Protein AF-A8X7R1-F1 (afdb_monomer_lite)

pLDDT: mean 72.13, std 24.89, range [28.55, 97.69]

Sequence (443 aa):
MAGKSSGTLRRAIGLAKSFLVEKLEDQKKDSKEDVTKFDEEELVEFLKQTHQDHEQIRIQVEKIQGYEDEWDQMILRDPREVEVKANYITKYGSYMAQVETGHKQMQDMEAKYREAWDRLNAKDATKAEELFTPEELVTVKGKKAEDDPRMRTLSESSKNDGTNAKQQMNGQAAECPRIILCEARIMERQDQEIQGQKMDQSNAQRGAINVNQPEQKMLNNGPMMMTMSPFHFAMPQWKKLRKLPDITNSTSPAALQEFYINAQMIFNELMSLGCEMDNLSTADAIESKLPFRVVRKAYTQGCRDTPYKAKFAGCNQPTNEQRTTTMAVQNRHGQGKNSMNNRQKEKVKKPCKYCVEERMMHHPMDCRKYATNEERKVRAGQLQLCFKCLEAGHVARDCSWKCKECQGKHHFTMCHKREQQGQGRQQHPRNAGHRVAEVKNKY

Radius of gyration: 33.69 Å; chains: 1; bounding box: 96×109×68 Å

Structure (mmCIF, N/CA/C/O backbone):
data_AF-A8X7R1-F1
#
_entry.id   AF-A8X7R1-F1
#
loop_
_atom_site.group_PDB
_atom_site.id
_atom_site.type_symbol
_atom_site.label_atom_id
_atom_site.label_alt_id
_atom_site.label_comp_id
_atom_site.label_asym_id
_atom_site.label_entity_id
_atom_site.label_seq_id
_atom_site.pdbx_PDB_ins_code
_atom_site.Cartn_x
_atom_site.Cartn_y
_atom_site.Cartn_z
_atom_site.occupancy
_atom_site.B_iso_or_equiv
_atom_site.auth_seq_id
_atom_site.auth_comp_id
_atom_site.auth_asym_id
_atom_site.auth_atom_id
_atom_site.pdbx_PDB_model_num
ATOM 1 N N . MET A 1 1 ? 2.283 -1.771 -24.821 1.00 39.94 1 MET A N 1
ATOM 2 C CA . MET A 1 1 ? 2.551 -1.810 -23.368 1.00 39.94 1 MET A CA 1
ATOM 3 C C . MET A 1 1 ? 3.986 -2.287 -23.192 1.00 39.94 1 MET A C 1
ATOM 5 O O . MET A 1 1 ? 4.250 -3.438 -23.512 1.00 39.94 1 MET A O 1
ATOM 9 N N . ALA A 1 2 ? 4.930 -1.424 -22.814 1.00 49.41 2 ALA A N 1
ATOM 10 C CA . ALA A 1 2 ? 6.286 -1.884 -22.508 1.00 49.41 2 ALA A CA 1
ATOM 11 C C . ALA A 1 2 ? 6.228 -2.691 -21.199 1.00 49.41 2 ALA A C 1
ATOM 13 O O . ALA A 1 2 ? 5.769 -2.163 -20.188 1.00 49.41 2 ALA A O 1
ATOM 14 N N . GLY A 1 3 ? 6.595 -3.975 -21.235 1.00 64.31 3 GLY A N 1
ATOM 15 C CA . GLY A 1 3 ? 6.648 -4.809 -20.030 1.00 64.31 3 GLY A CA 1
ATOM 16 C C . GLY A 1 3 ? 7.673 -4.267 -19.030 1.00 64.31 3 GLY A C 1
ATOM 17 O O . GLY A 1 3 ? 8.659 -3.647 -19.433 1.00 64.31 3 GLY A O 1
ATOM 18 N N . LYS A 1 4 ? 7.446 -4.485 -17.727 1.00 79.31 4 LYS A N 1
ATOM 19 C CA . LYS A 1 4 ? 8.445 -4.165 -16.696 1.00 79.31 4 LYS A CA 1
ATOM 20 C C . LYS A 1 4 ? 9.724 -4.954 -16.992 1.00 79.31 4 LYS A C 1
ATOM 22 O O . LYS A 1 4 ? 9.652 -6.116 -17.379 1.00 79.31 4 LYS A O 1
ATOM 27 N N . SER A 1 5 ? 10.889 -4.333 -16.825 1.00 90.00 5 SER A N 1
ATOM 28 C CA . SER A 1 5 ? 12.164 -5.040 -16.968 1.00 90.00 5 SER A CA 1
ATOM 29 C C . SER A 1 5 ? 12.454 -5.894 -15.731 1.00 90.00 5 SER A C 1
ATOM 31 O O . SER A 1 5 ? 12.014 -5.565 -14.626 1.00 90.00 5 SER A O 1
ATOM 33 N N . SER A 1 6 ? 13.259 -6.946 -15.897 1.00 89.12 6 SER A N 1
ATOM 34 C CA . SER A 1 6 ? 13.712 -7.809 -14.794 1.00 89.12 6 SER A CA 1
ATOM 35 C C . SER A 1 6 ? 14.369 -7.011 -13.658 1.00 89.12 6 SER A C 1
ATOM 37 O O . SER A 1 6 ? 14.132 -7.248 -12.475 1.00 89.12 6 SER A O 1
ATOM 39 N N . GLY A 1 7 ? 15.129 -5.962 -13.997 1.00 90.75 7 GLY A N 1
ATOM 40 C CA . GLY A 1 7 ? 15.713 -5.054 -13.006 1.00 90.75 7 GLY A CA 1
ATOM 41 C C . GLY A 1 7 ? 14.675 -4.317 -12.152 1.00 90.75 7 GLY A C 1
ATOM 42 O O . GLY A 1 7 ? 14.900 -4.128 -10.958 1.00 90.75 7 GLY A O 1
ATOM 43 N N . THR A 1 8 ? 13.540 -3.924 -12.735 1.00 92.25 8 THR A N 1
ATOM 44 C CA . THR A 1 8 ? 12.441 -3.278 -12.004 1.00 92.25 8 THR A CA 1
ATOM 45 C C . THR A 1 8 ? 11.721 -4.268 -11.090 1.00 92.25 8 THR A C 1
ATOM 47 O O . THR A 1 8 ? 11.460 -3.925 -9.939 1.00 92.25 8 THR A O 1
ATOM 50 N N . LEU A 1 9 ? 11.471 -5.501 -11.551 1.00 93.62 9 LEU A N 1
ATOM 51 C CA . LEU A 1 9 ? 10.872 -6.560 -10.724 1.00 93.62 9 LEU A CA 1
ATOM 52 C C . LEU A 1 9 ? 11.734 -6.877 -9.500 1.00 93.62 9 LEU A C 1
ATOM 54 O O . LEU A 1 9 ? 11.238 -6.852 -8.378 1.00 93.62 9 LEU A O 1
ATOM 58 N N . ARG A 1 10 ? 13.047 -7.057 -9.686 1.00 94.44 10 ARG A N 1
ATOM 59 C CA . ARG A 1 10 ? 13.992 -7.306 -8.582 1.00 94.44 10 ARG A CA 1
ATOM 60 C C . ARG A 1 10 ? 13.974 -6.220 -7.513 1.00 94.44 10 ARG A C 1
ATOM 62 O O . ARG A 1 10 ? 14.065 -6.524 -6.324 1.00 94.44 10 ARG A O 1
ATOM 69 N N . ARG A 1 11 ? 13.883 -4.951 -7.923 1.00 93.19 11 ARG A N 1
ATOM 70 C CA . ARG A 1 11 ? 13.770 -3.827 -6.981 1.00 93.19 11 ARG A CA 1
ATOM 71 C C . ARG A 1 11 ? 12.443 -3.871 -6.231 1.00 93.19 11 ARG A C 1
ATOM 73 O O . ARG A 1 11 ? 12.445 -3.727 -5.013 1.00 93.19 11 ARG A O 1
ATOM 80 N N . ALA A 1 12 ? 11.341 -4.115 -6.937 1.00 93.00 12 ALA A N 1
ATOM 81 C CA . ALA A 1 12 ? 10.013 -4.191 -6.338 1.00 93.00 12 ALA A CA 1
ATOM 82 C C . ALA A 1 12 ? 9.895 -5.346 -5.323 1.00 93.00 12 ALA A C 1
ATOM 84 O O . ALA A 1 12 ? 9.399 -5.132 -4.219 1.00 93.00 12 ALA A O 1
ATOM 85 N N . ILE A 1 13 ? 10.436 -6.525 -5.652 1.00 95.00 13 ILE A N 1
ATOM 86 C CA . ILE A 1 13 ? 10.526 -7.679 -4.742 1.00 95.00 13 ILE A CA 1
ATOM 87 C C . ILE A 1 13 ? 11.376 -7.337 -3.520 1.00 95.00 13 ILE A C 1
ATOM 89 O O . ILE A 1 13 ? 10.957 -7.589 -2.396 1.00 95.00 13 ILE A O 1
ATOM 93 N N . GLY A 1 14 ? 12.552 -6.732 -3.720 1.00 92.69 14 GLY A N 1
ATOM 94 C CA . GLY A 1 14 ? 13.436 -6.351 -2.617 1.00 92.69 14 GLY A CA 1
ATOM 95 C C . GLY A 1 14 ? 12.775 -5.384 -1.630 1.00 92.69 14 GLY A C 1
ATOM 96 O O . GLY A 1 14 ? 12.894 -5.574 -0.421 1.00 92.69 14 GLY A O 1
ATOM 97 N N . LEU A 1 15 ? 12.036 -4.392 -2.138 1.00 92.62 15 LEU A N 1
ATOM 98 C CA . LEU A 1 15 ? 11.282 -3.451 -1.308 1.00 92.62 15 LEU A CA 1
ATOM 99 C C . LEU A 1 15 ? 10.160 -4.157 -0.540 1.00 92.62 15 LEU A C 1
ATOM 101 O O . LEU A 1 15 ? 10.143 -4.087 0.688 1.00 92.62 15 LEU A O 1
ATOM 105 N N . ALA A 1 16 ? 9.280 -4.892 -1.229 1.00 93.94 16 ALA A N 1
ATOM 106 C CA . ALA A 1 16 ? 8.177 -5.612 -0.586 1.00 93.94 16 ALA A CA 1
ATOM 107 C C . ALA A 1 16 ? 8.676 -6.622 0.465 1.00 93.94 16 ALA A C 1
ATOM 109 O O . ALA A 1 16 ? 8.140 -6.685 1.570 1.00 93.94 16 ALA A O 1
ATOM 110 N N . LYS A 1 17 ? 9.772 -7.340 0.173 1.00 95.69 17 LYS A N 1
ATOM 111 C CA . LYS A 1 17 ? 10.442 -8.244 1.121 1.00 95.69 17 LYS A CA 1
ATOM 112 C C . LYS A 1 17 ? 10.905 -7.503 2.373 1.00 95.69 17 LYS A C 1
ATOM 114 O O . LYS A 1 17 ? 10.714 -8.010 3.470 1.00 95.69 17 LYS A O 1
ATOM 119 N N . SER A 1 18 ? 11.530 -6.332 2.225 1.00 94.06 18 SER A N 1
ATOM 120 C CA . SER A 1 18 ? 12.027 -5.570 3.378 1.00 94.06 18 SER A CA 1
ATOM 121 C C . SER A 1 18 ? 10.900 -5.131 4.315 1.00 94.06 18 SER A C 1
ATOM 123 O O . SER A 1 18 ? 11.031 -5.297 5.525 1.00 94.06 18 SER A O 1
ATOM 125 N N . PHE A 1 19 ? 9.769 -4.680 3.760 1.00 93.88 19 PHE A N 1
ATOM 126 C CA . PHE A 1 19 ? 8.579 -4.345 4.542 1.00 93.88 19 PHE A CA 1
ATOM 127 C C . PHE A 1 19 ? 7.971 -5.564 5.231 1.00 93.88 19 PHE A C 1
ATOM 129 O O . PHE A 1 19 ? 7.618 -5.481 6.404 1.00 93.88 19 PHE A O 1
ATOM 136 N N . LEU A 1 20 ? 7.885 -6.698 4.531 1.00 95.44 20 LEU A N 1
ATOM 137 C CA . LEU A 1 20 ? 7.387 -7.939 5.117 1.00 95.44 20 LEU A CA 1
ATOM 138 C C . LEU A 1 20 ? 8.252 -8.381 6.305 1.00 95.44 20 LEU A C 1
ATOM 140 O O . LEU A 1 20 ? 7.721 -8.654 7.373 1.00 95.44 20 LEU A O 1
ATOM 144 N N . VAL A 1 21 ? 9.579 -8.400 6.147 1.00 95.38 21 VAL A N 1
ATOM 145 C CA . VAL A 1 21 ? 10.504 -8.787 7.227 1.00 95.38 21 VAL A CA 1
ATOM 146 C C . VAL A 1 21 ? 10.367 -7.861 8.435 1.00 95.38 21 VAL A C 1
ATOM 148 O O . VAL A 1 21 ? 10.271 -8.351 9.555 1.00 95.38 21 VAL A O 1
ATOM 151 N N . GLU A 1 22 ? 10.301 -6.546 8.216 1.00 93.94 22 GLU A N 1
ATOM 152 C CA . GLU A 1 22 ? 10.104 -5.570 9.293 1.00 93.94 22 GLU A CA 1
ATOM 153 C C . GLU A 1 22 ? 8.807 -5.842 10.071 1.00 93.94 22 GLU A C 1
ATOM 155 O O . GLU A 1 22 ? 8.827 -5.933 11.297 1.00 93.94 22 GLU A O 1
ATOM 160 N N . LYS A 1 23 ? 7.694 -6.079 9.366 1.00 93.38 23 LYS A N 1
ATOM 161 C CA . LYS A 1 23 ? 6.408 -6.391 10.005 1.00 93.38 23 LYS A CA 1
ATOM 162 C C . LYS A 1 23 ? 6.418 -7.713 10.764 1.00 93.38 23 LYS A C 1
ATOM 164 O O . LYS A 1 23 ? 5.874 -7.789 11.862 1.00 93.38 23 LYS A O 1
ATOM 169 N N . LEU A 1 24 ? 7.082 -8.735 10.229 1.00 93.44 24 LEU A N 1
ATOM 170 C CA . LEU A 1 24 ? 7.246 -10.015 10.920 1.00 93.44 24 LEU A CA 1
ATOM 171 C C . LEU A 1 24 ? 8.108 -9.894 12.185 1.00 93.44 24 LEU A C 1
ATOM 173 O O . LEU A 1 24 ? 7.902 -10.638 13.142 1.00 93.44 24 LEU A O 1
ATOM 177 N N . GLU A 1 25 ? 9.083 -8.986 12.210 1.00 92.44 25 GLU A N 1
ATOM 178 C CA . GLU A 1 25 ? 9.891 -8.719 13.403 1.00 92.44 25 GLU A CA 1
ATOM 179 C C . GLU A 1 25 ? 9.117 -7.959 14.480 1.00 92.44 25 GLU A C 1
ATOM 181 O O . GLU A 1 25 ? 9.297 -8.252 15.664 1.00 92.44 25 GLU A O 1
ATOM 186 N N . ASP A 1 26 ? 8.254 -7.020 14.093 1.00 88.56 26 ASP A N 1
ATOM 187 C CA . ASP A 1 26 ? 7.411 -6.285 15.038 1.00 88.56 26 ASP A CA 1
ATOM 188 C C . ASP A 1 26 ? 6.393 -7.215 15.711 1.00 88.56 26 ASP A C 1
ATOM 190 O O . ASP A 1 26 ? 6.371 -7.294 16.937 1.00 88.56 26 ASP A O 1
ATOM 194 N N . GLN A 1 27 ? 5.703 -8.069 14.947 1.00 86.50 27 GLN A N 1
ATOM 195 C CA . GLN A 1 27 ? 4.762 -9.053 15.508 1.00 86.50 27 GLN A CA 1
ATOM 196 C C . GLN A 1 27 ? 5.405 -10.022 16.510 1.00 86.50 27 GLN A C 1
ATOM 198 O O . GLN A 1 27 ? 4.777 -10.456 17.478 1.00 86.50 27 GLN A O 1
ATOM 203 N N . LYS A 1 28 ? 6.684 -10.368 16.323 1.00 84.19 28 LYS A N 1
ATOM 204 C CA . LYS A 1 28 ? 7.404 -11.225 17.278 1.00 84.19 28 LYS A CA 1
ATOM 205 C C . LYS A 1 28 ? 7.581 -10.559 18.640 1.00 84.19 28 LYS A C 1
ATOM 207 O O . LYS A 1 28 ? 7.615 -11.272 19.644 1.00 84.19 28 LYS A O 1
ATOM 212 N N . LYS A 1 29 ? 7.701 -9.230 18.698 1.00 77.38 29 LYS A N 1
ATOM 213 C CA . LYS A 1 29 ? 7.832 -8.493 19.966 1.00 77.38 29 LYS A CA 1
ATOM 214 C C . LYS A 1 29 ? 6.522 -8.531 20.750 1.00 77.38 29 LYS A C 1
ATOM 216 O O . LYS A 1 29 ? 6.568 -8.781 21.953 1.00 77.38 29 LYS A O 1
ATOM 221 N N . ASP A 1 30 ? 5.403 -8.413 20.043 1.00 70.75 30 ASP A N 1
ATOM 222 C CA . ASP A 1 30 ? 4.064 -8.290 20.632 1.00 70.75 30 ASP A CA 1
ATOM 223 C C . ASP A 1 30 ? 3.433 -9.659 20.948 1.00 70.75 30 ASP A C 1
ATOM 225 O O . ASP A 1 30 ? 2.561 -9.794 21.801 1.00 70.75 30 ASP A O 1
ATOM 229 N N . SER A 1 31 ? 3.956 -10.737 20.349 1.00 65.56 31 SER A N 1
ATOM 230 C CA . SER A 1 31 ? 3.482 -12.119 20.543 1.00 65.56 31 SER A CA 1
ATOM 231 C C . SER A 1 31 ? 3.513 -12.666 21.982 1.00 65.56 31 SER A C 1
ATOM 233 O O . SER A 1 31 ? 3.024 -13.775 22.204 1.00 65.56 31 SER A O 1
ATOM 235 N N . LYS A 1 32 ? 4.088 -11.927 22.940 1.00 64.44 32 LYS A N 1
ATOM 236 C CA . LYS A 1 32 ? 4.223 -12.321 24.352 1.00 64.44 32 LYS A CA 1
ATOM 237 C C . LYS A 1 32 ? 3.022 -11.960 25.221 1.00 64.44 32 LYS A C 1
ATOM 239 O O . LYS A 1 32 ? 3.005 -12.343 26.391 1.00 64.44 32 LYS A O 1
ATOM 244 N N . GLU A 1 33 ? 2.064 -11.212 24.693 1.00 75.12 33 GLU A N 1
ATOM 245 C CA . GLU A 1 33 ? 0.908 -10.791 25.471 1.00 75.12 33 GLU A CA 1
ATOM 246 C C . GLU A 1 33 ? -0.088 -11.939 25.642 1.00 75.12 33 GLU A C 1
ATOM 248 O O . GLU A 1 33 ? -0.521 -12.591 24.690 1.00 75.12 33 GLU A O 1
ATOM 253 N N . ASP A 1 34 ? -0.411 -12.213 26.902 1.00 83.81 34 ASP A N 1
ATOM 254 C CA . ASP A 1 34 ? -1.363 -13.240 27.293 1.00 83.81 34 ASP A CA 1
ATOM 255 C C . ASP A 1 34 ? -2.776 -12.663 27.198 1.00 83.81 34 ASP A C 1
ATOM 257 O O . ASP A 1 34 ? -3.301 -12.089 28.156 1.00 83.81 34 ASP A O 1
ATOM 261 N N . VAL A 1 35 ? -3.378 -12.823 26.016 1.00 84.81 35 VAL A N 1
ATOM 262 C CA . VAL A 1 35 ? -4.716 -12.313 25.679 1.00 84.81 35 VAL A CA 1
ATOM 263 C C . VAL A 1 35 ? -5.758 -12.760 26.711 1.00 84.81 35 VAL A C 1
ATOM 265 O O . VAL A 1 35 ? -6.759 -12.073 26.918 1.00 84.81 35 VAL A O 1
ATOM 268 N N . THR A 1 36 ? -5.539 -13.876 27.425 1.00 85.38 36 THR A N 1
ATOM 269 C CA . THR A 1 36 ? -6.456 -14.384 28.464 1.00 85.38 36 THR A CA 1
ATOM 270 C C . THR A 1 36 ? -6.727 -13.385 29.590 1.00 85.38 36 THR A C 1
ATOM 272 O O . THR A 1 36 ? -7.785 -13.447 30.219 1.00 85.38 36 THR A O 1
ATOM 275 N N . LYS A 1 37 ? -5.833 -12.416 29.801 1.00 90.44 37 LYS A N 1
ATOM 276 C CA . LYS A 1 37 ? -5.947 -11.414 30.866 1.00 90.44 37 LYS A CA 1
ATOM 277 C C . LYS A 1 37 ? -6.657 -10.135 30.447 1.00 90.44 37 LYS A C 1
ATOM 279 O O . LYS A 1 37 ? -6.973 -9.341 31.324 1.00 90.44 37 LYS A O 1
ATOM 284 N N . PHE A 1 38 ? -6.924 -9.964 29.155 1.00 92.94 38 PHE A N 1
ATOM 285 C CA . PHE A 1 38 ? -7.467 -8.716 28.640 1.00 92.94 38 PHE A CA 1
ATOM 286 C C . PHE A 1 38 ? -8.906 -8.465 29.097 1.00 92.94 38 PHE A C 1
ATOM 288 O O . PHE A 1 38 ? -9.761 -9.372 29.120 1.00 92.94 38 PHE A O 1
ATOM 295 N N . ASP A 1 39 ? -9.167 -7.210 29.453 1.00 94.25 39 ASP A N 1
ATOM 296 C CA . ASP A 1 39 ? -10.521 -6.697 29.605 1.00 94.25 39 ASP A CA 1
ATOM 297 C C . ASP A 1 39 ? -11.205 -6.488 28.238 1.00 94.25 39 ASP A C 1
ATOM 299 O O . ASP A 1 39 ? -10.694 -6.880 27.189 1.00 94.25 39 ASP A O 1
ATOM 303 N N . GLU A 1 40 ? -12.435 -5.980 28.234 1.00 94.25 40 GLU A N 1
ATOM 304 C CA . GLU A 1 40 ? -13.189 -5.795 26.988 1.00 94.25 40 GLU A CA 1
ATOM 305 C C . GLU A 1 40 ? -12.587 -4.729 26.068 1.00 94.25 40 GLU A C 1
ATOM 307 O O . GLU A 1 40 ? -12.627 -4.889 24.850 1.00 94.25 40 GLU A O 1
ATOM 312 N N . GLU A 1 41 ? -12.057 -3.642 26.627 1.00 94.31 41 GLU A N 1
ATOM 313 C CA . GLU A 1 41 ? -11.494 -2.541 25.843 1.00 94.31 41 GLU A CA 1
ATOM 314 C C . GLU A 1 41 ? -10.143 -2.953 25.254 1.00 94.31 41 GLU A C 1
ATOM 316 O O . GLU A 1 41 ? -9.894 -2.743 24.064 1.00 94.31 41 GLU A O 1
ATOM 321 N N . GLU A 1 42 ? -9.322 -3.641 26.049 1.00 94.12 42 GLU A N 1
ATOM 322 C CA . GLU A 1 42 ? -8.062 -4.244 25.621 1.00 94.12 42 GLU A CA 1
ATOM 323 C C . GLU A 1 42 ? -8.280 -5.298 24.524 1.00 94.12 42 GLU A C 1
ATOM 325 O O . GLU A 1 42 ? -7.535 -5.330 23.545 1.00 94.12 42 GLU A O 1
ATOM 330 N N . LEU A 1 43 ? -9.333 -6.124 24.623 1.00 94.44 43 LEU A N 1
ATOM 331 C CA . LEU A 1 43 ? -9.691 -7.085 23.571 1.00 94.44 43 LEU A CA 1
ATOM 332 C C . LEU A 1 43 ? -10.071 -6.390 22.259 1.00 94.44 43 LEU A C 1
ATOM 334 O O . LEU A 1 43 ? -9.637 -6.826 21.192 1.00 94.44 43 LEU A O 1
ATOM 338 N N . VAL A 1 44 ? -10.866 -5.318 22.317 1.00 94.19 44 VAL A N 1
ATOM 339 C CA . VAL A 1 44 ? -11.253 -4.552 21.122 1.00 94.19 44 VAL A CA 1
ATOM 340 C C . VAL A 1 44 ? -10.026 -3.939 20.447 1.00 94.19 44 VAL A C 1
ATOM 342 O O . VAL A 1 44 ? -9.905 -4.015 19.222 1.00 94.19 44 VAL A O 1
ATOM 345 N N . GLU A 1 45 ? -9.111 -3.351 21.219 1.00 93.81 45 GLU A N 1
ATOM 346 C CA . GLU A 1 45 ? -7.890 -2.754 20.672 1.00 93.81 45 GLU A CA 1
ATOM 347 C C . GLU A 1 45 ? -6.957 -3.820 20.086 1.00 93.81 45 GLU A C 1
ATOM 349 O O . GLU A 1 45 ? -6.487 -3.679 18.955 1.00 93.81 45 GLU A O 1
ATOM 354 N N . PHE A 1 46 ? -6.779 -4.943 20.789 1.00 94.25 46 PHE A N 1
ATOM 355 C CA . PHE A 1 46 ? -6.017 -6.087 20.297 1.00 94.25 46 PHE A CA 1
ATOM 356 C C . PHE A 1 46 ? -6.564 -6.618 18.966 1.00 94.25 46 PHE A C 1
ATOM 358 O O . PHE A 1 46 ? -5.794 -6.868 18.036 1.00 94.25 46 PHE A O 1
ATOM 365 N N . LEU A 1 47 ? -7.888 -6.764 18.837 1.00 94.50 47 LEU A N 1
ATOM 366 C CA . LEU A 1 47 ? -8.528 -7.215 17.599 1.00 94.50 47 LEU A CA 1
ATOM 367 C C . LEU A 1 47 ? -8.302 -6.212 16.459 1.00 94.50 47 LEU A C 1
ATOM 369 O O . LEU A 1 47 ? -7.920 -6.611 15.359 1.00 94.50 47 LEU A O 1
ATOM 373 N N . LYS A 1 48 ? -8.476 -4.908 16.705 1.00 93.50 48 LYS A N 1
ATOM 374 C CA . LYS A 1 48 ? -8.220 -3.867 15.692 1.00 93.50 48 LYS A CA 1
ATOM 375 C C . LYS A 1 48 ? -6.771 -3.887 15.209 1.00 93.50 48 LYS A C 1
ATOM 377 O O . LYS A 1 48 ? -6.540 -3.892 13.998 1.00 93.50 48 LYS A O 1
ATOM 382 N N . GLN A 1 49 ? -5.820 -3.956 16.139 1.00 93.31 49 GLN A N 1
ATOM 383 C CA . GLN A 1 49 ? -4.395 -4.004 15.827 1.00 93.31 49 GLN A CA 1
ATOM 384 C C . GLN A 1 49 ? -4.036 -5.285 15.061 1.00 93.31 49 GLN A C 1
ATOM 386 O O . GLN A 1 49 ? -3.406 -5.217 14.007 1.00 93.31 49 GLN A O 1
ATOM 391 N N . THR A 1 50 ? -4.525 -6.443 15.517 1.00 93.50 50 THR A N 1
ATOM 392 C CA . THR A 1 50 ? -4.300 -7.739 14.855 1.00 93.50 50 THR A CA 1
ATOM 393 C C . THR A 1 50 ? -4.842 -7.741 13.424 1.00 93.50 50 THR A C 1
ATOM 395 O O . THR A 1 50 ? -4.148 -8.184 12.512 1.00 93.50 50 THR A O 1
ATOM 398 N N . HIS A 1 51 ? -6.048 -7.209 13.195 1.00 93.12 51 HIS A N 1
ATOM 399 C CA . HIS A 1 51 ? -6.613 -7.079 11.848 1.00 93.12 51 HIS A CA 1
ATOM 400 C C . HIS A 1 51 ? -5.760 -6.157 10.962 1.00 93.12 51 HIS A C 1
ATOM 402 O O . HIS A 1 51 ? -5.454 -6.498 9.820 1.00 93.12 51 HIS A O 1
ATOM 408 N N . GLN A 1 52 ? -5.341 -4.998 11.481 1.00 92.88 52 GLN A N 1
ATOM 409 C CA . GLN A 1 52 ? -4.499 -4.067 10.732 1.00 92.88 52 GLN A CA 1
ATOM 410 C C . GLN A 1 52 ? -3.158 -4.700 10.338 1.00 92.88 52 GLN A C 1
ATOM 412 O O . GLN A 1 52 ? -2.733 -4.569 9.190 1.00 92.88 52 GLN A O 1
ATOM 417 N N . ASP A 1 53 ? -2.493 -5.386 11.263 1.00 92.25 53 ASP A N 1
ATOM 418 C CA . ASP A 1 53 ? -1.203 -6.020 10.999 1.00 92.25 53 ASP A CA 1
ATOM 419 C C . ASP A 1 53 ? -1.322 -7.218 10.052 1.00 92.25 53 ASP A C 1
ATOM 421 O O . ASP A 1 53 ? -0.474 -7.380 9.168 1.00 92.25 53 ASP A O 1
ATOM 425 N N . HIS A 1 54 ? -2.394 -8.009 10.177 1.00 94.56 54 HIS A N 1
ATOM 426 C CA . HIS A 1 54 ? -2.703 -9.107 9.257 1.00 94.56 54 HIS A CA 1
ATOM 427 C C . HIS A 1 54 ? -2.829 -8.587 7.823 1.00 94.56 54 HIS A C 1
ATOM 429 O O . HIS A 1 54 ? -2.128 -9.068 6.931 1.00 94.56 54 HIS A O 1
ATOM 435 N N . GLU A 1 55 ? -3.603 -7.520 7.617 1.00 94.00 55 GLU A N 1
ATOM 436 C CA . GLU A 1 55 ? -3.797 -6.911 6.300 1.00 94.00 55 GLU A CA 1
ATOM 437 C C . GLU A 1 55 ? -2.484 -6.366 5.711 1.00 94.00 55 GLU A C 1
ATOM 439 O O . GLU A 1 55 ? -2.198 -6.538 4.522 1.00 94.00 55 GLU A O 1
ATOM 444 N N . GLN A 1 56 ? -1.631 -5.752 6.537 1.00 91.50 56 GLN A N 1
ATOM 445 C CA . GLN A 1 56 ? -0.324 -5.266 6.085 1.00 91.50 56 GLN A CA 1
ATOM 446 C C . GLN A 1 56 ? 0.585 -6.410 5.625 1.00 91.50 56 GLN A C 1
ATOM 448 O O . GLN A 1 56 ? 1.236 -6.290 4.582 1.00 91.50 56 GLN A O 1
ATOM 453 N N . ILE A 1 57 ? 0.623 -7.523 6.364 1.00 95.50 57 ILE A N 1
ATOM 454 C CA . ILE A 1 57 ? 1.386 -8.715 5.973 1.00 95.50 57 ILE A CA 1
ATOM 455 C C . ILE A 1 57 ? 0.812 -9.304 4.680 1.00 95.50 57 ILE A C 1
ATOM 457 O O . ILE A 1 57 ? 1.574 -9.544 3.736 1.00 95.50 57 ILE A O 1
ATOM 461 N N . ARG A 1 58 ? -0.517 -9.453 4.593 1.00 95.38 58 ARG A N 1
ATOM 462 C CA . ARG A 1 58 ? -1.232 -9.989 3.424 1.00 95.38 58 ARG A CA 1
ATOM 463 C C . ARG A 1 58 ? -0.892 -9.219 2.154 1.00 95.38 58 ARG A C 1
ATOM 465 O O . ARG A 1 58 ? -0.476 -9.818 1.164 1.00 95.38 58 ARG A O 1
ATOM 472 N N . ILE A 1 59 ? -0.971 -7.887 2.196 1.00 93.56 59 ILE A N 1
ATOM 473 C CA . ILE A 1 59 ? -0.659 -7.023 1.049 1.00 93.56 59 ILE A CA 1
ATOM 474 C C . ILE A 1 59 ? 0.774 -7.245 0.550 1.00 93.56 59 ILE A C 1
ATOM 476 O O . ILE A 1 59 ? 1.009 -7.281 -0.660 1.00 93.56 59 ILE A O 1
ATOM 480 N N . GLN A 1 60 ? 1.759 -7.355 1.448 1.00 95.00 60 GLN A N 1
ATOM 481 C CA . GLN A 1 60 ? 3.150 -7.549 1.024 1.00 95.00 60 GLN A CA 1
ATOM 482 C C . GLN A 1 60 ? 3.379 -8.953 0.462 1.00 95.00 60 GLN A C 1
ATOM 484 O O . GLN A 1 60 ? 4.075 -9.095 -0.544 1.00 95.00 60 GLN A O 1
ATOM 489 N N . VAL A 1 61 ? 2.757 -9.971 1.061 1.00 96.69 61 VAL A N 1
ATOM 490 C CA . VAL A 1 61 ? 2.773 -11.348 0.556 1.00 96.69 61 VAL A CA 1
ATOM 491 C C . VAL A 1 61 ? 2.196 -11.419 -0.862 1.00 96.69 61 VAL A C 1
ATOM 493 O O . VAL A 1 61 ? 2.871 -11.914 -1.766 1.00 96.69 61 VAL A O 1
ATOM 496 N N . GLU A 1 62 ? 1.014 -10.842 -1.089 1.00 95.94 62 GLU A N 1
ATOM 497 C CA . GLU A 1 62 ? 0.368 -10.815 -2.407 1.00 95.94 62 GLU A CA 1
ATOM 498 C C . GLU A 1 62 ? 1.189 -10.042 -3.441 1.00 95.94 62 GLU A C 1
ATOM 500 O O . GLU A 1 62 ? 1.309 -10.468 -4.589 1.00 95.94 62 GLU A O 1
ATOM 505 N N . LYS A 1 63 ? 1.814 -8.922 -3.050 1.00 95.12 63 LYS A N 1
ATOM 506 C CA . LYS A 1 63 ? 2.715 -8.175 -3.941 1.00 95.12 63 LYS A CA 1
ATOM 507 C C . LYS A 1 63 ? 3.900 -9.026 -4.383 1.00 95.12 63 LYS A C 1
ATOM 509 O O . LYS A 1 63 ? 4.228 -9.027 -5.567 1.00 95.12 63 LYS A O 1
ATOM 514 N N . ILE A 1 64 ? 4.552 -9.728 -3.453 1.00 96.69 64 ILE A N 1
ATOM 515 C CA . ILE A 1 64 ? 5.709 -10.571 -3.779 1.00 96.69 64 ILE A CA 1
ATOM 516 C C . ILE A 1 64 ? 5.284 -11.721 -4.697 1.00 96.69 64 ILE A C 1
ATOM 518 O O . ILE A 1 64 ? 5.965 -11.959 -5.690 1.00 96.69 64 ILE A O 1
ATOM 522 N N . GLN A 1 65 ? 4.152 -12.374 -4.422 1.00 96.75 65 GLN A N 1
ATOM 523 C CA . GLN A 1 65 ? 3.595 -13.420 -5.290 1.00 96.75 65 GLN A CA 1
ATOM 524 C C . GLN A 1 65 ? 3.253 -12.892 -6.686 1.00 96.75 65 GLN A C 1
ATOM 526 O O . GLN A 1 65 ? 3.645 -13.487 -7.682 1.00 96.75 65 GLN A O 1
ATOM 531 N N . GLY A 1 66 ? 2.618 -11.722 -6.782 1.00 95.31 66 GLY A N 1
ATOM 532 C CA . GLY A 1 66 ? 2.329 -11.103 -8.075 1.00 95.31 66 GLY A CA 1
ATOM 533 C C . GLY A 1 66 ? 3.597 -10.780 -8.873 1.00 95.31 66 GLY A C 1
ATOM 534 O O . GLY A 1 66 ? 3.631 -10.957 -10.089 1.00 95.31 66 GLY A O 1
ATOM 535 N N . TYR A 1 67 ? 4.672 -10.343 -8.210 1.00 95.81 67 TYR A N 1
ATOM 536 C CA . TYR A 1 67 ? 5.963 -10.140 -8.875 1.00 95.81 67 TYR A CA 1
ATOM 537 C C . TYR A 1 67 ? 6.649 -11.450 -9.265 1.00 95.81 67 TYR A C 1
ATOM 539 O O . TYR A 1 67 ? 7.336 -11.475 -10.286 1.00 95.81 67 TYR A O 1
ATOM 547 N N . GLU A 1 68 ? 6.468 -12.509 -8.479 1.00 95.81 68 GLU A N 1
ATOM 548 C CA . GLU A 1 68 ? 6.946 -13.853 -8.798 1.00 95.81 68 GLU A CA 1
ATOM 549 C C . GLU A 1 68 ? 6.286 -14.372 -10.076 1.00 95.81 68 GLU A C 1
ATOM 551 O O . GLU A 1 68 ? 6.991 -14.736 -11.017 1.00 95.81 68 GLU A O 1
ATOM 556 N N . ASP A 1 69 ? 4.959 -14.270 -10.166 1.00 96.00 69 ASP A N 1
ATOM 557 C CA . ASP A 1 69 ? 4.196 -14.630 -11.361 1.00 96.00 69 ASP A CA 1
ATOM 558 C C . ASP A 1 69 ? 4.634 -13.803 -12.579 1.00 96.00 69 ASP A C 1
ATOM 560 O O . ASP A 1 69 ? 4.836 -14.338 -13.672 1.00 96.00 69 ASP A O 1
ATOM 564 N N . GLU A 1 70 ? 4.822 -12.487 -12.415 1.00 95.06 70 GLU A N 1
ATOM 565 C CA . GLU A 1 70 ? 5.328 -11.620 -13.486 1.00 95.06 70 GLU A CA 1
ATOM 566 C C . GLU A 1 70 ? 6.734 -12.040 -13.955 1.00 95.06 70 GLU A C 1
ATOM 568 O O . GLU A 1 70 ? 7.025 -11.971 -15.155 1.00 95.06 70 GLU A O 1
ATOM 573 N N . TRP A 1 71 ? 7.604 -12.485 -13.043 1.00 95.56 71 TRP A N 1
ATOM 574 C CA . TRP A 1 71 ? 8.948 -12.948 -13.388 1.00 95.56 71 TRP A CA 1
ATOM 575 C C . TRP A 1 71 ? 8.920 -14.330 -14.044 1.00 95.56 71 TRP A C 1
ATOM 577 O O . TRP A 1 71 ? 9.615 -14.544 -15.035 1.00 95.56 71 TRP A O 1
ATOM 587 N N . ASP A 1 72 ? 8.061 -15.239 -13.595 1.00 95.62 72 ASP A N 1
ATOM 588 C CA . ASP A 1 72 ? 7.869 -16.539 -14.240 1.00 95.62 72 ASP A CA 1
ATOM 589 C C . ASP A 1 72 ? 7.323 -16.377 -15.665 1.00 95.62 72 ASP A C 1
ATOM 591 O O . ASP A 1 72 ? 7.817 -17.000 -16.607 1.00 95.62 72 ASP A O 1
ATOM 595 N N . GLN A 1 73 ? 6.391 -15.444 -15.879 1.00 95.12 73 GLN A N 1
ATOM 596 C CA . GLN A 1 73 ? 5.942 -15.067 -17.223 1.00 95.12 73 GLN A CA 1
ATOM 597 C C . GLN A 1 73 ? 7.067 -14.469 -18.075 1.00 95.12 73 GLN A C 1
ATOM 599 O O . GLN A 1 73 ? 7.068 -14.617 -19.300 1.00 95.12 73 GLN A O 1
ATOM 604 N N . MET A 1 74 ? 8.027 -13.781 -17.455 1.00 94.44 74 MET A N 1
ATOM 605 C CA . MET A 1 74 ? 9.209 -13.272 -18.146 1.00 94.44 74 MET A CA 1
ATOM 606 C C . MET A 1 74 ? 10.166 -14.402 -18.529 1.00 94.44 74 MET A C 1
ATOM 608 O O . MET A 1 74 ? 10.645 -14.411 -19.658 1.00 94.44 74 MET A O 1
ATOM 612 N N . ILE A 1 75 ? 10.369 -15.383 -17.649 1.00 96.19 75 ILE A N 1
ATOM 613 C CA . ILE A 1 75 ? 11.173 -16.585 -17.905 1.00 96.19 75 ILE A CA 1
ATOM 614 C C . ILE A 1 75 ? 10.614 -17.387 -19.082 1.00 96.19 75 ILE A C 1
ATOM 616 O O . ILE A 1 75 ? 11.374 -17.845 -19.933 1.00 96.19 75 ILE A O 1
ATOM 620 N N . LEU A 1 76 ? 9.286 -17.501 -19.187 1.00 95.19 76 LEU A N 1
ATOM 621 C CA . LEU A 1 76 ? 8.643 -18.149 -20.335 1.00 95.19 76 LEU A CA 1
ATOM 622 C C . LEU A 1 76 ? 8.947 -17.443 -21.667 1.00 95.19 76 LEU A C 1
ATOM 624 O O . LEU A 1 76 ? 8.918 -18.083 -22.716 1.00 95.19 76 LEU A O 1
ATOM 628 N N . ARG A 1 77 ? 9.221 -16.132 -21.643 1.00 94.62 77 ARG A N 1
ATOM 629 C CA . ARG A 1 77 ? 9.559 -15.338 -22.838 1.00 94.62 77 ARG A CA 1
ATOM 630 C C . ARG A 1 77 ? 11.060 -15.302 -23.113 1.00 94.62 77 ARG A C 1
ATOM 632 O O . ARG A 1 77 ? 11.450 -15.288 -24.275 1.00 94.62 77 ARG A O 1
ATOM 639 N N . ASP A 1 78 ? 11.879 -15.256 -22.066 1.00 95.00 78 ASP A N 1
ATOM 640 C CA . ASP A 1 78 ? 13.339 -15.239 -22.137 1.00 95.00 78 ASP A CA 1
ATOM 641 C C . ASP A 1 78 ? 13.938 -16.214 -21.106 1.00 95.00 78 ASP A C 1
ATOM 643 O O . ASP A 1 78 ? 14.097 -15.860 -19.934 1.00 95.00 78 ASP A O 1
ATOM 647 N N . PRO A 1 79 ? 14.326 -17.432 -21.529 1.00 95.81 79 PRO A N 1
ATOM 648 C CA . PRO A 1 79 ? 14.893 -18.443 -20.637 1.00 95.81 79 PRO A CA 1
ATOM 649 C C . PRO A 1 79 ? 16.177 -18.015 -19.915 1.00 95.81 79 PRO A C 1
ATOM 651 O O . PRO A 1 79 ? 16.523 -18.599 -18.890 1.00 95.81 79 PRO A O 1
ATOM 654 N N . ARG A 1 80 ? 16.887 -16.982 -20.395 1.00 94.69 80 ARG A N 1
ATOM 655 C CA . ARG A 1 80 ? 18.085 -16.458 -19.712 1.00 94.69 80 ARG A CA 1
ATOM 656 C C . ARG A 1 80 ? 17.751 -15.852 -18.350 1.00 94.69 80 ARG A C 1
ATOM 658 O O . ARG A 1 80 ? 18.604 -15.810 -17.468 1.00 94.69 80 ARG A O 1
ATOM 665 N N . GLU A 1 81 ? 16.506 -15.424 -18.147 1.00 95.75 81 GLU A N 1
ATOM 666 C CA . GLU A 1 81 ? 16.042 -14.890 -16.865 1.00 95.75 81 GLU A CA 1
ATOM 667 C C . GLU A 1 81 ? 16.031 -15.941 -15.745 1.00 95.75 81 GLU A C 1
ATOM 669 O O . GLU A 1 81 ? 16.055 -15.564 -14.575 1.00 95.75 81 GLU A O 1
ATOM 674 N N . VAL A 1 82 ? 16.080 -17.242 -16.068 1.00 96.88 82 VAL A N 1
ATOM 675 C CA . VAL A 1 82 ? 16.228 -18.318 -15.070 1.00 96.88 82 VAL A CA 1
ATOM 676 C C . VAL A 1 82 ? 17.523 -18.142 -14.283 1.00 96.88 82 VAL A C 1
ATOM 678 O O . VAL A 1 82 ? 17.510 -18.133 -13.053 1.00 96.88 82 VAL A O 1
ATOM 681 N N . GLU A 1 83 ? 18.641 -17.944 -14.985 1.00 96.56 83 GLU A N 1
ATOM 682 C CA . GLU A 1 83 ? 19.948 -17.750 -14.356 1.00 96.56 83 GLU A CA 1
ATOM 683 C C . GLU A 1 83 ? 19.984 -16.434 -13.570 1.00 96.56 83 GLU A C 1
ATOM 685 O O . GLU A 1 83 ? 20.516 -16.361 -12.464 1.00 96.56 83 GLU A O 1
ATOM 690 N N . VAL A 1 84 ? 19.349 -15.389 -14.101 1.00 96.06 84 VAL A N 1
ATOM 691 C CA . VAL A 1 84 ? 19.250 -14.085 -13.438 1.00 96.06 84 VAL A CA 1
ATOM 692 C C . VAL A 1 84 ? 18.464 -14.180 -12.125 1.00 96.06 84 VAL A C 1
ATOM 694 O O . VAL A 1 84 ? 18.887 -13.606 -11.116 1.00 96.06 84 VAL A O 1
ATOM 697 N N . LYS A 1 85 ? 17.346 -14.916 -12.113 1.00 95.81 85 LYS A N 1
ATOM 698 C CA . LYS A 1 85 ? 16.537 -15.177 -10.916 1.00 95.81 85 LYS A CA 1
ATOM 699 C C . LYS A 1 85 ? 17.301 -16.033 -9.909 1.00 95.81 85 LYS A C 1
ATOM 701 O O . LYS A 1 85 ? 17.362 -15.662 -8.737 1.00 95.81 85 LYS A O 1
ATOM 706 N N . ALA A 1 86 ? 17.962 -17.100 -10.359 1.00 96.50 86 ALA A N 1
ATOM 707 C CA . ALA A 1 86 ? 18.810 -17.935 -9.508 1.00 96.50 86 ALA A CA 1
ATOM 708 C C . ALA A 1 86 ? 19.932 -17.115 -8.850 1.00 96.50 86 ALA A C 1
ATOM 710 O O . ALA A 1 86 ? 20.075 -17.127 -7.630 1.00 96.50 86 ALA A O 1
ATOM 711 N N . ASN A 1 87 ? 20.654 -16.304 -9.627 1.00 96.38 87 ASN A N 1
ATOM 712 C CA . ASN A 1 87 ? 21.706 -15.423 -9.117 1.00 96.38 87 ASN A CA 1
ATOM 713 C C . ASN A 1 87 ? 21.176 -14.403 -8.101 1.00 96.38 87 ASN A C 1
ATOM 715 O O . ASN A 1 87 ? 21.839 -14.108 -7.104 1.00 96.38 87 ASN A O 1
ATOM 719 N N . TYR A 1 88 ? 19.975 -13.865 -8.324 1.00 94.94 88 TYR A N 1
ATOM 720 C CA . TYR A 1 88 ? 19.329 -12.966 -7.371 1.00 94.94 88 TYR A CA 1
ATOM 721 C C . TYR A 1 88 ? 18.985 -13.677 -6.055 1.00 94.94 88 TYR A C 1
ATOM 723 O O . TYR A 1 88 ? 19.310 -13.155 -4.987 1.00 94.94 88 TYR A O 1
ATOM 731 N N . ILE A 1 89 ? 18.390 -14.871 -6.121 1.00 95.88 89 ILE A N 1
ATOM 732 C CA . ILE A 1 89 ? 18.044 -15.683 -4.946 1.00 95.88 89 ILE A CA 1
ATOM 733 C C . ILE A 1 89 ? 19.305 -16.076 -4.169 1.00 95.88 89 ILE A C 1
ATOM 735 O O . ILE A 1 89 ? 19.340 -15.902 -2.955 1.00 95.88 89 ILE A O 1
ATOM 739 N N . THR A 1 90 ? 20.365 -16.517 -4.848 1.00 96.31 90 THR A N 1
ATOM 740 C CA . THR A 1 90 ? 21.647 -16.856 -4.212 1.00 96.31 90 THR A CA 1
ATOM 741 C C . THR A 1 90 ? 22.269 -15.648 -3.514 1.00 96.31 90 THR A C 1
ATOM 743 O O . THR A 1 90 ? 22.785 -15.765 -2.405 1.00 96.31 90 THR A O 1
ATOM 746 N N . LYS A 1 91 ? 22.199 -14.460 -4.128 1.00 94.62 91 LYS A N 1
ATOM 747 C CA . LYS A 1 91 ? 22.820 -13.246 -3.581 1.00 94.62 91 LYS A CA 1
ATOM 748 C C . LYS A 1 91 ? 22.040 -12.616 -2.424 1.00 94.62 91 LYS A C 1
ATOM 750 O O . LYS A 1 91 ? 22.656 -12.076 -1.510 1.00 94.62 91 LYS A O 1
ATOM 755 N N . TYR A 1 92 ? 20.709 -12.620 -2.481 1.00 91.94 92 TYR A N 1
ATOM 756 C CA . TYR A 1 92 ? 19.851 -11.883 -1.538 1.00 91.94 92 TYR A CA 1
ATOM 757 C C . TYR A 1 92 ? 18.974 -12.786 -0.657 1.00 91.94 92 TYR A C 1
ATOM 759 O O . TYR A 1 92 ? 18.187 -12.287 0.155 1.00 91.94 92 TYR A O 1
ATOM 767 N N . GLY A 1 93 ? 19.109 -14.103 -0.806 1.00 93.19 93 GLY A N 1
ATOM 768 C CA . GLY A 1 93 ? 18.296 -15.120 -0.151 1.00 93.19 93 GLY A CA 1
ATOM 769 C C . GLY A 1 93 ? 16.904 -15.261 -0.771 1.00 93.19 93 GLY A C 1
ATOM 770 O O . GLY A 1 93 ? 16.343 -14.308 -1.323 1.00 93.19 93 GLY A O 1
ATOM 771 N N . SER A 1 94 ? 16.311 -16.446 -0.608 1.00 93.00 94 SER A N 1
ATOM 772 C CA . SER A 1 94 ? 14.952 -16.740 -1.075 1.00 93.00 94 SER A CA 1
ATOM 773 C C . SER A 1 94 ? 13.937 -15.783 -0.445 1.00 93.00 94 SER A C 1
ATOM 775 O O . SER A 1 94 ? 13.758 -15.744 0.772 1.00 93.00 94 SER A O 1
ATOM 777 N N . TYR A 1 95 ? 13.288 -14.967 -1.276 1.00 94.12 95 TYR A N 1
ATOM 778 C CA . TYR A 1 95 ? 12.166 -14.128 -0.847 1.00 94.12 95 TYR A CA 1
ATOM 779 C C . TYR A 1 95 ? 10.889 -14.951 -0.656 1.00 94.12 95 TYR A C 1
ATOM 781 O O . TYR A 1 95 ? 10.062 -14.581 0.170 1.00 94.12 95 TYR A O 1
ATOM 789 N N . MET A 1 96 ? 10.759 -16.094 -1.335 1.00 96.00 96 MET A N 1
ATOM 790 C CA . MET A 1 96 ? 9.613 -16.990 -1.168 1.00 96.00 96 MET A CA 1
ATOM 791 C C . MET A 1 96 ? 9.587 -17.656 0.211 1.00 96.00 96 MET A C 1
ATOM 793 O O . MET A 1 96 ? 8.516 -17.816 0.782 1.00 96.00 96 MET A O 1
ATOM 797 N N . ALA A 1 97 ? 10.749 -17.917 0.818 1.00 95.50 97 ALA A N 1
ATOM 798 C CA . ALA A 1 97 ? 10.809 -18.363 2.214 1.00 95.50 97 ALA A CA 1
ATOM 799 C C . ALA A 1 97 ? 10.215 -17.321 3.192 1.00 95.50 97 ALA A C 1
ATOM 801 O O . ALA A 1 97 ? 9.611 -17.670 4.206 1.00 95.50 97 ALA A O 1
ATOM 802 N N . GLN A 1 98 ? 10.349 -16.024 2.882 1.00 94.50 98 GLN A N 1
ATOM 803 C CA . GLN A 1 98 ? 9.725 -14.957 3.677 1.00 94.50 98 GLN A CA 1
ATOM 804 C C . GLN A 1 98 ? 8.220 -14.871 3.431 1.00 94.50 98 GLN A C 1
ATOM 806 O O . GLN A 1 98 ? 7.473 -14.620 4.369 1.00 94.50 98 GLN A O 1
ATOM 811 N N . VAL A 1 99 ? 7.766 -15.129 2.202 1.00 96.56 99 VAL A N 1
ATOM 812 C CA . VAL A 1 99 ? 6.335 -15.254 1.885 1.00 96.56 99 VAL A CA 1
ATOM 813 C C . VAL A 1 99 ? 5.696 -16.390 2.683 1.00 96.56 99 VAL A C 1
ATOM 815 O O . VAL A 1 99 ? 4.647 -16.193 3.287 1.00 96.56 99 VAL A O 1
ATOM 818 N N . GLU A 1 100 ? 6.347 -17.549 2.746 1.00 96.75 100 GLU A N 1
ATOM 819 C CA . GLU A 1 100 ? 5.878 -18.687 3.541 1.00 96.75 100 GLU A CA 1
ATOM 820 C C . GLU A 1 100 ? 5.829 -18.358 5.039 1.00 96.75 100 GLU A C 1
ATOM 822 O O . GLU A 1 100 ? 4.830 -18.627 5.706 1.00 96.75 100 GLU A O 1
ATOM 827 N N . THR A 1 101 ? 6.862 -17.682 5.552 1.00 96.06 101 THR A N 1
ATOM 828 C CA . THR A 1 101 ? 6.860 -17.172 6.932 1.00 96.06 101 THR A CA 1
ATOM 829 C C . THR A 1 101 ? 5.705 -16.188 7.162 1.00 96.06 101 THR A C 1
ATOM 831 O O . THR A 1 101 ? 5.057 -16.240 8.204 1.00 96.06 101 THR A O 1
ATOM 834 N N . GLY A 1 102 ? 5.412 -15.331 6.178 1.00 96.31 102 GLY A N 1
ATOM 835 C CA . GLY A 1 102 ? 4.276 -14.411 6.182 1.00 96.31 102 GLY A CA 1
ATOM 836 C C . GLY A 1 102 ? 2.929 -15.122 6.277 1.00 96.31 102 GLY A C 1
ATOM 837 O O . GLY A 1 102 ? 2.126 -14.778 7.138 1.00 96.31 102 GLY A O 1
ATOM 838 N N . HIS A 1 103 ? 2.697 -16.149 5.455 1.00 96.81 103 HIS A N 1
ATOM 839 C CA . HIS A 1 103 ? 1.479 -16.961 5.533 1.00 96.81 103 HIS A CA 1
ATOM 840 C C . HIS A 1 103 ? 1.315 -17.631 6.893 1.00 96.81 103 HIS A C 1
ATOM 842 O O . HIS A 1 103 ? 0.234 -17.578 7.471 1.00 96.81 103 HIS A O 1
ATOM 848 N N . LYS A 1 104 ? 2.388 -18.232 7.417 1.00 96.19 104 LYS A N 1
ATOM 849 C CA . LYS A 1 104 ? 2.348 -18.876 8.729 1.00 96.19 104 LYS A CA 1
ATOM 850 C C . LYS A 1 104 ? 1.996 -17.875 9.832 1.00 96.19 104 LYS A C 1
ATOM 852 O O . LYS A 1 104 ? 1.139 -18.157 10.658 1.00 96.19 104 LYS A O 1
ATOM 857 N N . GLN A 1 105 ? 2.603 -16.688 9.806 1.00 95.31 105 GLN A N 1
ATOM 858 C CA . GLN A 1 105 ? 2.285 -15.635 10.769 1.00 95.31 105 GLN A CA 1
ATOM 859 C C . GLN A 1 105 ? 0.823 -15.183 10.662 1.00 95.31 105 GLN A C 1
ATOM 861 O O . GLN A 1 105 ? 0.182 -14.984 11.688 1.00 95.31 105 GLN A O 1
ATOM 866 N N . MET A 1 106 ? 0.280 -15.043 9.448 1.00 95.12 106 MET A N 1
ATOM 867 C CA . MET A 1 106 ? -1.137 -14.707 9.263 1.00 95.12 106 MET A CA 1
ATOM 868 C C . MET A 1 106 ? -2.057 -15.785 9.842 1.00 95.12 106 MET A C 1
ATOM 870 O O . MET A 1 106 ? -2.997 -15.437 10.546 1.00 95.12 106 MET A O 1
ATOM 874 N N . GLN A 1 107 ? -1.751 -17.072 9.645 1.00 95.12 107 GLN A N 1
ATOM 875 C CA . GLN A 1 107 ? -2.506 -18.177 10.254 1.00 95.12 107 GLN A CA 1
ATOM 876 C C . GLN A 1 107 ? -2.455 -18.137 11.789 1.00 95.12 107 GLN A C 1
ATOM 878 O O . GLN A 1 107 ? -3.481 -18.295 12.451 1.00 95.12 107 GLN A O 1
ATOM 883 N N . ASP A 1 108 ? -1.277 -17.875 12.363 1.00 93.31 108 ASP A N 1
ATOM 884 C CA . ASP A 1 108 ? -1.116 -17.732 13.814 1.00 93.31 108 ASP A CA 1
ATOM 885 C C . ASP A 1 108 ? -1.926 -16.532 14.353 1.00 93.31 108 ASP A C 1
ATOM 887 O O . ASP A 1 108 ? -2.519 -16.606 15.431 1.00 93.31 108 ASP A O 1
ATOM 891 N N . MET A 1 109 ? -1.985 -15.428 13.600 1.00 93.44 109 MET A N 1
ATOM 892 C CA . MET A 1 109 ? -2.785 -14.246 13.944 1.00 93.44 109 MET A CA 1
ATOM 893 C C . MET A 1 109 ? -4.287 -14.500 13.816 1.00 93.44 109 MET A C 1
ATOM 895 O O . MET A 1 109 ? -5.035 -14.087 14.694 1.00 93.44 109 MET A O 1
ATOM 899 N N . GLU A 1 110 ? -4.733 -15.207 12.780 1.00 94.69 110 GLU A N 1
ATOM 900 C CA . GLU A 1 110 ? -6.136 -15.597 12.590 1.00 94.69 110 GLU A CA 1
ATOM 901 C C . GLU A 1 110 ? -6.636 -16.478 13.740 1.00 94.69 110 GLU A C 1
ATOM 903 O O . GLU A 1 110 ? -7.749 -16.285 14.231 1.00 94.69 110 GLU A O 1
ATOM 908 N N . ALA A 1 111 ? -5.804 -17.412 14.214 1.00 93.88 111 ALA A N 1
ATOM 909 C CA . ALA A 1 111 ? -6.132 -18.251 15.363 1.00 93.88 111 ALA A CA 1
ATOM 910 C C . ALA A 1 111 ? -6.321 -17.416 16.641 1.00 93.88 111 ALA A C 1
ATOM 912 O O . ALA A 1 111 ? -7.334 -17.557 17.328 1.00 93.88 111 ALA A O 1
ATOM 913 N N . LYS A 1 112 ? -5.389 -16.495 16.922 1.00 92.88 112 LYS A N 1
ATOM 914 C CA . LYS A 1 112 ? -5.480 -15.581 18.074 1.00 92.88 112 LYS A CA 1
ATOM 915 C C . LYS A 1 112 ? -6.659 -14.620 17.962 1.00 92.88 112 LYS A C 1
ATOM 917 O O . LYS A 1 112 ? -7.338 -14.364 18.953 1.00 92.88 112 LYS A O 1
ATOM 922 N N . TYR A 1 113 ? -6.908 -14.101 16.762 1.00 94.75 113 TYR A N 1
ATOM 923 C CA . TYR A 1 113 ? -8.032 -13.219 16.482 1.00 94.75 113 TYR A CA 1
ATOM 924 C C . TYR A 1 113 ? -9.352 -13.922 16.779 1.00 94.75 113 TYR A C 1
ATOM 926 O O . TYR A 1 113 ? -10.191 -13.365 17.475 1.00 94.75 113 TYR A O 1
ATOM 934 N N . ARG A 1 114 ? -9.517 -15.165 16.310 1.00 95.75 114 ARG A N 1
ATOM 935 C CA . ARG A 1 114 ? -10.717 -15.969 16.565 1.00 95.75 114 ARG A CA 1
ATOM 936 C C . ARG A 1 114 ? -10.949 -16.176 18.060 1.00 95.75 114 ARG A C 1
ATOM 938 O O . ARG A 1 114 ? -12.042 -15.903 18.537 1.00 95.75 114 ARG A O 1
ATOM 945 N N . GLU A 1 115 ? -9.918 -16.571 18.805 1.00 94.81 115 GLU A N 1
ATOM 946 C CA . GLU A 1 115 ? -10.025 -16.759 20.257 1.00 94.81 115 GLU A CA 1
ATOM 947 C C . GLU A 1 115 ? -10.396 -15.456 20.989 1.00 94.81 115 GLU A C 1
ATOM 949 O O . GLU A 1 115 ? -11.272 -15.445 21.858 1.00 94.81 115 GLU A O 1
ATOM 954 N N . ALA A 1 116 ? -9.748 -14.342 20.637 1.00 94.94 116 ALA A N 1
ATOM 955 C CA . ALA A 1 116 ? -10.037 -13.035 21.218 1.00 94.94 116 ALA A CA 1
ATOM 956 C C . ALA A 1 116 ? -11.455 -12.555 20.872 1.00 94.94 116 ALA A C 1
ATOM 958 O O . ALA A 1 116 ? -12.152 -12.022 21.737 1.00 94.94 116 ALA A O 1
ATOM 959 N N . TRP A 1 117 ? -11.893 -12.785 19.633 1.00 96.12 117 TRP A N 1
ATOM 960 C CA . TRP A 1 117 ? -13.219 -12.422 19.149 1.00 96.12 117 TRP A CA 1
ATOM 961 C C . TRP A 1 117 ? -14.306 -13.238 19.848 1.00 96.12 117 TRP A C 1
ATOM 963 O O . TRP A 1 117 ? -15.248 -12.648 20.364 1.00 96.12 117 TRP A O 1
ATOM 973 N N . ASP A 1 118 ? -14.148 -14.560 19.971 1.00 95.38 118 ASP A N 1
ATOM 974 C CA . ASP A 1 118 ? -15.104 -15.428 20.676 1.00 95.38 118 ASP A CA 1
ATOM 975 C C . ASP A 1 118 ? -15.271 -14.998 22.140 1.00 95.38 118 ASP A C 1
ATOM 977 O O . ASP A 1 118 ? -16.381 -14.963 22.677 1.00 95.38 118 ASP A O 1
ATOM 981 N N . ARG A 1 119 ? -14.167 -14.608 22.788 1.00 94.94 119 ARG A N 1
ATOM 982 C CA . ARG A 1 119 ? -14.180 -14.108 24.168 1.00 94.94 119 ARG A CA 1
ATOM 983 C C . ARG A 1 119 ? -14.837 -12.742 24.290 1.00 94.94 119 ARG A C 1
ATOM 985 O O . ARG A 1 119 ? -15.586 -12.535 25.244 1.00 94.94 119 ARG A O 1
ATOM 992 N N . LEU A 1 120 ? -14.573 -11.825 23.360 1.00 95.69 120 LEU A N 1
ATOM 993 C CA . LEU A 1 120 ? -15.257 -1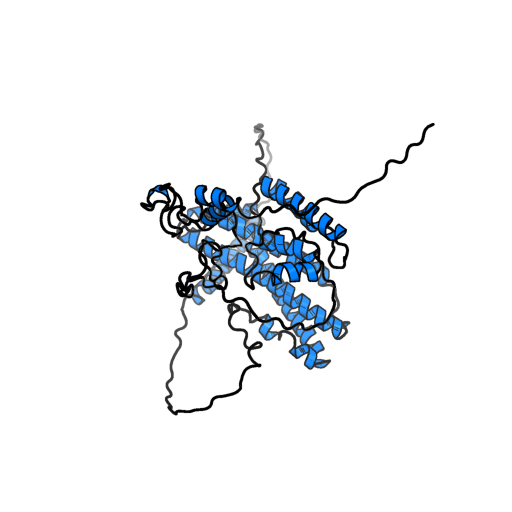0.536 23.325 1.00 95.69 120 LEU A CA 1
ATOM 994 C C . LEU A 1 120 ? -16.751 -10.739 23.079 1.00 95.69 120 LEU A C 1
ATOM 996 O O . LEU A 1 120 ? -17.550 -10.207 23.831 1.00 95.69 120 LEU A O 1
ATOM 1000 N N . ASN A 1 121 ? -17.130 -11.570 22.111 1.00 94.88 121 ASN A N 1
ATOM 1001 C CA . ASN A 1 121 ? -18.521 -11.852 21.776 1.00 94.88 121 ASN A CA 1
ATOM 1002 C C . ASN A 1 121 ? -19.287 -12.507 22.942 1.00 94.88 121 ASN A C 1
ATOM 1004 O O . ASN A 1 121 ? -20.463 -12.221 23.153 1.00 94.88 121 ASN A O 1
ATOM 1008 N N . ALA A 1 122 ? -18.617 -13.342 23.744 1.00 95.56 122 ALA A N 1
ATOM 1009 C CA . ALA A 1 122 ? -19.193 -13.914 24.961 1.00 95.56 122 ALA A CA 1
ATOM 1010 C C . ALA A 1 122 ? -19.395 -12.887 26.093 1.00 95.56 122 ALA A C 1
ATOM 1012 O O . ALA A 1 122 ? -20.280 -13.080 26.928 1.00 95.56 122 ALA A O 1
ATOM 1013 N N . LYS A 1 123 ? -18.578 -11.824 26.148 1.00 94.31 123 LYS A N 1
ATOM 1014 C CA . LYS A 1 123 ? -18.684 -10.747 27.149 1.00 94.31 123 LYS A CA 1
ATOM 1015 C C . LYS A 1 123 ? -19.647 -9.642 26.705 1.00 94.31 123 LYS A C 1
ATOM 1017 O O . LYS A 1 123 ? -20.541 -9.270 27.456 1.00 94.31 123 LYS A O 1
ATOM 1022 N N . ASP A 1 124 ? -19.464 -9.150 25.485 1.00 94.69 124 ASP A N 1
ATOM 1023 C CA . ASP A 1 124 ? -20.208 -8.056 24.871 1.00 94.69 124 ASP A CA 1
ATOM 1024 C C . ASP A 1 124 ? -20.343 -8.278 23.354 1.00 94.69 124 ASP A C 1
ATOM 1026 O O . ASP A 1 124 ? -19.508 -7.868 22.540 1.00 94.69 124 ASP A O 1
ATOM 1030 N N . ALA A 1 125 ? -21.445 -8.921 22.971 1.00 93.56 125 ALA A N 1
ATOM 1031 C CA . ALA A 1 125 ? -21.765 -9.195 21.575 1.00 93.56 125 ALA A CA 1
ATOM 1032 C C . ALA A 1 125 ? -21.941 -7.917 20.733 1.00 93.56 125 ALA A C 1
ATOM 1034 O O . ALA A 1 125 ? -21.680 -7.938 19.533 1.00 93.56 125 ALA A O 1
ATOM 1035 N N . THR A 1 126 ? -22.350 -6.796 21.342 1.00 93.81 126 THR A N 1
ATOM 1036 C CA . THR A 1 126 ? -22.580 -5.548 20.597 1.00 93.81 126 THR A CA 1
ATOM 1037 C C . THR A 1 126 ? -21.268 -4.933 20.123 1.00 93.81 126 THR A C 1
ATOM 1039 O O . THR A 1 126 ? -21.160 -4.534 18.967 1.00 93.81 126 THR A O 1
ATOM 1042 N N . LYS A 1 127 ? -20.230 -4.948 20.969 1.00 91.94 127 LYS A N 1
ATOM 1043 C CA . LYS A 1 127 ? -18.875 -4.530 20.574 1.00 91.94 127 LYS A CA 1
ATOM 1044 C C . LYS A 1 127 ? -18.256 -5.472 19.545 1.00 91.94 127 LYS A C 1
ATOM 1046 O O . LYS A 1 127 ? -17.543 -5.015 18.656 1.00 91.94 127 LYS A O 1
ATOM 1051 N N . ALA A 1 128 ? -18.513 -6.776 19.654 1.00 91.50 128 ALA A N 1
ATOM 1052 C CA . ALA A 1 128 ? -18.014 -7.755 18.690 1.00 91.50 128 ALA A CA 1
ATOM 1053 C C . ALA A 1 128 ? -18.622 -7.566 17.286 1.00 91.50 128 ALA A C 1
ATOM 1055 O O . ALA A 1 128 ? -17.928 -7.782 16.293 1.00 91.50 128 ALA A O 1
ATOM 1056 N N . GLU A 1 129 ? -19.881 -7.121 17.195 1.00 91.94 129 GLU A N 1
ATOM 1057 C CA . GLU A 1 129 ? -20.581 -6.855 15.929 1.00 91.94 129 GLU A CA 1
ATOM 1058 C C . GLU A 1 129 ? -20.003 -5.654 15.152 1.00 91.94 129 GLU A C 1
ATOM 1060 O O . GLU A 1 129 ? -20.080 -5.618 13.923 1.00 91.94 129 GLU A O 1
ATOM 1065 N N . GLU A 1 130 ? -19.373 -4.694 15.840 1.00 91.75 130 GLU A N 1
ATOM 1066 C CA . GLU A 1 130 ? -18.672 -3.563 15.208 1.00 91.75 130 GLU A CA 1
ATOM 1067 C C . GLU A 1 130 ? -17.317 -3.951 14.584 1.00 91.75 130 GLU A C 1
ATOM 1069 O O . GLU A 1 130 ? -16.727 -3.163 13.838 1.00 91.75 130 GLU A O 1
ATOM 1074 N N . LEU A 1 131 ? -16.803 -5.146 14.890 1.00 93.19 131 LEU A N 1
ATOM 1075 C CA . LEU A 1 131 ? -15.519 -5.648 14.403 1.00 93.19 131 LEU A CA 1
ATOM 1076 C C . LEU A 1 131 ? -15.702 -6.631 13.240 1.00 93.19 131 LEU A C 1
ATOM 1078 O O . LEU A 1 131 ? -16.784 -7.159 12.989 1.00 93.19 131 LEU A O 1
ATOM 1082 N N . PHE A 1 132 ? -14.611 -6.891 12.519 1.00 91.44 132 PHE A N 1
ATOM 1083 C CA . PHE A 1 132 ? -14.601 -7.926 11.489 1.00 91.44 132 PHE A CA 1
ATOM 1084 C C . PHE A 1 132 ? -14.843 -9.297 12.119 1.00 91.44 132 PHE A C 1
ATOM 1086 O O . PHE A 1 132 ? -14.287 -9.633 13.163 1.00 91.44 132 PHE A O 1
ATOM 1093 N N . THR A 1 133 ? -15.669 -10.111 11.472 1.00 93.31 133 THR A N 1
ATOM 1094 C CA . THR A 1 133 ? -15.819 -11.506 11.896 1.00 93.31 133 THR A CA 1
ATOM 1095 C C . THR A 1 133 ? -14.543 -12.296 11.570 1.00 93.31 133 THR A C 1
ATOM 1097 O O . THR A 1 133 ? -13.845 -11.968 10.601 1.00 93.31 133 THR A O 1
ATOM 1100 N N . PRO A 1 134 ? -14.218 -13.361 12.325 1.00 92.75 134 PRO A N 1
ATOM 1101 C CA . PRO A 1 134 ? -13.072 -14.218 12.016 1.00 92.75 134 PRO A CA 1
ATOM 1102 C C . PRO A 1 134 ? -13.106 -14.781 10.586 1.00 92.75 134 PRO A C 1
ATOM 1104 O O . PRO A 1 134 ? -12.066 -14.966 9.959 1.00 92.75 134 PRO A O 1
ATOM 1107 N N . GLU A 1 135 ? -14.295 -15.030 10.039 1.00 91.31 135 GLU A N 1
ATOM 1108 C CA . GLU A 1 135 ? -14.492 -15.482 8.661 1.00 91.31 135 GLU A CA 1
ATOM 1109 C C . GLU A 1 135 ? -14.199 -14.372 7.643 1.00 91.31 135 GLU A C 1
ATOM 1111 O O . GLU A 1 135 ? -13.604 -14.640 6.595 1.00 91.31 135 GLU A O 1
ATOM 1116 N N . GLU A 1 136 ? -14.575 -13.125 7.938 1.00 90.31 136 GLU A N 1
ATOM 1117 C CA . GLU A 1 136 ? -14.261 -11.965 7.096 1.00 90.31 136 GLU A CA 1
ATOM 1118 C C . GLU A 1 136 ? -12.756 -11.691 7.041 1.00 90.31 136 GLU A C 1
ATOM 1120 O O . GLU A 1 136 ? -12.258 -11.377 5.964 1.00 90.31 136 GLU A O 1
ATOM 1125 N N . LEU A 1 137 ? -12.025 -11.893 8.145 1.00 88.38 137 LEU A N 1
ATOM 1126 C CA . LEU A 1 137 ? -10.565 -11.736 8.191 1.00 88.38 137 LEU A CA 1
ATOM 1127 C C . LEU A 1 137 ? -9.850 -12.674 7.195 1.00 88.38 137 LEU A C 1
ATOM 1129 O O . LEU A 1 137 ? -8.920 -12.261 6.504 1.00 88.38 137 LEU A O 1
ATOM 1133 N N . VAL A 1 138 ? -10.319 -13.921 7.066 1.00 85.56 138 VAL A N 1
ATOM 1134 C CA . VAL A 1 138 ? -9.734 -14.932 6.161 1.00 85.56 138 VAL A CA 1
ATOM 1135 C C . VAL A 1 138 ? -10.178 -14.732 4.705 1.00 85.56 138 VAL A C 1
ATOM 1137 O O . VAL A 1 138 ? -9.441 -15.029 3.761 1.00 85.56 138 VAL A O 1
ATOM 1140 N N . THR A 1 139 ? -11.406 -14.254 4.487 1.00 71.62 139 THR A N 1
ATOM 1141 C CA . THR A 1 139 ? -12.048 -14.241 3.160 1.00 71.62 139 THR A CA 1
ATOM 1142 C C . THR A 1 139 ? -11.798 -12.984 2.330 1.00 71.62 139 THR A C 1
ATOM 1144 O O . THR A 1 139 ? -12.371 -12.858 1.242 1.00 71.62 139 THR A O 1
ATOM 1147 N N . VAL A 1 140 ? -10.874 -12.102 2.728 1.00 58.59 140 VAL A N 1
ATOM 1148 C CA . VAL A 1 140 ? -10.447 -10.951 1.907 1.00 58.59 140 VAL A CA 1
ATOM 1149 C C . VAL A 1 140 ? -9.551 -11.393 0.735 1.00 58.59 140 VAL A C 1
ATOM 1151 O O . VAL A 1 140 ? -8.473 -10.865 0.486 1.00 58.59 140 VAL A O 1
ATOM 1154 N N . LYS A 1 141 ? -10.004 -12.362 -0.064 1.00 46.66 141 LYS A N 1
ATOM 1155 C CA . LYS A 1 141 ? -9.513 -12.546 -1.430 1.00 46.66 141 LYS A CA 1
ATOM 1156 C C . LYS A 1 141 ? -10.160 -11.481 -2.311 1.00 46.66 141 LYS A C 1
ATOM 1158 O O . LYS A 1 141 ? -11.244 -11.677 -2.850 1.00 46.66 141 LYS A O 1
ATOM 1163 N N . GLY A 1 142 ? -9.486 -10.344 -2.462 1.00 44.53 142 GLY A N 1
ATOM 1164 C CA . GLY A 1 142 ? -9.590 -9.512 -3.664 1.00 44.53 142 GLY A CA 1
ATOM 1165 C C . GLY A 1 142 ? -10.980 -9.001 -4.064 1.00 44.53 142 GLY A C 1
ATOM 1166 O O . GLY A 1 142 ? -11.223 -8.820 -5.260 1.00 44.53 142 GLY A O 1
ATOM 1167 N N . LYS A 1 143 ? -11.886 -8.702 -3.124 1.00 36.91 143 LYS A N 1
ATOM 1168 C CA . LYS A 1 143 ? -12.977 -7.775 -3.452 1.00 36.91 143 LYS A CA 1
ATOM 1169 C C . LYS A 1 143 ? -12.358 -6.387 -3.586 1.00 36.91 143 LYS A C 1
ATOM 1171 O O . LYS A 1 143 ? -11.857 -5.824 -2.618 1.00 36.91 143 LYS A O 1
ATOM 1176 N N . LYS A 1 144 ? -12.335 -5.853 -4.811 1.00 36.78 144 LYS A N 1
ATOM 1177 C CA . LYS A 1 144 ? -12.055 -4.430 -5.042 1.00 36.78 144 LYS A CA 1
ATOM 1178 C C . LYS A 1 144 ? -12.926 -3.618 -4.080 1.00 36.78 144 LYS A C 1
ATOM 1180 O O . LYS A 1 144 ? -14.089 -3.960 -3.893 1.00 36.78 144 LYS A O 1
ATOM 1185 N N . ALA A 1 145 ? -12.367 -2.555 -3.510 1.00 41.00 145 ALA A N 1
ATOM 1186 C CA . ALA A 1 145 ? -12.970 -1.697 -2.485 1.00 41.00 145 ALA A CA 1
ATOM 1187 C C . ALA A 1 145 ? -14.284 -0.972 -2.887 1.00 41.00 145 ALA A C 1
ATOM 1189 O O . ALA A 1 145 ? -14.662 0.006 -2.250 1.00 41.00 145 ALA A O 1
ATOM 1190 N N . GLU A 1 146 ? -14.972 -1.404 -3.945 1.00 41.19 146 GLU A N 1
ATOM 1191 C CA . GLU A 1 146 ? -16.216 -0.810 -4.442 1.00 41.19 146 GLU A CA 1
ATOM 1192 C C . GLU A 1 146 ? -17.483 -1.485 -3.882 1.00 41.19 146 GLU A C 1
ATOM 1194 O O . GLU A 1 146 ? -18.535 -0.852 -3.884 1.00 41.19 146 GLU A O 1
ATOM 1199 N N . ASP A 1 147 ? -17.391 -2.703 -3.331 1.00 37.38 147 ASP A N 1
ATOM 1200 C CA . ASP A 1 147 ? -18.559 -3.483 -2.888 1.00 37.38 147 ASP A CA 1
ATOM 1201 C C . ASP A 1 147 ? -18.494 -3.867 -1.397 1.00 37.38 147 ASP A C 1
ATOM 1203 O O . ASP A 1 147 ? -18.477 -5.050 -1.051 1.00 37.38 147 ASP A O 1
ATOM 1207 N N . ASP A 1 148 ? -18.467 -2.874 -0.502 1.00 38.72 148 ASP A N 1
ATOM 1208 C CA . ASP A 1 148 ? -18.768 -3.089 0.922 1.00 38.72 148 ASP A CA 1
ATOM 1209 C C . ASP A 1 148 ? -20.292 -2.957 1.170 1.00 38.72 148 ASP A C 1
ATOM 1211 O O . ASP A 1 148 ? -20.845 -1.855 1.047 1.00 38.72 148 ASP A O 1
ATOM 1215 N N . PRO A 1 149 ? -21.007 -4.048 1.517 1.00 37.19 149 PRO A N 1
ATOM 1216 C CA . PRO A 1 149 ? -22.446 -4.019 1.777 1.00 37.19 149 PRO A CA 1
ATOM 1217 C C . PRO A 1 149 ? -22.838 -3.266 3.060 1.00 37.19 149 PRO A C 1
ATOM 1219 O O . PRO A 1 149 ? -23.997 -2.867 3.186 1.00 37.19 149 PRO A O 1
ATOM 1222 N N . ARG A 1 150 ? -21.913 -3.043 4.007 1.00 50.12 150 ARG A N 1
ATOM 1223 C CA . ARG A 1 150 ? -22.216 -2.455 5.329 1.00 50.12 150 ARG A CA 1
ATOM 1224 C C . ARG A 1 150 ? -22.361 -0.927 5.321 1.00 50.12 150 ARG A C 1
ATOM 1226 O O . ARG A 1 150 ? -22.796 -0.348 6.309 1.00 50.12 150 ARG A O 1
ATOM 1233 N N . MET A 1 151 ? -22.102 -0.264 4.191 1.00 34.31 151 MET A N 1
ATOM 1234 C CA . MET A 1 151 ? -22.259 1.193 4.021 1.00 34.31 151 MET A CA 1
ATOM 1235 C C . MET A 1 151 ? -23.546 1.618 3.285 1.00 34.31 151 MET A C 1
ATOM 1237 O O . MET A 1 151 ? -23.671 2.780 2.892 1.00 34.31 151 MET A O 1
ATOM 1241 N N . ARG A 1 152 ? -24.521 0.714 3.080 1.00 37.41 152 ARG A N 1
ATOM 1242 C CA . ARG A 1 152 ? -25.721 0.993 2.259 1.00 37.41 152 ARG A CA 1
ATOM 1243 C C . ARG A 1 152 ? -27.055 1.133 2.995 1.00 37.41 152 ARG A C 1
ATOM 1245 O O . ARG A 1 152 ? -28.082 1.254 2.336 1.00 37.41 152 ARG A O 1
ATOM 1252 N N . THR A 1 153 ? -27.083 1.188 4.321 1.00 34.34 153 THR A N 1
ATOM 1253 C CA . THR A 1 153 ? -28.344 1.293 5.076 1.00 34.34 153 THR A CA 1
ATOM 1254 C C . THR A 1 153 ? -28.615 2.702 5.594 1.00 34.34 153 THR A C 1
ATOM 1256 O O . THR A 1 153 ? -28.752 2.877 6.792 1.00 34.34 153 THR A O 1
ATOM 1259 N N . LEU A 1 154 ? -28.715 3.709 4.716 1.00 33.78 154 LEU A N 1
ATOM 1260 C CA . LEU A 1 154 ? -29.438 4.968 4.991 1.00 33.78 154 LEU A CA 1
ATOM 1261 C C . LEU A 1 154 ? -29.852 5.662 3.675 1.00 33.78 154 LEU A C 1
ATOM 1263 O O . LEU A 1 154 ? -29.414 6.775 3.392 1.00 33.78 154 LEU A O 1
ATOM 1267 N N . SER A 1 155 ? -30.693 5.022 2.855 1.00 31.19 155 SER A N 1
ATOM 1268 C CA . SER A 1 155 ? -31.535 5.728 1.868 1.00 31.19 155 SER A CA 1
ATOM 1269 C C . SER A 1 155 ? -32.550 4.808 1.178 1.00 31.19 155 SER A C 1
ATOM 1271 O O . SER A 1 155 ? -32.506 4.606 -0.031 1.00 31.19 155 SER A O 1
ATOM 1273 N N . GLU A 1 156 ? -33.544 4.317 1.920 1.00 30.56 156 GLU A N 1
ATOM 1274 C CA . GLU A 1 156 ? -34.809 3.904 1.304 1.00 30.56 156 GLU A CA 1
ATOM 1275 C C . GLU A 1 156 ? -35.946 4.786 1.809 1.00 30.56 156 GLU A C 1
ATOM 1277 O O . GLU A 1 156 ? -36.360 4.737 2.964 1.00 30.56 156 GLU A O 1
ATOM 1282 N N . SER A 1 157 ? -36.455 5.628 0.913 1.00 30.88 157 SER A N 1
ATOM 1283 C CA . SER A 1 157 ? -37.817 6.144 0.976 1.00 30.88 157 SER A CA 1
ATOM 1284 C C . SER A 1 157 ? -38.260 6.520 -0.435 1.00 30.88 157 SER A C 1
ATOM 1286 O O . SER A 1 157 ? -37.760 7.477 -1.021 1.00 30.88 157 SER A O 1
ATOM 1288 N N . SER A 1 158 ? -39.270 5.794 -0.915 1.00 33.06 158 SER A N 1
ATOM 1289 C CA . SER A 1 158 ? -40.115 6.078 -2.083 1.00 33.06 158 SER A CA 1
ATOM 1290 C C . SER A 1 158 ? -39.551 5.737 -3.467 1.00 33.06 158 SER A C 1
ATOM 1292 O O . SER A 1 158 ? -38.946 6.573 -4.135 1.00 33.06 158 SER A O 1
ATOM 1294 N N . LYS A 1 159 ? -39.952 4.574 -3.995 1.00 34.19 159 LYS A N 1
ATOM 1295 C CA . LYS A 1 159 ? -41.136 4.466 -4.876 1.00 34.19 159 LYS A CA 1
ATOM 1296 C C . LYS A 1 159 ? -41.397 3.003 -5.250 1.00 34.19 159 LYS A C 1
ATOM 1298 O O . LYS A 1 159 ? -40.579 2.368 -5.904 1.00 34.19 159 LYS A O 1
ATOM 1303 N N . ASN A 1 160 ? -42.569 2.519 -4.849 1.00 36.25 160 ASN A N 1
ATOM 1304 C CA . ASN A 1 160 ? -43.228 1.374 -5.464 1.00 36.25 160 ASN A CA 1
ATOM 1305 C C . ASN A 1 160 ? -43.658 1.761 -6.884 1.00 36.25 160 ASN A C 1
ATOM 1307 O O . ASN A 1 160 ? -44.196 2.849 -7.064 1.00 36.25 160 ASN A O 1
ATOM 1311 N N . ASP A 1 161 ? -43.435 0.880 -7.856 1.00 31.12 161 ASP A N 1
ATOM 1312 C CA . ASP A 1 161 ? -44.503 0.352 -8.712 1.00 31.12 161 ASP A CA 1
ATOM 1313 C C . ASP A 1 161 ? -43.992 -0.876 -9.476 1.00 31.12 161 ASP A C 1
ATOM 1315 O O . ASP A 1 161 ? -42.858 -0.925 -9.953 1.00 31.12 161 ASP A O 1
ATOM 1319 N N . GLY A 1 162 ? -44.822 -1.919 -9.487 1.00 31.08 162 GLY A N 1
ATOM 1320 C CA . GLY A 1 162 ? -44.449 -3.267 -9.893 1.00 31.08 162 GLY A CA 1
ATOM 1321 C C . GLY A 1 162 ? -44.373 -3.507 -11.397 1.00 31.08 162 GLY A C 1
ATOM 1322 O O . GLY A 1 162 ? -44.868 -2.741 -12.215 1.00 31.08 162 GLY A O 1
ATOM 1323 N N . THR A 1 163 ? -43.812 -4.657 -11.761 1.00 33.16 163 THR A N 1
ATOM 1324 C CA . THR A 1 163 ? -44.498 -5.656 -12.593 1.00 33.16 163 THR A CA 1
ATOM 1325 C C . THR A 1 163 ? -43.746 -6.990 -12.586 1.00 33.16 163 THR A C 1
ATOM 1327 O O . THR A 1 163 ? -42.526 -7.082 -12.549 1.00 33.16 163 THR A O 1
ATOM 1330 N N . ASN A 1 164 ? -44.583 -8.016 -12.576 1.00 33.06 164 ASN A N 1
ATOM 1331 C CA . ASN A 1 164 ? -44.407 -9.458 -12.635 1.00 33.06 164 ASN A CA 1
ATOM 1332 C C . ASN A 1 164 ? -43.565 -9.961 -13.834 1.00 33.06 164 ASN A C 1
ATOM 1334 O O . ASN A 1 164 ? -43.840 -9.543 -14.955 1.00 33.06 164 ASN A O 1
ATOM 1338 N N . ALA A 1 165 ? -42.667 -10.937 -13.626 1.00 30.98 165 ALA A N 1
ATOM 1339 C CA . ALA A 1 165 ? -42.491 -12.096 -14.522 1.00 30.98 165 ALA A CA 1
ATOM 1340 C C . ALA A 1 165 ? -41.541 -13.158 -13.926 1.00 30.98 165 ALA A C 1
ATOM 1342 O O . ALA A 1 165 ? -40.365 -12.913 -13.671 1.00 30.98 165 ALA A O 1
ATOM 1343 N N . LYS A 1 166 ? -42.076 -14.371 -13.756 1.00 35.38 166 LYS A N 1
ATOM 1344 C CA . LYS A 1 166 ? -41.352 -15.630 -13.531 1.00 35.38 166 LYS A CA 1
ATOM 1345 C C . LYS A 1 166 ? -40.520 -16.010 -14.762 1.00 35.38 166 LYS A C 1
ATOM 1347 O O . LYS A 1 166 ? -41.084 -16.033 -15.851 1.00 35.38 166 LYS A O 1
ATOM 1352 N N . GLN A 1 167 ? -39.297 -16.509 -14.564 1.00 32.69 167 GLN A N 1
ATOM 1353 C CA . GLN A 1 167 ? -38.829 -17.730 -15.241 1.00 32.69 167 GLN A CA 1
ATOM 1354 C C . GLN A 1 167 ? -37.573 -18.319 -14.577 1.00 32.69 167 GLN A C 1
ATOM 1356 O O . GLN A 1 167 ? -36.553 -17.657 -14.422 1.00 32.69 167 GLN A O 1
ATOM 1361 N N . GLN A 1 168 ? -37.697 -19.586 -14.173 1.00 34.97 168 GLN A N 1
ATOM 1362 C CA . GLN A 1 168 ? -36.608 -20.507 -13.843 1.00 34.97 168 GLN A CA 1
ATOM 1363 C C . GLN A 1 168 ? -35.799 -20.855 -15.101 1.00 34.97 168 GLN A C 1
ATOM 1365 O O . GLN A 1 168 ? -36.388 -20.917 -16.178 1.00 34.97 168 GLN A O 1
ATOM 1370 N N . MET A 1 169 ? -34.502 -21.145 -14.913 1.00 30.41 169 MET A N 1
ATOM 1371 C CA . MET A 1 169 ? -33.670 -22.226 -15.503 1.00 30.41 169 MET A CA 1
ATOM 1372 C C . MET A 1 169 ? -32.194 -21.883 -15.184 1.00 30.41 169 MET A C 1
ATOM 1374 O O . MET A 1 169 ? -31.708 -20.834 -15.582 1.00 30.41 169 MET A O 1
ATOM 1378 N N . ASN A 1 170 ? -31.566 -22.535 -14.200 1.00 32.69 170 ASN A N 1
ATOM 1379 C CA . ASN A 1 170 ? -30.692 -23.718 -14.315 1.00 32.69 170 ASN A CA 1
ATOM 1380 C C . ASN A 1 170 ? -29.473 -23.574 -15.251 1.00 32.69 170 ASN A C 1
ATOM 1382 O O . ASN A 1 170 ? -29.640 -23.471 -16.461 1.00 32.69 170 ASN A O 1
ATOM 1386 N N . GLY A 1 171 ? -28.270 -23.768 -14.686 1.00 29.28 171 GLY A N 1
ATOM 1387 C CA . GLY A 1 171 ? -27.223 -24.557 -15.351 1.00 29.28 171 GLY A CA 1
ATOM 1388 C C . GLY A 1 171 ? -25.836 -23.929 -15.531 1.00 29.28 171 GLY A C 1
ATOM 1389 O O . GLY A 1 171 ? -25.578 -23.295 -16.541 1.00 29.28 171 GLY A O 1
ATOM 1390 N N . GLN A 1 172 ? -24.934 -24.280 -14.605 1.00 30.55 172 GLN A N 1
ATOM 1391 C CA . GLN A 1 172 ? -23.506 -24.590 -14.814 1.00 30.55 172 GLN A CA 1
ATOM 1392 C C . GLN A 1 172 ? -22.531 -23.454 -15.182 1.00 30.55 172 GLN A C 1
ATOM 1394 O O . GLN A 1 172 ? -22.326 -23.091 -16.337 1.00 30.55 172 GLN A O 1
ATOM 1399 N N . ALA A 1 173 ? -21.811 -23.002 -14.150 1.00 31.05 173 ALA A N 1
ATOM 1400 C CA . ALA A 1 173 ? -20.523 -22.336 -14.269 1.00 31.05 173 ALA A CA 1
ATOM 1401 C C . ALA A 1 173 ? -19.452 -23.347 -14.715 1.00 31.05 173 ALA A C 1
ATOM 1403 O O . ALA A 1 173 ? -19.252 -24.379 -14.076 1.00 31.05 173 ALA A O 1
ATOM 1404 N N . ALA A 1 174 ? -18.764 -23.042 -15.814 1.00 32.69 174 ALA A N 1
ATOM 1405 C CA . ALA A 1 174 ? -17.556 -23.740 -16.221 1.00 32.69 174 ALA A CA 1
ATOM 1406 C C . ALA A 1 174 ? -16.377 -23.221 -15.384 1.00 32.69 174 ALA A C 1
ATOM 1408 O O . ALA A 1 174 ? -15.924 -22.088 -15.562 1.00 32.69 174 ALA A O 1
ATOM 1409 N N . GLU A 1 175 ? -15.894 -24.050 -14.462 1.00 33.28 175 GLU A N 1
ATOM 1410 C CA . GLU A 1 175 ? -14.626 -23.834 -13.770 1.00 33.28 175 GLU A CA 1
ATOM 1411 C C . GLU A 1 175 ? -13.450 -24.005 -14.743 1.00 33.28 175 GLU A C 1
ATOM 1413 O O . GLU A 1 175 ? -13.416 -24.889 -15.600 1.00 33.28 175 GLU A O 1
ATOM 1418 N N . CYS A 1 176 ? -12.481 -23.100 -14.629 1.00 29.27 176 CYS A N 1
ATOM 1419 C CA . CYS A 1 176 ? -11.330 -22.990 -15.513 1.00 29.27 176 CYS A CA 1
ATOM 1420 C C . CYS A 1 176 ? -10.229 -23.999 -15.090 1.00 29.27 176 CYS A C 1
ATOM 1422 O O . CYS A 1 176 ? -9.735 -23.889 -13.967 1.00 29.27 176 CYS A O 1
ATOM 1424 N N . PRO A 1 177 ? -9.753 -24.924 -15.953 1.00 33.91 177 PRO A N 1
ATOM 1425 C CA . PRO A 1 177 ? -8.828 -26.018 -15.583 1.00 33.91 177 PRO A CA 1
ATOM 1426 C C . PRO A 1 177 ? -7.379 -25.620 -15.226 1.00 33.91 177 PRO A C 1
ATOM 1428 O O . PRO A 1 177 ? -6.486 -26.465 -15.223 1.00 33.91 177 PRO A O 1
ATOM 1431 N N . ARG A 1 178 ? -7.086 -24.337 -14.984 1.00 40.47 178 ARG A N 1
ATOM 1432 C CA . ARG A 1 178 ? -5.702 -23.840 -14.859 1.00 40.47 178 ARG A CA 1
ATOM 1433 C C . ARG A 1 178 ? -5.100 -23.932 -13.457 1.00 40.47 178 ARG A C 1
ATOM 1435 O O . ARG A 1 178 ? -3.881 -23.870 -13.351 1.00 40.47 178 ARG A O 1
ATOM 1442 N N . ILE A 1 179 ? -5.908 -24.116 -12.413 1.00 38.06 179 ILE A N 1
ATOM 1443 C CA . ILE A 1 179 ? -5.418 -24.161 -11.022 1.00 38.06 179 ILE A CA 1
ATOM 1444 C C . ILE A 1 179 ? -4.938 -25.574 -10.639 1.00 38.06 179 ILE A C 1
ATOM 1446 O O . ILE A 1 179 ? -3.894 -25.713 -10.007 1.00 38.06 179 ILE A O 1
ATOM 1450 N N . ILE A 1 180 ? -5.583 -26.625 -11.160 1.00 37.78 180 ILE A N 1
ATOM 1451 C CA . ILE A 1 180 ? -5.224 -28.029 -10.875 1.00 37.78 180 ILE A CA 1
ATOM 1452 C C . ILE A 1 180 ? -3.845 -28.412 -11.459 1.00 37.78 180 ILE A C 1
ATOM 1454 O O . ILE A 1 180 ? -3.144 -29.266 -10.922 1.00 37.78 180 ILE A O 1
ATOM 1458 N N . LEU A 1 181 ? -3.387 -27.736 -12.521 1.00 36.78 181 LEU A N 1
ATOM 1459 C CA . LEU A 1 181 ? -2.071 -27.994 -13.126 1.00 36.78 181 LEU A CA 1
ATOM 1460 C C . LEU A 1 181 ? -0.891 -27.347 -12.372 1.00 36.78 181 LEU A C 1
ATOM 1462 O O . LEU A 1 181 ? 0.251 -27.757 -12.585 1.00 36.78 181 LEU A O 1
ATOM 1466 N N . CYS A 1 182 ? -1.137 -26.368 -11.494 1.00 34.97 182 CYS A N 1
ATOM 1467 C CA . CYS A 1 182 ? -0.083 -25.772 -10.664 1.00 34.97 182 CYS A CA 1
ATOM 1468 C C . CYS A 1 182 ? 0.188 -26.597 -9.400 1.00 34.97 182 CYS A C 1
ATOM 1470 O O . CYS A 1 182 ? 1.351 -26.800 -9.060 1.00 34.97 182 CYS A O 1
ATOM 1472 N N . GLU A 1 183 ? -0.847 -27.140 -8.756 1.00 36.12 183 GLU A N 1
ATOM 1473 C CA . GLU A 1 183 ? -0.688 -27.972 -7.552 1.00 36.12 183 GLU A CA 1
ATOM 1474 C C . GLU A 1 183 ? 0.020 -29.303 -7.858 1.00 36.12 183 GLU A C 1
ATOM 1476 O O . GLU A 1 183 ? 0.899 -29.724 -7.106 1.00 36.12 183 GLU A O 1
ATOM 1481 N N . ALA A 1 184 ? -0.245 -29.906 -9.024 1.00 40.00 184 ALA A N 1
ATOM 1482 C CA . ALA A 1 184 ? 0.441 -31.124 -9.462 1.00 40.00 184 ALA A CA 1
ATOM 1483 C C . ALA A 1 184 ? 1.962 -30.930 -9.651 1.00 40.00 184 ALA A C 1
ATOM 1485 O O . ALA A 1 184 ? 2.746 -31.805 -9.293 1.00 40.00 184 ALA A O 1
ATOM 1486 N N . ARG A 1 185 ? 2.406 -29.759 -10.138 1.00 46.53 185 ARG A N 1
ATOM 1487 C CA . ARG A 1 185 ? 3.838 -29.448 -10.347 1.00 46.53 185 ARG A CA 1
ATOM 1488 C C . ARG A 1 185 ? 4.600 -29.091 -9.071 1.00 46.53 185 ARG A C 1
ATOM 1490 O O . ARG A 1 185 ? 5.832 -29.090 -9.090 1.00 46.53 185 ARG A O 1
ATOM 1497 N N . ILE A 1 186 ? 3.895 -28.728 -8.001 1.00 43.00 186 ILE A N 1
ATOM 1498 C CA . ILE A 1 186 ? 4.498 -28.435 -6.694 1.00 43.00 186 ILE A CA 1
ATOM 1499 C C . ILE A 1 186 ? 4.790 -29.748 -5.958 1.00 43.00 186 ILE A C 1
ATOM 1501 O O . ILE A 1 186 ? 5.891 -29.908 -5.434 1.00 43.00 186 ILE A O 1
ATOM 1505 N N . MET A 1 187 ? 3.877 -30.725 -6.020 1.00 45.62 187 MET A N 1
ATOM 1506 C CA . MET A 1 187 ? 4.103 -32.053 -5.431 1.00 45.62 187 MET A CA 1
ATOM 1507 C C . MET A 1 187 ? 5.215 -32.835 -6.153 1.00 45.62 187 MET A C 1
ATOM 1509 O O . MET A 1 187 ? 6.083 -33.411 -5.502 1.00 45.62 187 MET A O 1
ATOM 1513 N N . GLU A 1 188 ? 5.286 -32.758 -7.487 1.00 53.56 188 GLU A N 1
ATOM 1514 C CA . GLU A 1 188 ? 6.330 -33.439 -8.276 1.00 53.56 188 GLU A CA 1
ATOM 1515 C C . GLU A 1 188 ? 7.754 -32.914 -7.992 1.00 53.56 188 GLU A C 1
ATOM 1517 O O . GLU A 1 188 ? 8.733 -33.648 -8.132 1.00 53.56 188 GLU A O 1
ATOM 1522 N N . ARG A 1 189 ? 7.886 -31.649 -7.561 1.00 53.25 189 ARG A N 1
ATOM 1523 C CA . ARG A 1 189 ? 9.178 -31.051 -7.182 1.00 53.25 189 ARG A CA 1
ATOM 1524 C C . ARG A 1 189 ? 9.629 -31.440 -5.772 1.00 53.25 189 ARG A C 1
ATOM 1526 O O . ARG A 1 189 ? 10.827 -31.625 -5.569 1.00 53.25 189 ARG A O 1
ATOM 1533 N N . GLN A 1 190 ? 8.699 -31.621 -4.833 1.00 52.44 190 GLN A N 1
ATOM 1534 C CA . GLN A 1 190 ? 9.025 -32.080 -3.476 1.00 52.44 190 GLN A CA 1
ATOM 1535 C C . GLN A 1 190 ? 9.507 -33.539 -3.460 1.00 52.44 190 GLN A C 1
ATOM 1537 O O . GLN A 1 190 ? 10.465 -33.856 -2.755 1.00 52.44 190 GLN A O 1
ATOM 1542 N N . ASP A 1 191 ? 8.938 -34.411 -4.297 1.00 51.03 191 ASP A N 1
ATOM 1543 C CA . ASP A 1 191 ? 9.381 -35.811 -4.382 1.00 51.03 191 ASP A CA 1
ATOM 1544 C C . ASP A 1 191 ? 10.791 -35.960 -4.984 1.00 51.03 191 ASP A C 1
ATOM 1546 O O . ASP A 1 191 ? 11.559 -36.833 -4.566 1.00 51.03 191 ASP A O 1
ATOM 1550 N N . GLN A 1 192 ? 11.184 -35.076 -5.911 1.00 56.12 192 GLN A N 1
ATOM 1551 C CA . GLN A 1 192 ? 12.537 -35.067 -6.486 1.00 56.12 192 GLN A CA 1
ATOM 1552 C C . GLN A 1 192 ? 13.598 -34.556 -5.494 1.00 56.12 192 GLN A C 1
ATOM 1554 O O . GLN A 1 192 ? 14.704 -35.100 -5.454 1.00 56.12 192 GLN A O 1
ATOM 1559 N N . GLU A 1 193 ? 13.272 -33.582 -4.637 1.00 58.94 193 GLU A N 1
ATOM 1560 C CA . GLU A 1 193 ? 14.176 -33.122 -3.568 1.00 58.94 193 GLU A CA 1
ATOM 1561 C C . GLU A 1 193 ? 14.354 -34.171 -2.459 1.00 58.94 193 GLU A C 1
ATOM 1563 O O . GLU A 1 193 ? 15.474 -34.386 -1.988 1.00 58.94 193 GLU A O 1
ATOM 1568 N N . ILE A 1 194 ? 13.290 -34.898 -2.095 1.00 60.28 194 ILE A N 1
ATOM 1569 C CA . ILE A 1 194 ? 13.360 -35.980 -1.097 1.00 60.28 194 ILE A CA 1
ATOM 1570 C C . ILE A 1 194 ? 14.202 -37.161 -1.613 1.00 60.28 194 ILE A C 1
ATOM 1572 O O . ILE A 1 194 ? 14.928 -37.794 -0.837 1.00 60.28 194 ILE A O 1
ATOM 1576 N N . GLN A 1 195 ? 14.156 -37.457 -2.917 1.00 53.34 195 GLN A N 1
ATOM 1577 C CA . GLN A 1 195 ? 15.009 -38.487 -3.523 1.00 53.34 195 GLN A CA 1
ATOM 1578 C C . GLN A 1 195 ? 16.473 -38.040 -3.671 1.00 53.34 195 GLN A C 1
ATOM 1580 O O . GLN A 1 195 ? 17.371 -38.851 -3.434 1.00 53.34 195 GLN A O 1
ATOM 1585 N N . GLY A 1 196 ? 16.732 -36.762 -3.973 1.00 52.03 196 GLY A N 1
ATOM 1586 C CA . GLY A 1 196 ? 18.089 -36.202 -4.028 1.00 52.03 196 GLY A CA 1
ATOM 1587 C C . GLY A 1 196 ? 18.802 -36.227 -2.671 1.00 52.03 196 GLY A C 1
ATOM 1588 O O . GLY A 1 196 ? 19.934 -36.701 -2.568 1.00 52.03 196 GLY A O 1
ATOM 1589 N N . GLN A 1 197 ? 18.109 -35.840 -1.594 1.00 50.31 197 GLN A N 1
ATOM 1590 C CA . GLN A 1 197 ? 18.690 -35.804 -0.244 1.00 50.31 197 GLN A CA 1
ATOM 1591 C C . GLN A 1 197 ? 19.022 -37.193 0.331 1.00 50.31 197 GLN A C 1
ATOM 1593 O O . GLN A 1 197 ? 19.945 -37.324 1.138 1.00 50.31 197 GLN A O 1
ATOM 1598 N N . LYS A 1 198 ? 18.321 -38.254 -0.099 1.00 53.41 198 LYS A N 1
ATOM 1599 C CA . LYS A 1 198 ? 18.644 -39.636 0.300 1.00 53.41 198 LYS A CA 1
ATOM 1600 C C . LYS A 1 198 ? 19.900 -40.183 -0.384 1.00 53.41 198 LYS A C 1
ATOM 1602 O O . LYS A 1 198 ? 20.552 -41.060 0.183 1.00 53.41 198 LYS A O 1
ATOM 1607 N N . MET A 1 199 ? 20.269 -39.672 -1.561 1.00 48.47 199 MET A N 1
ATOM 1608 C CA . MET A 1 199 ? 21.471 -40.122 -2.273 1.00 48.47 199 MET A CA 1
ATOM 1609 C C . MET A 1 199 ? 22.750 -39.536 -1.655 1.00 48.47 199 MET A C 1
ATOM 1611 O O . MET A 1 199 ? 23.720 -40.271 -1.443 1.00 48.47 199 MET A O 1
ATOM 1615 N N . ASP A 1 200 ? 22.714 -38.263 -1.251 1.00 48.66 200 ASP A N 1
ATOM 1616 C CA . ASP A 1 200 ? 23.865 -37.560 -0.666 1.00 48.66 200 ASP A CA 1
ATOM 1617 C C . ASP A 1 200 ? 24.223 -38.046 0.748 1.00 48.66 200 ASP A C 1
ATOM 1619 O O . ASP A 1 200 ? 25.404 -38.136 1.097 1.00 48.66 200 ASP A O 1
ATOM 1623 N N . GLN A 1 201 ? 23.237 -38.472 1.548 1.00 51.06 201 GLN A N 1
ATOM 1624 C CA . GLN A 1 201 ? 23.508 -39.070 2.864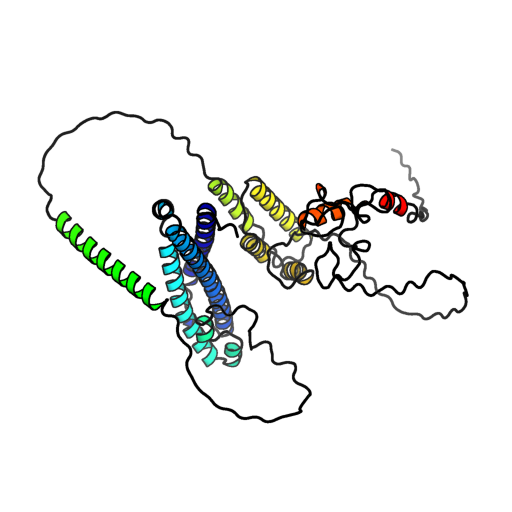 1.00 51.06 201 GLN A CA 1
ATOM 1625 C C . GLN A 1 201 ? 24.172 -40.455 2.769 1.00 51.06 201 GLN A C 1
ATOM 1627 O O . GLN A 1 201 ? 24.926 -40.827 3.668 1.00 51.06 201 GLN A O 1
ATOM 1632 N N . SER A 1 202 ? 23.970 -41.198 1.672 1.00 51.34 202 SER A N 1
ATOM 1633 C CA . SER A 1 202 ? 24.618 -42.506 1.477 1.00 51.34 202 SER A CA 1
ATOM 1634 C C . SER A 1 202 ? 26.092 -42.395 1.054 1.00 51.34 202 SER A C 1
ATOM 1636 O O . SER A 1 202 ? 26.902 -43.259 1.396 1.00 51.34 202 SER A O 1
ATOM 1638 N N . ASN A 1 203 ? 26.470 -41.303 0.379 1.00 49.50 203 ASN A N 1
ATOM 1639 C CA . ASN A 1 203 ? 27.845 -41.071 -0.075 1.00 49.50 203 ASN A CA 1
ATOM 1640 C C . ASN A 1 203 ? 28.748 -40.454 1.005 1.00 49.50 203 ASN A C 1
ATOM 1642 O O . ASN A 1 203 ? 29.960 -40.672 0.983 1.00 49.50 203 ASN A O 1
ATOM 1646 N N . ALA A 1 204 ? 28.184 -39.764 2.001 1.00 46.22 204 ALA A N 1
ATOM 1647 C CA . ALA A 1 204 ? 28.949 -39.190 3.111 1.00 46.22 204 ALA A CA 1
ATOM 1648 C C . ALA A 1 204 ? 29.490 -40.236 4.115 1.00 46.22 204 ALA A C 1
ATOM 1650 O O . ALA A 1 204 ? 30.378 -39.924 4.906 1.00 46.22 204 ALA A O 1
ATOM 1651 N N . GLN A 1 205 ? 29.013 -41.488 4.076 1.00 47.69 205 GLN A N 1
ATOM 1652 C CA . GLN A 1 205 ? 29.455 -42.564 4.980 1.00 47.69 205 GLN A CA 1
ATOM 1653 C C . GLN A 1 205 ? 30.566 -43.475 4.417 1.00 47.69 205 GLN A C 1
ATOM 1655 O O . GLN A 1 205 ? 30.970 -44.418 5.095 1.00 47.69 205 GLN A O 1
ATOM 1660 N N . ARG A 1 206 ? 31.100 -43.223 3.209 1.00 46.66 206 ARG A N 1
ATOM 1661 C CA . ARG A 1 206 ? 32.060 -44.137 2.543 1.00 46.66 206 ARG A CA 1
ATOM 1662 C C . ARG A 1 206 ? 33.456 -43.583 2.224 1.00 46.66 206 ARG A C 1
ATOM 1664 O O . ARG A 1 206 ? 34.197 -44.232 1.493 1.00 46.66 206 ARG A O 1
ATOM 1671 N N . GLY A 1 207 ? 33.875 -42.454 2.791 1.00 38.09 207 GLY A N 1
ATOM 1672 C CA . GLY A 1 207 ? 35.169 -41.844 2.448 1.00 38.09 207 GLY A CA 1
ATOM 1673 C C . GLY A 1 207 ? 36.042 -41.475 3.642 1.00 38.09 207 GLY A C 1
ATOM 1674 O O . GLY A 1 207 ? 36.169 -40.297 3.946 1.00 38.09 207 GLY A O 1
ATOM 1675 N N . ALA A 1 208 ? 36.677 -42.450 4.295 1.00 39.62 208 ALA A N 1
ATOM 1676 C CA . ALA A 1 208 ? 37.717 -42.184 5.292 1.00 39.62 208 ALA A CA 1
ATOM 1677 C C . ALA A 1 208 ? 38.922 -43.120 5.111 1.00 39.62 208 ALA A C 1
ATOM 1679 O O . ALA A 1 208 ? 39.088 -44.045 5.895 1.00 39.62 208 ALA A O 1
ATOM 1680 N N . ILE A 1 209 ? 39.769 -42.876 4.098 1.00 38.34 209 ILE A N 1
ATOM 1681 C CA . ILE A 1 209 ? 41.166 -43.354 4.057 1.00 38.34 209 ILE A CA 1
ATOM 1682 C C . ILE A 1 209 ? 42.058 -42.307 3.351 1.00 38.34 209 ILE A C 1
ATOM 1684 O O . ILE A 1 209 ? 41.965 -42.109 2.148 1.00 38.34 209 ILE A O 1
ATOM 1688 N N . ASN A 1 210 ? 42.877 -41.630 4.166 1.00 36.53 210 ASN A N 1
ATOM 1689 C CA . ASN A 1 210 ? 44.301 -41.260 4.025 1.00 36.53 210 ASN A CA 1
ATOM 1690 C C . ASN A 1 210 ? 44.938 -41.057 2.620 1.00 36.53 210 ASN A C 1
ATOM 1692 O O . ASN A 1 210 ? 44.945 -41.992 1.827 1.00 36.53 210 ASN A O 1
ATOM 1696 N N . VAL A 1 211 ? 45.611 -39.908 2.394 1.00 37.09 211 VAL A N 1
ATOM 1697 C CA . VAL A 1 211 ? 47.056 -39.770 2.030 1.00 37.09 211 VAL A CA 1
ATOM 1698 C C . VAL A 1 211 ? 47.452 -38.289 1.811 1.00 37.09 211 VAL A C 1
ATOM 1700 O O . VAL A 1 211 ? 46.729 -37.497 1.217 1.00 37.09 211 VAL A O 1
ATOM 1703 N N . ASN A 1 212 ? 48.643 -37.955 2.323 1.00 36.41 212 ASN A N 1
ATOM 1704 C CA . ASN A 1 212 ? 49.409 -36.702 2.249 1.00 36.41 212 ASN A CA 1
ATOM 1705 C C . ASN A 1 212 ? 49.792 -36.222 0.827 1.00 36.41 212 ASN A C 1
ATOM 1707 O O . ASN A 1 212 ? 50.312 -37.028 0.064 1.00 36.41 212 ASN A O 1
ATOM 1711 N N . GLN A 1 213 ? 49.724 -34.907 0.547 1.00 37.81 213 GLN A N 1
ATOM 1712 C CA . GLN A 1 213 ? 50.865 -33.987 0.265 1.00 37.81 213 GLN A CA 1
ATOM 1713 C C . GLN A 1 213 ? 50.415 -32.623 -0.328 1.00 37.81 213 GLN A C 1
ATOM 1715 O O . GLN A 1 213 ? 49.295 -32.524 -0.826 1.00 37.81 213 GLN A O 1
ATOM 1720 N N . PRO A 1 214 ? 51.257 -31.561 -0.260 1.00 49.56 214 PRO A N 1
ATOM 1721 C CA . PRO A 1 214 ? 50.870 -30.180 -0.553 1.00 49.56 214 PRO A CA 1
ATOM 1722 C C . PRO A 1 214 ? 51.360 -29.679 -1.926 1.00 49.56 214 PRO A C 1
ATOM 1724 O O . PRO A 1 214 ? 52.504 -29.914 -2.303 1.00 49.56 214 PRO A O 1
ATOM 1727 N N . GLU A 1 215 ? 50.551 -28.870 -2.616 1.00 34.81 215 GLU A N 1
ATOM 1728 C CA . GLU A 1 215 ? 51.023 -28.017 -3.716 1.00 34.81 215 GLU A CA 1
ATOM 1729 C C . GLU A 1 215 ? 50.655 -26.546 -3.482 1.00 34.81 215 GLU A C 1
ATOM 1731 O O . GLU A 1 215 ? 49.491 -26.159 -3.371 1.00 34.81 215 GLU A O 1
ATOM 1736 N N . GLN A 1 216 ? 51.702 -25.722 -3.434 1.00 44.28 216 GLN A N 1
ATOM 1737 C CA . GLN A 1 216 ? 51.674 -24.268 -3.532 1.00 44.28 216 GLN A CA 1
ATOM 1738 C C . GLN A 1 216 ? 51.158 -23.831 -4.908 1.00 44.28 216 GLN A C 1
ATOM 1740 O O . GLN A 1 216 ? 51.796 -24.144 -5.911 1.00 44.28 216 GLN A O 1
ATOM 1745 N N . LYS A 1 217 ? 50.119 -22.984 -4.968 1.00 39.94 217 LYS A N 1
ATOM 1746 C CA . LYS A 1 217 ? 49.913 -22.070 -6.108 1.00 39.94 217 LYS A CA 1
ATOM 1747 C C . LYS A 1 217 ? 49.514 -20.662 -5.658 1.00 39.94 217 LYS A C 1
ATOM 1749 O O . LYS A 1 217 ? 48.431 -20.401 -5.153 1.00 39.94 217 LYS A O 1
ATOM 1754 N N . MET A 1 218 ? 50.515 -19.811 -5.835 1.00 33.72 218 MET A N 1
ATOM 1755 C CA . MET A 1 218 ? 50.595 -18.369 -6.047 1.00 33.72 218 MET A CA 1
ATOM 1756 C C . MET A 1 218 ? 49.327 -17.493 -6.047 1.00 33.72 218 MET A C 1
ATOM 1758 O O . MET A 1 218 ? 48.400 -17.655 -6.833 1.00 33.72 218 MET A O 1
ATOM 1762 N N . LEU A 1 219 ? 49.450 -16.464 -5.203 1.00 45.22 219 LEU A N 1
ATOM 1763 C CA . LEU A 1 219 ? 48.902 -15.106 -5.243 1.00 45.22 219 LEU A CA 1
ATOM 1764 C C . LEU A 1 219 ? 48.495 -14.573 -6.628 1.00 45.22 219 LEU A C 1
ATOM 1766 O O . LEU A 1 219 ? 49.317 -14.492 -7.537 1.00 45.22 219 LEU A O 1
ATOM 1770 N N . ASN A 1 220 ? 47.273 -14.036 -6.704 1.00 34.78 220 ASN A N 1
ATOM 1771 C CA . ASN A 1 220 ? 46.951 -12.887 -7.552 1.00 34.78 220 ASN A CA 1
ATOM 1772 C C . ASN A 1 220 ? 45.764 -12.107 -6.953 1.00 34.78 220 ASN A C 1
ATOM 1774 O O . ASN A 1 220 ? 44.608 -12.307 -7.314 1.00 34.78 220 ASN A O 1
ATOM 1778 N N . ASN A 1 221 ? 46.065 -11.218 -6.001 1.00 37.28 221 ASN A N 1
ATOM 1779 C CA . ASN A 1 221 ? 45.117 -10.243 -5.461 1.00 37.28 221 ASN A CA 1
ATOM 1780 C C . ASN A 1 221 ? 45.244 -8.932 -6.248 1.00 37.28 221 ASN A C 1
ATOM 1782 O O . ASN A 1 221 ? 46.087 -8.093 -5.936 1.00 37.28 221 ASN A O 1
ATOM 1786 N N . GLY A 1 222 ? 44.398 -8.749 -7.261 1.00 38.91 222 GLY A N 1
ATOM 1787 C CA . GLY A 1 222 ? 44.084 -7.420 -7.788 1.00 38.91 222 GLY A CA 1
ATOM 1788 C C . GLY A 1 222 ? 42.974 -6.778 -6.942 1.00 38.91 222 GLY A C 1
ATOM 1789 O O . GLY A 1 222 ? 42.043 -7.486 -6.549 1.00 38.91 222 GLY A O 1
ATOM 1790 N N . PRO A 1 223 ? 43.021 -5.468 -6.637 1.00 38.22 223 PRO A N 1
ATOM 1791 C CA . PRO A 1 223 ? 41.979 -4.824 -5.851 1.00 38.22 223 PRO A CA 1
ATOM 1792 C C . PRO A 1 223 ? 40.715 -4.689 -6.707 1.00 38.22 223 PRO A C 1
ATOM 1794 O O . PRO A 1 223 ? 40.616 -3.814 -7.567 1.00 38.22 223 PRO A O 1
ATOM 1797 N N . MET A 1 224 ? 39.730 -5.561 -6.476 1.00 38.28 224 MET A N 1
ATOM 1798 C CA . MET A 1 224 ? 38.369 -5.336 -6.960 1.00 38.28 224 MET A CA 1
ATOM 1799 C C . MET A 1 224 ? 37.825 -4.081 -6.276 1.00 38.28 224 MET A C 1
ATOM 1801 O O . MET A 1 224 ? 37.517 -4.092 -5.084 1.00 38.28 224 MET A O 1
ATOM 1805 N N . MET A 1 225 ? 37.698 -2.991 -7.033 1.00 36.31 225 MET A N 1
ATOM 1806 C CA . MET A 1 225 ? 36.932 -1.834 -6.591 1.00 36.31 225 MET A CA 1
ATOM 1807 C C . MET A 1 225 ? 35.478 -2.265 -6.394 1.00 36.31 225 MET A C 1
ATOM 1809 O O . MET A 1 225 ? 34.739 -2.488 -7.353 1.00 36.31 225 MET A O 1
ATOM 1813 N N . MET A 1 226 ? 35.071 -2.400 -5.134 1.00 36.09 226 MET A N 1
ATOM 1814 C CA . MET A 1 226 ? 33.677 -2.574 -4.759 1.00 36.09 226 MET A CA 1
ATOM 1815 C C . MET A 1 226 ? 32.906 -1.326 -5.180 1.00 36.09 226 MET A C 1
ATOM 1817 O O . MET A 1 226 ? 32.965 -0.289 -4.520 1.00 36.09 226 MET A O 1
ATOM 1821 N N . THR A 1 227 ? 32.152 -1.412 -6.272 1.00 39.75 227 THR A N 1
ATOM 1822 C CA . THR A 1 227 ? 31.122 -0.418 -6.566 1.00 39.75 227 THR A CA 1
ATOM 1823 C C . THR A 1 227 ? 30.024 -0.587 -5.517 1.00 39.75 227 THR A C 1
ATOM 1825 O O . THR A 1 227 ? 29.150 -1.449 -5.643 1.00 39.75 227 THR A O 1
ATOM 1828 N N . MET A 1 228 ? 30.117 0.181 -4.430 1.00 37.72 228 MET A N 1
ATOM 1829 C CA . MET A 1 228 ? 29.087 0.246 -3.397 1.00 37.72 228 MET A CA 1
ATOM 1830 C C . MET A 1 228 ? 27.754 0.605 -4.061 1.00 37.72 228 MET A C 1
ATOM 1832 O O . MET A 1 228 ? 27.637 1.607 -4.764 1.00 37.72 228 MET A O 1
ATOM 1836 N N . SER A 1 229 ? 26.752 -0.253 -3.871 1.00 48.84 229 SER A N 1
ATOM 1837 C CA . SER A 1 229 ? 25.408 -0.028 -4.400 1.00 48.84 229 SER A CA 1
ATOM 1838 C C . SER A 1 229 ? 24.819 1.261 -3.802 1.00 48.84 229 SER A C 1
ATOM 1840 O O . SER A 1 229 ? 24.963 1.464 -2.592 1.00 48.84 229 SER A O 1
ATOM 1842 N N . PRO A 1 230 ? 24.086 2.084 -4.581 1.00 52.16 230 PRO A N 1
ATOM 1843 C CA . PRO A 1 230 ? 23.367 3.264 -4.077 1.00 52.16 230 PRO A CA 1
ATOM 1844 C C . PRO A 1 230 ? 22.494 2.984 -2.836 1.00 52.16 230 PRO A C 1
ATOM 1846 O O . PRO A 1 230 ? 22.276 3.863 -2.007 1.00 52.16 230 PRO A O 1
ATOM 1849 N N . PHE A 1 231 ? 22.071 1.727 -2.648 1.00 49.69 231 PHE A N 1
ATOM 1850 C CA . PHE A 1 231 ? 21.313 1.253 -1.487 1.00 49.69 231 PHE A CA 1
ATOM 1851 C C . PHE A 1 231 ? 22.040 1.388 -0.137 1.00 49.69 231 PHE A C 1
ATOM 1853 O O . PHE A 1 231 ? 21.385 1.620 0.879 1.00 49.69 231 PHE A O 1
ATOM 1860 N N . HIS A 1 232 ? 23.373 1.272 -0.096 1.00 54.59 232 HIS A N 1
ATOM 1861 C CA . HIS A 1 232 ? 24.126 1.424 1.158 1.00 54.59 232 HIS A CA 1
ATOM 1862 C C . HIS A 1 232 ? 24.120 2.875 1.669 1.00 54.59 232 HIS A C 1
ATOM 1864 O O . HIS A 1 232 ? 24.204 3.101 2.875 1.00 54.59 232 HIS A O 1
ATOM 1870 N N . PHE A 1 233 ? 23.946 3.851 0.774 1.00 56.19 233 PHE A N 1
ATOM 1871 C CA . PHE A 1 233 ? 23.898 5.274 1.121 1.00 56.19 233 PHE A CA 1
ATOM 1872 C C . PHE A 1 233 ? 22.490 5.760 1.507 1.00 56.19 233 PHE A C 1
ATOM 1874 O O . PHE A 1 233 ? 22.362 6.728 2.253 1.00 56.19 233 PHE A O 1
ATOM 1881 N N . ALA A 1 234 ? 21.435 5.066 1.064 1.00 58.81 234 ALA A N 1
ATOM 1882 C CA . ALA A 1 234 ? 20.037 5.428 1.323 1.00 58.81 234 ALA A CA 1
ATOM 1883 C C . ALA A 1 234 ? 19.528 4.996 2.712 1.00 58.81 234 ALA A C 1
ATOM 1885 O O . ALA A 1 234 ? 18.768 5.714 3.365 1.00 58.81 234 ALA A O 1
ATOM 1886 N N . MET A 1 235 ? 19.974 3.831 3.194 1.00 64.69 235 MET A N 1
ATOM 1887 C CA . MET A 1 235 ? 19.554 3.241 4.476 1.00 64.69 235 MET A CA 1
ATOM 1888 C C . MET A 1 235 ? 19.782 4.147 5.704 1.00 64.69 235 MET A C 1
ATOM 1890 O O . MET A 1 235 ? 18.884 4.245 6.546 1.00 64.69 235 MET A O 1
ATOM 1894 N N . PRO A 1 236 ? 20.929 4.843 5.841 1.00 72.06 236 PRO A N 1
ATOM 1895 C CA . PRO A 1 236 ? 21.134 5.803 6.926 1.00 72.06 236 PRO A CA 1
ATOM 1896 C C . PRO A 1 236 ? 20.113 6.946 6.924 1.00 72.06 236 PRO A C 1
ATOM 1898 O O . PRO A 1 236 ? 19.691 7.382 7.992 1.00 72.06 236 PRO A O 1
ATOM 1901 N N . GLN A 1 237 ? 19.682 7.399 5.743 1.00 73.25 237 GLN A N 1
ATOM 1902 C CA . GLN A 1 237 ? 18.756 8.524 5.589 1.00 73.25 237 GLN A CA 1
ATOM 1903 C C . GLN A 1 237 ? 17.306 8.124 5.852 1.00 73.25 237 GLN A C 1
ATOM 1905 O O . GLN A 1 237 ? 16.578 8.843 6.533 1.00 73.25 237 GLN A O 1
ATOM 1910 N N . TRP A 1 238 ? 16.910 6.920 5.433 1.00 76.12 238 TRP A N 1
ATOM 1911 C CA . TRP A 1 238 ? 15.617 6.341 5.806 1.00 76.12 238 TRP A CA 1
ATOM 1912 C C . TRP A 1 238 ? 15.466 6.206 7.329 1.00 76.12 238 TRP A C 1
ATOM 1914 O O . TRP A 1 238 ? 14.431 6.547 7.904 1.00 76.12 238 TRP A O 1
ATOM 1924 N N . LYS A 1 239 ? 16.542 5.805 8.022 1.00 79.62 239 LYS A N 1
ATOM 1925 C CA . LYS A 1 239 ? 16.576 5.779 9.492 1.00 79.62 239 LYS A CA 1
ATOM 1926 C C . LYS A 1 239 ? 16.420 7.168 10.120 1.00 79.62 239 LYS A C 1
ATOM 1928 O O . LYS A 1 239 ? 15.881 7.249 11.220 1.00 79.62 239 LYS A O 1
ATOM 1933 N N . LYS A 1 240 ? 16.866 8.249 9.463 1.00 82.38 240 LYS A N 1
ATOM 1934 C CA . LYS A 1 240 ? 16.625 9.622 9.944 1.00 82.38 240 LYS A CA 1
ATOM 1935 C C . LYS A 1 240 ? 15.150 10.004 9.825 1.00 82.38 240 LYS A C 1
ATOM 1937 O O . LYS A 1 240 ? 14.634 10.616 10.752 1.00 82.38 240 LYS A O 1
ATOM 1942 N N . LEU A 1 241 ? 14.469 9.598 8.747 1.00 83.25 241 LEU A N 1
ATOM 1943 C CA . LEU A 1 241 ? 13.039 9.871 8.553 1.00 83.25 241 LEU A CA 1
ATOM 1944 C C . LEU A 1 241 ? 12.196 9.278 9.695 1.00 83.25 241 LEU A C 1
ATOM 1946 O O . LEU A 1 241 ? 11.340 9.954 10.250 1.00 83.25 241 LEU A O 1
ATOM 1950 N N . ARG A 1 242 ? 12.502 8.048 10.127 1.00 80.75 242 ARG A N 1
ATOM 1951 C CA . ARG A 1 242 ? 11.800 7.405 11.256 1.00 80.75 242 ARG A CA 1
ATOM 1952 C C . ARG A 1 242 ? 12.108 8.015 12.627 1.00 80.75 242 ARG A C 1
ATOM 1954 O O . ARG A 1 242 ? 11.350 7.809 13.567 1.00 80.75 242 ARG A O 1
ATOM 1961 N N . LYS A 1 243 ? 13.232 8.725 12.756 1.00 85.88 243 LYS A N 1
ATOM 1962 C CA . LYS A 1 243 ? 13.646 9.418 13.988 1.00 85.88 243 LYS A CA 1
ATOM 1963 C C . LYS A 1 243 ? 13.091 10.840 14.084 1.00 85.88 243 LYS A C 1
ATOM 1965 O O . LYS A 1 243 ? 13.478 11.568 14.997 1.00 85.88 243 LYS A O 1
ATOM 1970 N N . LEU A 1 244 ? 12.231 11.251 13.149 1.00 88.12 244 LEU A N 1
ATOM 1971 C CA . LEU A 1 244 ? 11.544 12.531 13.247 1.00 88.12 244 LEU A CA 1
ATOM 1972 C C . LEU A 1 244 ? 10.765 12.619 14.570 1.00 88.12 244 LEU A C 1
ATOM 1974 O O . LEU A 1 244 ? 10.224 11.609 15.032 1.00 88.12 244 LEU A O 1
ATOM 1978 N N . PRO A 1 245 ? 10.722 13.810 15.192 1.00 86.94 245 PRO A N 1
ATOM 1979 C CA . PRO A 1 245 ? 10.037 13.994 16.460 1.00 86.94 245 PRO A CA 1
ATOM 1980 C C . PRO A 1 245 ? 8.552 13.676 16.303 1.00 86.94 245 PRO A C 1
ATOM 1982 O O . PRO A 1 245 ? 7.906 14.119 15.353 1.00 86.94 245 PRO A O 1
ATOM 1985 N N . ASP A 1 246 ? 8.019 12.908 17.247 1.00 87.38 246 ASP A N 1
ATOM 1986 C CA . ASP A 1 246 ? 6.597 12.602 17.295 1.00 87.38 246 ASP A CA 1
ATOM 1987 C C . ASP A 1 246 ? 5.838 13.822 17.816 1.00 87.38 246 ASP A C 1
ATOM 1989 O O . ASP A 1 246 ? 6.013 14.241 18.962 1.00 87.38 246 ASP A O 1
ATOM 1993 N N . ILE A 1 247 ? 5.030 14.429 16.950 1.00 91.69 247 ILE A N 1
ATOM 1994 C CA . ILE A 1 247 ? 4.253 15.621 17.281 1.00 91.69 247 ILE A CA 1
ATOM 1995 C C . ILE A 1 247 ? 2.750 15.352 17.245 1.00 91.69 247 ILE A C 1
ATOM 1997 O O . ILE A 1 247 ? 1.979 16.308 17.249 1.00 91.69 247 ILE A O 1
ATOM 2001 N N . THR A 1 248 ? 2.319 14.087 17.268 1.00 86.50 248 THR A N 1
ATOM 2002 C CA . THR A 1 248 ? 0.902 13.667 17.260 1.00 86.50 248 THR A CA 1
ATOM 2003 C C . THR A 1 248 ? 0.036 14.434 18.269 1.00 86.50 248 THR A C 1
ATOM 2005 O O . THR A 1 248 ? -1.055 14.896 17.928 1.00 86.50 248 THR A O 1
ATOM 2008 N N . ASN A 1 249 ? 0.565 14.680 19.470 1.00 83.31 249 ASN A N 1
ATOM 2009 C CA . ASN A 1 249 ? -0.126 15.382 20.559 1.00 83.31 249 ASN A CA 1
ATOM 2010 C C . ASN A 1 249 ? 0.181 16.890 20.643 1.00 83.31 249 ASN A C 1
ATOM 2012 O O . ASN A 1 249 ? -0.392 17.611 21.463 1.00 83.31 249 ASN A O 1
ATOM 2016 N N . SER A 1 250 ? 1.086 17.407 19.808 1.00 84.88 250 SER A N 1
ATOM 2017 C CA . SER A 1 250 ? 1.521 18.803 19.892 1.00 84.88 250 SER A CA 1
ATOM 2018 C C . SER A 1 250 ? 0.499 19.754 19.277 1.00 84.88 250 SER A C 1
ATOM 2020 O O . SER A 1 250 ? 0.008 19.542 18.167 1.00 84.88 250 SER A O 1
ATOM 2022 N N . THR A 1 251 ? 0.212 20.862 19.968 1.00 85.12 251 THR A N 1
ATOM 2023 C CA . THR A 1 251 ? -0.628 21.967 19.457 1.00 85.12 251 THR A CA 1
ATOM 2024 C C . THR A 1 251 ? 0.178 23.189 19.013 1.00 85.12 251 THR A C 1
ATOM 2026 O O . THR A 1 251 ? -0.369 24.127 18.437 1.00 85.12 251 THR A O 1
ATOM 2029 N N . SER A 1 252 ? 1.500 23.145 19.202 1.00 88.31 252 SER A N 1
ATOM 2030 C CA . SER A 1 252 ? 2.396 24.257 18.903 1.00 88.31 252 SER A CA 1
ATOM 2031 C C . SER A 1 252 ? 2.655 24.399 17.395 1.00 88.31 252 SER A C 1
ATOM 2033 O O . SER A 1 252 ? 3.151 23.456 16.771 1.00 88.31 252 SER A O 1
ATOM 2035 N N . PRO A 1 253 ? 2.402 25.580 16.798 1.00 85.69 253 PRO A N 1
ATOM 2036 C CA . PRO A 1 253 ? 2.782 25.865 15.414 1.00 85.69 253 PRO A CA 1
ATOM 2037 C C . PRO A 1 253 ? 4.294 25.754 15.172 1.00 85.69 253 PRO A C 1
ATOM 2039 O O . PRO A 1 253 ? 4.707 25.328 14.097 1.00 85.69 253 PRO A O 1
ATOM 2042 N N . ALA A 1 254 ? 5.114 26.083 16.177 1.00 87.31 254 ALA A N 1
ATOM 2043 C CA . ALA A 1 254 ? 6.570 26.005 16.083 1.00 87.31 254 ALA A CA 1
ATOM 2044 C C . ALA A 1 254 ? 7.055 24.553 15.941 1.00 87.31 254 ALA A C 1
ATOM 2046 O O . ALA A 1 254 ? 7.879 24.269 15.078 1.00 87.31 254 ALA A O 1
ATOM 2047 N N . ALA A 1 255 ? 6.470 23.624 16.708 1.00 86.56 255 ALA A N 1
ATOM 2048 C CA . ALA A 1 255 ? 6.797 22.199 16.624 1.00 86.56 255 ALA A CA 1
ATOM 2049 C C . ALA A 1 255 ? 6.432 21.602 15.252 1.00 86.56 255 ALA A C 1
ATOM 2051 O O . ALA A 1 255 ? 7.169 20.785 14.707 1.00 86.56 255 ALA A O 1
ATOM 2052 N N . LEU A 1 256 ? 5.315 22.043 14.662 1.00 88.31 256 LEU A N 1
ATOM 2053 C CA . LEU A 1 256 ? 4.913 21.625 13.317 1.00 88.31 256 LEU A CA 1
ATOM 2054 C C . LEU A 1 256 ? 5.860 22.167 12.237 1.00 88.31 256 LEU A C 1
ATOM 2056 O O . LEU A 1 256 ? 6.202 21.456 11.293 1.00 88.31 256 LEU A O 1
ATOM 2060 N N . GLN A 1 257 ? 6.284 23.424 12.373 1.00 87.06 257 GLN A N 1
ATOM 2061 C CA . GLN A 1 257 ? 7.221 24.045 11.443 1.00 87.06 257 GLN A CA 1
ATOM 2062 C C . GLN A 1 257 ? 8.605 23.386 11.511 1.00 87.06 257 GLN A C 1
ATOM 2064 O O . GLN A 1 257 ? 9.199 23.113 10.471 1.00 87.06 257 GLN A O 1
ATOM 2069 N N . GLU A 1 258 ? 9.093 23.083 12.713 1.00 89.12 258 GLU A N 1
ATOM 2070 C CA . GLU A 1 258 ? 10.354 22.370 12.921 1.00 89.12 258 GLU A CA 1
ATOM 2071 C C . GLU A 1 258 ? 10.305 20.948 12.345 1.00 89.12 258 GLU A C 1
ATOM 2073 O O . GLU A 1 258 ? 11.196 20.554 11.591 1.00 89.12 258 GLU A O 1
ATOM 2078 N N . PHE A 1 259 ? 9.219 20.210 12.603 1.00 93.00 259 PHE A N 1
ATOM 2079 C CA . PHE A 1 259 ? 8.985 18.897 12.000 1.00 93.00 259 PHE A CA 1
ATOM 2080 C C . PHE A 1 259 ? 9.037 18.959 10.467 1.00 93.00 259 PHE A C 1
ATOM 2082 O O . PHE A 1 259 ? 9.728 18.159 9.834 1.00 93.00 259 PHE A O 1
ATOM 2089 N N . TYR A 1 260 ? 8.352 19.936 9.864 1.00 88.31 260 TYR A N 1
ATOM 2090 C CA . TYR A 1 260 ? 8.325 20.119 8.414 1.00 88.31 260 TYR A CA 1
ATOM 2091 C C . TYR A 1 260 ? 9.716 20.396 7.831 1.00 88.31 260 TYR A C 1
ATOM 2093 O O . TYR A 1 260 ? 10.095 19.784 6.832 1.00 88.31 260 TYR A O 1
ATOM 2101 N N . ILE A 1 261 ? 10.489 21.291 8.454 1.00 89.56 261 ILE A N 1
ATOM 2102 C CA . ILE A 1 261 ? 11.851 21.617 8.007 1.00 89.56 261 ILE A CA 1
ATOM 2103 C C . ILE A 1 261 ? 12.724 20.357 8.033 1.00 89.56 261 ILE A C 1
ATOM 2105 O O . ILE A 1 261 ? 13.384 20.046 7.039 1.00 89.56 261 ILE A O 1
ATOM 2109 N N . ASN A 1 262 ? 12.665 19.592 9.125 1.00 90.38 262 ASN A N 1
ATOM 2110 C CA . ASN A 1 262 ? 13.445 18.368 9.287 1.00 90.38 262 ASN A CA 1
ATOM 2111 C C . ASN A 1 262 ? 13.052 17.292 8.260 1.00 90.38 262 ASN A C 1
ATOM 2113 O O . ASN A 1 262 ? 13.925 16.707 7.614 1.00 90.38 262 ASN A O 1
ATOM 2117 N N . ALA A 1 263 ? 11.752 17.069 8.046 1.00 89.06 263 ALA A N 1
ATOM 2118 C CA . ALA A 1 263 ? 11.258 16.117 7.052 1.00 89.06 263 ALA A CA 1
ATOM 2119 C C . ALA A 1 263 ? 11.674 16.510 5.622 1.00 89.06 263 ALA A C 1
ATOM 2121 O O . ALA A 1 263 ? 12.138 15.667 4.852 1.00 89.06 263 ALA A O 1
ATOM 2122 N N . GLN A 1 264 ? 11.582 17.798 5.278 1.00 88.00 264 GLN A N 1
ATOM 2123 C CA . GLN A 1 264 ? 11.961 18.312 3.961 1.00 88.00 264 GLN A CA 1
ATOM 2124 C C . GLN A 1 264 ? 13.467 18.172 3.692 1.00 88.00 264 GLN A C 1
ATOM 2126 O O . GLN A 1 264 ? 13.858 17.841 2.571 1.00 88.00 264 GLN A O 1
ATOM 2131 N N . MET A 1 265 ? 14.318 18.411 4.697 1.00 86.75 265 MET A N 1
ATOM 2132 C CA . MET A 1 265 ? 15.769 18.230 4.574 1.00 86.75 265 MET A CA 1
ATOM 2133 C C . MET A 1 265 ? 16.130 16.774 4.266 1.00 86.75 265 MET A C 1
ATOM 2135 O O . MET A 1 265 ? 16.871 16.523 3.317 1.00 86.75 265 MET A O 1
ATOM 2139 N N . ILE A 1 266 ? 15.551 15.826 5.009 1.00 87.06 266 ILE A N 1
ATOM 2140 C CA . ILE A 1 266 ? 15.775 14.387 4.804 1.00 87.06 266 ILE A CA 1
ATOM 2141 C C . ILE A 1 266 ? 15.264 13.954 3.425 1.00 87.06 266 ILE A C 1
ATOM 2143 O O . ILE A 1 266 ? 15.944 13.218 2.713 1.00 87.06 266 ILE A O 1
ATOM 2147 N N . PHE A 1 267 ? 14.097 14.450 3.005 1.00 83.69 267 PHE A N 1
ATOM 2148 C CA . PHE A 1 267 ? 13.537 14.143 1.690 1.00 83.69 267 PHE A CA 1
ATOM 2149 C C . PHE A 1 267 ? 14.426 14.654 0.547 1.00 83.69 267 PHE A C 1
ATOM 2151 O O . PHE A 1 267 ? 14.688 13.927 -0.409 1.00 83.69 267 PHE A O 1
ATOM 2158 N N . ASN A 1 268 ? 14.945 15.880 0.650 1.00 84.38 268 ASN A N 1
ATOM 2159 C CA . ASN A 1 268 ? 15.866 16.435 -0.344 1.00 84.38 268 ASN A CA 1
ATOM 2160 C C . ASN A 1 268 ? 17.195 15.656 -0.402 1.00 84.38 268 ASN A C 1
ATOM 2162 O O . ASN A 1 268 ? 17.740 15.467 -1.489 1.00 84.38 268 ASN A O 1
ATOM 2166 N N . GLU A 1 269 ? 17.695 15.181 0.744 1.00 83.62 269 GLU A N 1
ATOM 2167 C CA . GLU A 1 269 ? 18.892 14.332 0.839 1.00 83.62 269 GLU A CA 1
ATOM 2168 C C . GLU A 1 269 ? 18.658 12.947 0.204 1.00 83.62 269 GLU A C 1
ATOM 2170 O O . GLU A 1 269 ? 19.514 12.429 -0.506 1.00 83.62 269 GLU A O 1
ATOM 2175 N N . LEU A 1 270 ? 17.469 12.365 0.371 1.00 80.00 270 LEU A N 1
ATOM 2176 C CA . LEU A 1 270 ? 17.081 11.109 -0.286 1.00 80.00 270 LEU A CA 1
ATOM 2177 C C . LEU A 1 270 ? 16.935 11.270 -1.808 1.00 80.00 270 LEU A C 1
ATOM 2179 O O . LEU A 1 270 ? 17.382 10.412 -2.572 1.00 80.00 270 LEU A O 1
ATOM 2183 N N . MET A 1 271 ? 16.366 12.393 -2.255 1.00 78.44 271 MET A N 1
ATOM 2184 C CA . MET A 1 271 ? 16.219 12.713 -3.677 1.00 78.44 271 MET A CA 1
ATOM 2185 C C . MET A 1 271 ? 17.567 12.961 -4.368 1.00 78.44 271 MET A C 1
ATOM 2187 O O . MET A 1 271 ? 17.738 12.562 -5.521 1.00 78.44 271 MET A O 1
ATOM 2191 N N . SER A 1 272 ? 18.539 13.586 -3.692 1.00 80.44 272 SER A N 1
ATOM 2192 C CA . SER A 1 272 ? 19.875 13.828 -4.261 1.00 80.44 272 SER A CA 1
ATOM 2193 C C . SER A 1 272 ? 20.700 12.545 -4.423 1.00 80.44 272 SER A C 1
ATOM 2195 O O . SER A 1 272 ? 21.549 12.475 -5.309 1.00 80.44 272 SER A O 1
ATOM 2197 N N . LEU A 1 273 ? 20.398 11.504 -3.639 1.00 78.44 273 LEU A N 1
ATOM 2198 C CA . LEU A 1 273 ? 20.983 10.165 -3.763 1.00 78.44 273 LEU A CA 1
ATOM 2199 C C . LEU A 1 273 ? 20.379 9.334 -4.912 1.00 78.44 273 LEU A C 1
ATOM 2201 O O . LEU A 1 273 ? 20.767 8.181 -5.100 1.00 78.44 273 LEU A O 1
ATOM 2205 N N . GLY A 1 274 ? 19.426 9.885 -5.676 1.00 67.62 274 GLY A N 1
ATOM 2206 C CA . GLY A 1 274 ? 18.781 9.187 -6.794 1.00 67.62 274 GLY A CA 1
ATOM 2207 C C . GLY A 1 274 ? 17.941 7.984 -6.358 1.00 67.62 274 GLY A C 1
ATOM 2208 O O . GLY A 1 274 ? 17.715 7.068 -7.148 1.00 67.62 274 GLY A O 1
ATOM 2209 N N . CYS A 1 275 ? 17.508 7.959 -5.096 1.00 66.81 275 CYS A N 1
ATOM 2210 C CA . CYS A 1 275 ? 16.659 6.899 -4.579 1.00 66.81 275 CYS A CA 1
ATOM 2211 C C . CYS A 1 275 ? 15.226 7.113 -5.068 1.00 66.81 275 CYS A C 1
ATOM 2213 O O . CYS A 1 275 ? 14.575 8.088 -4.697 1.00 66.81 275 CYS A O 1
ATOM 2215 N N . GLU A 1 276 ? 14.722 6.189 -5.889 1.00 61.56 276 GLU A N 1
ATOM 2216 C CA . GLU A 1 276 ? 13.285 6.083 -6.144 1.00 61.56 276 GLU A CA 1
ATOM 2217 C C . GLU A 1 276 ? 12.614 5.624 -4.848 1.00 61.56 276 GLU A C 1
ATOM 2219 O O . GLU A 1 276 ? 12.639 4.445 -4.496 1.00 61.56 276 GLU A O 1
ATOM 2224 N N . MET A 1 277 ? 12.089 6.583 -4.091 1.00 64.38 277 MET A N 1
ATOM 2225 C CA . MET A 1 277 ? 11.369 6.308 -2.856 1.00 64.38 277 MET A CA 1
ATOM 2226 C C . MET A 1 277 ? 9.945 5.861 -3.164 1.00 64.38 277 MET A C 1
ATOM 2228 O O . MET A 1 277 ? 9.283 6.415 -4.045 1.00 64.38 277 MET A O 1
ATOM 2232 N N . ASP A 1 278 ? 9.455 4.885 -2.404 1.00 68.31 278 ASP A N 1
ATOM 2233 C CA . ASP A 1 278 ? 8.032 4.583 -2.394 1.00 68.31 278 ASP A CA 1
ATOM 2234 C C . ASP A 1 278 ? 7.286 5.712 -1.671 1.00 68.31 278 ASP A C 1
ATOM 2236 O O . ASP A 1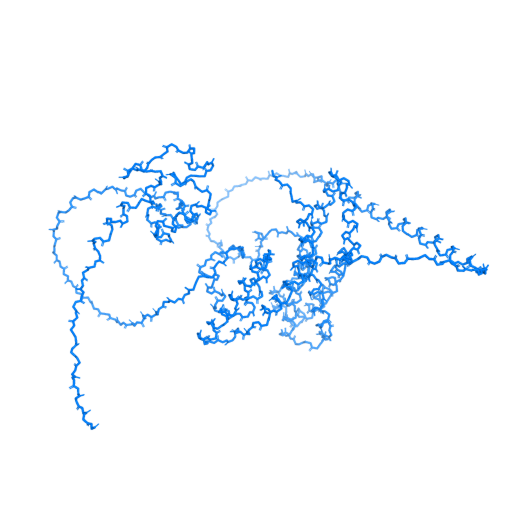 278 ? 7.466 5.938 -0.468 1.00 68.31 278 ASP A O 1
ATOM 2240 N N . ASN A 1 279 ? 6.458 6.438 -2.426 1.00 73.69 279 ASN A N 1
ATOM 2241 C CA . ASN A 1 279 ? 5.649 7.541 -1.913 1.00 73.69 279 ASN A CA 1
ATOM 2242 C C . ASN A 1 279 ? 4.705 7.075 -0.802 1.00 73.69 279 ASN A C 1
ATOM 2244 O O . ASN A 1 279 ? 4.421 7.863 0.092 1.00 73.69 279 ASN A O 1
ATOM 2248 N N . LEU A 1 280 ? 4.250 5.818 -0.848 1.00 72.06 280 LEU A N 1
ATOM 2249 C CA . LEU A 1 280 ? 3.309 5.271 0.124 1.00 72.06 280 LEU A CA 1
ATOM 2250 C C . LEU A 1 280 ? 3.980 5.097 1.488 1.00 72.06 280 LEU A C 1
ATOM 2252 O O . LEU A 1 280 ? 3.585 5.716 2.467 1.00 72.06 280 LEU A O 1
ATOM 2256 N N . SER A 1 281 ? 5.084 4.356 1.514 1.00 75.69 281 SER A N 1
ATOM 2257 C CA . SER A 1 281 ? 5.835 4.098 2.744 1.00 75.69 281 SER A CA 1
ATOM 2258 C C . SER A 1 281 ? 6.432 5.373 3.355 1.00 75.69 281 SER A C 1
ATOM 2260 O O . SER A 1 281 ? 6.540 5.505 4.572 1.00 75.69 281 SER A O 1
ATOM 2262 N N . THR A 1 282 ? 6.832 6.332 2.510 1.00 80.56 282 THR A N 1
ATOM 2263 C CA . THR A 1 282 ? 7.336 7.639 2.964 1.00 80.56 282 THR A CA 1
ATOM 2264 C C . THR A 1 282 ? 6.219 8.477 3.583 1.00 80.56 282 THR A C 1
ATOM 2266 O O . THR A 1 282 ? 6.444 9.135 4.597 1.00 80.56 282 THR A O 1
ATOM 2269 N N . ALA A 1 283 ? 5.026 8.453 2.984 1.00 80.81 283 ALA A N 1
ATOM 2270 C CA . ALA A 1 283 ? 3.856 9.144 3.506 1.00 80.81 283 ALA A CA 1
ATOM 2271 C C . ALA A 1 283 ? 3.439 8.564 4.865 1.00 80.81 283 ALA A C 1
ATOM 2273 O O . ALA A 1 283 ? 3.362 9.321 5.828 1.00 80.81 283 ALA A O 1
ATOM 2274 N N . ASP A 1 284 ? 3.335 7.238 4.993 1.00 80.00 284 ASP A N 1
ATOM 2275 C CA . ASP A 1 284 ? 2.989 6.565 6.256 1.00 80.00 284 ASP A CA 1
ATOM 2276 C C .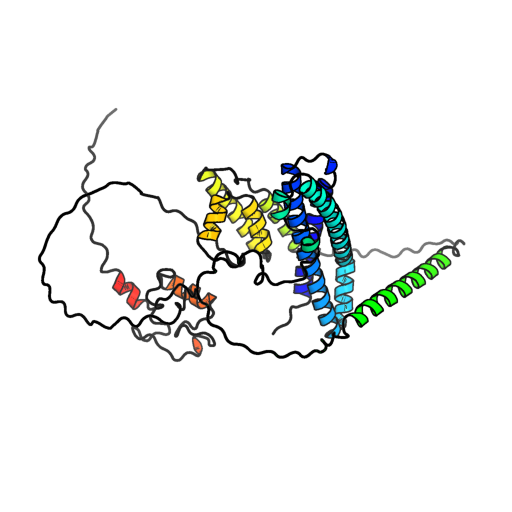 ASP A 1 284 ? 3.980 6.896 7.389 1.00 80.00 284 ASP A C 1
ATOM 2278 O O . ASP A 1 284 ? 3.592 7.200 8.525 1.00 80.00 284 ASP A O 1
ATOM 2282 N N . ALA A 1 285 ? 5.283 6.899 7.083 1.00 83.25 285 ALA A N 1
ATOM 2283 C CA . ALA A 1 285 ? 6.324 7.243 8.051 1.00 83.25 285 ALA A CA 1
ATOM 2284 C C . ALA A 1 285 ? 6.224 8.698 8.546 1.00 83.25 285 ALA A C 1
ATOM 2286 O O . ALA A 1 285 ? 6.538 8.978 9.702 1.00 83.25 285 ALA A O 1
ATOM 2287 N N . ILE A 1 286 ? 5.789 9.625 7.689 1.00 88.19 286 ILE A N 1
ATOM 2288 C CA . ILE A 1 286 ? 5.605 11.038 8.043 1.00 88.19 286 ILE A CA 1
ATOM 2289 C C . ILE A 1 286 ? 4.271 11.241 8.774 1.00 88.19 286 ILE A C 1
ATOM 2291 O O . ILE A 1 286 ? 4.204 11.981 9.754 1.00 88.19 286 ILE A O 1
ATOM 2295 N N . GLU A 1 287 ? 3.207 10.582 8.326 1.00 87.50 287 GLU A N 1
ATOM 2296 C CA . GLU A 1 287 ? 1.850 10.749 8.849 1.00 87.50 287 GLU A CA 1
ATOM 2297 C C . GLU A 1 287 ? 1.674 10.198 10.250 1.00 87.50 287 GLU A C 1
ATOM 2299 O O . GLU A 1 287 ? 1.041 10.854 11.076 1.00 87.50 287 GLU A O 1
ATOM 2304 N N . SER A 1 288 ? 2.302 9.060 10.548 1.00 88.12 288 SER A N 1
ATOM 2305 C CA . SER A 1 288 ? 2.311 8.470 11.892 1.00 88.12 288 SER A CA 1
ATOM 2306 C C . SER A 1 288 ? 2.907 9.389 12.966 1.00 88.12 288 SER A C 1
ATOM 2308 O O . SER A 1 288 ? 2.720 9.141 14.153 1.00 88.12 288 SER A O 1
ATOM 2310 N N . LYS A 1 289 ? 3.608 10.461 12.571 1.00 90.50 289 LYS A N 1
ATOM 2311 C CA . LYS A 1 289 ? 4.239 11.433 13.473 1.00 90.50 289 LYS A CA 1
ATOM 2312 C C . LYS A 1 289 ? 3.554 12.795 13.499 1.00 90.50 289 LYS A C 1
ATOM 2314 O O . LYS A 1 289 ? 3.967 13.658 14.271 1.00 90.50 289 LYS A O 1
ATOM 2319 N N . LEU A 1 290 ? 2.513 13.004 12.693 1.00 90.44 290 LEU A N 1
ATOM 2320 C CA . LEU A 1 290 ? 1.784 14.268 12.596 1.00 90.44 290 LEU A CA 1
ATOM 2321 C C . LEU A 1 290 ? 0.500 14.256 13.443 1.00 90.44 290 LEU A C 1
ATOM 2323 O O . LEU A 1 290 ? -0.153 13.222 13.568 1.00 90.44 290 LEU A O 1
ATOM 2327 N N . PRO A 1 291 ? 0.051 15.413 13.974 1.00 92.06 291 PRO A N 1
ATOM 2328 C CA . PRO A 1 291 ? -1.243 15.489 14.637 1.00 92.06 291 PRO A CA 1
ATOM 2329 C C . PRO A 1 291 ? -2.375 15.094 13.692 1.00 92.06 291 PRO A C 1
ATOM 2331 O O . PRO A 1 291 ? -2.434 15.582 12.558 1.00 92.06 291 PRO A O 1
ATOM 2334 N N . PHE A 1 292 ? -3.356 14.341 14.196 1.00 83.44 292 PHE A N 1
ATOM 2335 C CA . PHE A 1 292 ? -4.524 13.922 13.414 1.00 83.44 292 PHE A CA 1
ATOM 2336 C C . PHE A 1 292 ? -5.230 15.100 12.735 1.00 83.44 292 PHE A C 1
ATOM 2338 O O . PHE A 1 292 ? -5.649 14.997 11.590 1.00 83.44 292 PHE A O 1
ATOM 2345 N N . ARG A 1 293 ? -5.311 16.272 13.383 1.00 84.81 293 ARG A N 1
ATOM 2346 C CA . ARG A 1 293 ? -5.902 17.476 12.767 1.00 84.81 293 ARG A CA 1
ATOM 2347 C C . ARG A 1 293 ? -5.131 17.971 11.537 1.00 84.81 293 ARG A C 1
ATOM 2349 O O . ARG A 1 293 ? -5.740 18.544 10.640 1.00 84.81 293 ARG A O 1
ATOM 2356 N N . VAL A 1 294 ? -3.813 17.772 11.496 1.00 86.06 294 VAL A N 1
ATOM 2357 C CA . VAL A 1 294 ? -2.947 18.161 10.375 1.00 86.06 294 VAL A CA 1
ATOM 2358 C C . VAL A 1 294 ? -3.083 17.148 9.249 1.00 86.06 294 VAL A C 1
ATOM 2360 O O . VAL A 1 294 ? -3.337 17.558 8.122 1.00 86.06 294 VAL A O 1
ATOM 2363 N N . VAL A 1 295 ? -3.014 15.851 9.566 1.00 84.69 295 VAL A N 1
ATOM 2364 C CA . VAL A 1 295 ? -3.239 14.753 8.612 1.00 84.69 295 VAL A CA 1
ATOM 2365 C C . VAL A 1 295 ? -4.636 14.875 8.007 1.00 84.69 295 VAL A C 1
ATOM 2367 O O . VAL A 1 295 ? -4.794 15.046 6.801 1.00 84.69 295 VAL A O 1
ATOM 2370 N N . ARG A 1 296 ? -5.670 14.955 8.850 1.00 79.69 296 ARG A N 1
ATOM 2371 C CA . ARG A 1 296 ? -7.054 15.169 8.427 1.00 79.69 296 ARG A CA 1
ATOM 2372 C C . ARG A 1 296 ? -7.181 16.407 7.562 1.00 79.69 296 ARG A C 1
ATOM 2374 O O . ARG A 1 296 ? -7.857 16.324 6.551 1.00 79.69 296 ARG A O 1
ATOM 2381 N N . LYS A 1 297 ? -6.562 17.542 7.899 1.00 80.62 297 LYS A N 1
ATOM 2382 C CA . LYS A 1 297 ? -6.623 18.748 7.057 1.00 80.62 297 LYS A CA 1
ATOM 2383 C C . LYS A 1 297 ? -5.900 18.548 5.722 1.00 80.62 297 LYS A C 1
ATOM 2385 O O . LYS A 1 297 ? -6.451 18.931 4.698 1.00 80.62 297 LYS A O 1
ATOM 2390 N N . ALA A 1 298 ? -4.741 17.892 5.708 1.00 74.44 298 ALA A N 1
ATOM 2391 C CA . ALA A 1 298 ? -4.015 17.555 4.484 1.00 74.44 298 ALA A CA 1
ATOM 2392 C C . ALA A 1 298 ? -4.861 16.684 3.535 1.00 74.44 298 ALA A C 1
ATOM 2394 O O . ALA A 1 298 ? -4.879 16.941 2.333 1.00 74.44 298 ALA A O 1
ATOM 2395 N N . TYR A 1 299 ? -5.640 15.747 4.086 1.00 70.94 299 TYR A N 1
ATOM 2396 C CA . TYR A 1 299 ? -6.492 14.822 3.329 1.00 70.94 299 TYR A CA 1
ATOM 2397 C C . TYR A 1 299 ? -7.919 15.327 3.052 1.00 70.94 299 TYR A C 1
ATOM 2399 O O . TYR A 1 299 ? -8.515 15.015 2.026 1.00 70.94 299 TYR A O 1
ATOM 2407 N N . THR A 1 300 ? -8.490 16.168 3.915 1.00 53.12 300 THR A N 1
ATOM 2408 C CA . THR A 1 300 ? -9.835 16.749 3.714 1.00 53.12 300 THR A CA 1
ATOM 2409 C C . THR A 1 300 ? -9.822 17.955 2.781 1.00 53.12 300 THR A C 1
ATOM 2411 O O . THR A 1 300 ? -10.846 18.263 2.171 1.00 53.12 300 THR A O 1
ATOM 2414 N N . GLN A 1 301 ? -8.673 18.615 2.600 1.00 50.62 301 GLN A N 1
ATOM 2415 C CA . GLN A 1 301 ? -8.525 19.713 1.641 1.00 50.62 301 GLN A CA 1
ATOM 2416 C C . GLN A 1 301 ? -8.244 19.222 0.199 1.00 50.62 301 GLN A C 1
ATOM 2418 O O . GLN A 1 301 ? -8.231 20.037 -0.727 1.00 50.62 301 GLN A O 1
ATOM 2423 N N . GLY A 1 302 ? -8.143 17.904 -0.042 1.00 42.97 302 GLY A N 1
ATOM 2424 C CA . GLY A 1 302 ? -8.080 17.337 -1.392 1.00 42.97 302 GLY A CA 1
ATOM 2425 C C . GLY A 1 302 ? -8.168 15.805 -1.471 1.00 42.97 302 GLY A C 1
ATOM 2426 O O . GLY A 1 302 ? -7.272 15.125 -1.006 1.00 42.97 302 GLY A O 1
ATOM 2427 N N . CYS A 1 303 ? -9.183 15.327 -2.206 1.00 35.94 303 CYS A N 1
ATOM 2428 C CA . CYS A 1 303 ? -9.323 13.999 -2.833 1.00 35.94 303 CYS A CA 1
ATOM 2429 C C . CYS A 1 303 ? -9.437 12.758 -1.927 1.00 35.94 303 CYS A C 1
ATOM 2431 O O . CYS A 1 303 ? -8.544 12.417 -1.168 1.00 35.94 303 CYS A O 1
ATOM 2433 N N . ARG A 1 304 ? -10.526 12.006 -2.133 1.00 35.94 304 ARG A N 1
ATOM 2434 C CA . ARG A 1 304 ? -10.779 10.663 -1.587 1.00 35.94 304 ARG A CA 1
ATOM 2435 C C . ARG A 1 304 ? -10.074 9.537 -2.369 1.00 35.94 304 ARG A C 1
ATOM 2437 O O . ARG A 1 304 ? -10.487 8.394 -2.258 1.00 35.94 304 ARG A O 1
ATOM 2444 N N . ASP A 1 305 ? -9.000 9.836 -3.101 1.00 37.59 305 ASP A N 1
ATOM 2445 C CA . ASP A 1 305 ? -8.260 8.838 -3.883 1.00 37.59 305 ASP A CA 1
ATOM 2446 C C . ASP A 1 305 ? -6.767 8.893 -3.553 1.00 37.59 305 ASP A C 1
ATOM 2448 O O . ASP A 1 305 ? -6.121 9.897 -3.831 1.00 37.59 305 ASP A O 1
ATOM 2452 N N . THR A 1 306 ? -6.283 7.787 -2.976 1.00 39.44 306 THR A N 1
ATOM 2453 C CA . THR A 1 306 ? -4.915 7.237 -2.819 1.00 39.44 306 THR A CA 1
ATOM 2454 C C . THR A 1 306 ? -3.664 8.157 -2.802 1.00 39.44 306 THR A C 1
ATOM 2456 O O . THR A 1 306 ? -3.571 9.150 -3.522 1.00 39.44 306 THR A O 1
ATOM 2459 N N . PRO A 1 307 ? -2.586 7.786 -2.075 1.00 41.06 307 PRO A N 1
ATOM 2460 C CA . PRO A 1 307 ? -1.528 8.720 -1.637 1.00 41.06 307 PRO A CA 1
ATOM 2461 C C . PRO A 1 307 ? -0.514 9.153 -2.712 1.00 41.06 307 PRO A C 1
ATOM 2463 O O . PRO A 1 307 ? 0.565 9.653 -2.406 1.00 41.06 307 PRO A O 1
ATOM 2466 N N . TYR A 1 308 ? -0.794 8.966 -4.003 1.00 35.78 308 TYR A N 1
ATOM 2467 C CA . TYR A 1 308 ? 0.288 8.907 -4.986 1.00 35.78 308 TYR A CA 1
ATOM 2468 C C . TYR A 1 308 ? 0.912 10.261 -5.373 1.00 35.78 308 TYR A C 1
ATOM 2470 O O . TYR A 1 308 ? 1.976 10.259 -5.993 1.00 35.78 308 TYR A O 1
ATOM 2478 N N . LYS A 1 309 ? 0.315 11.423 -5.046 1.00 40.94 309 LYS A N 1
ATOM 2479 C CA . LYS A 1 309 ? 0.860 12.746 -5.451 1.00 40.94 309 LYS A CA 1
ATOM 2480 C C . LYS A 1 309 ? 0.538 13.915 -4.502 1.00 40.94 309 LYS A C 1
ATOM 2482 O O . LYS A 1 309 ? 0.192 15.003 -4.972 1.00 40.94 309 LYS A O 1
ATOM 2487 N N . ALA A 1 310 ? 0.693 13.752 -3.191 1.00 36.69 310 ALA A N 1
ATOM 2488 C CA . ALA A 1 310 ? 0.656 14.894 -2.275 1.00 36.69 310 ALA A CA 1
ATOM 2489 C C . ALA A 1 310 ? 2.000 15.655 -2.301 1.00 36.69 310 ALA A C 1
ATOM 2491 O O . ALA A 1 310 ? 2.977 15.257 -1.676 1.00 36.69 310 ALA A O 1
ATOM 2492 N N . LYS A 1 311 ? 2.068 16.777 -3.031 1.00 39.25 311 LYS A N 1
ATOM 2493 C CA . LYS A 1 311 ? 3.070 17.817 -2.746 1.00 39.25 311 LYS A CA 1
ATOM 2494 C C . LYS A 1 311 ? 2.539 18.658 -1.586 1.00 39.25 311 LYS A C 1
ATOM 2496 O O . LYS A 1 311 ? 1.559 19.377 -1.770 1.00 39.25 311 LYS A O 1
ATOM 2501 N N . PHE A 1 312 ? 3.186 18.573 -0.425 1.00 34.28 312 PHE A N 1
ATOM 2502 C CA . PHE A 1 312 ? 2.946 19.462 0.714 1.00 34.28 312 PHE A CA 1
ATOM 2503 C C . PHE A 1 312 ? 3.268 20.909 0.307 1.00 34.28 312 PHE A C 1
ATOM 2505 O O . PHE A 1 312 ? 4.428 21.292 0.184 1.00 34.28 312 PHE A O 1
ATOM 2512 N N . ALA A 1 313 ? 2.236 21.711 0.042 1.00 35.78 313 ALA A N 1
ATOM 2513 C CA . ALA A 1 313 ? 2.357 23.148 -0.179 1.00 35.78 313 ALA A CA 1
ATOM 2514 C C . ALA A 1 313 ? 1.985 23.877 1.120 1.00 35.78 313 ALA A C 1
ATOM 2516 O O . ALA A 1 313 ? 0.884 23.706 1.640 1.00 35.78 313 ALA A O 1
ATOM 2517 N N . GLY A 1 314 ? 2.933 24.656 1.647 1.00 34.28 314 GLY A N 1
ATOM 2518 C CA . GLY A 1 314 ? 2.853 25.323 2.943 1.00 34.28 314 GLY A CA 1
ATOM 2519 C C . GLY A 1 314 ? 1.665 26.274 3.095 1.00 34.28 314 GLY A C 1
ATOM 2520 O O . GLY A 1 314 ? 1.379 27.103 2.232 1.00 34.28 314 GLY A O 1
ATOM 2521 N N . CYS A 1 315 ? 0.998 26.179 4.241 1.00 28.55 315 CYS A N 1
ATOM 2522 C CA . CYS A 1 315 ? -0.033 27.107 4.675 1.00 28.55 315 CYS A CA 1
ATOM 2523 C C . CYS A 1 315 ? 0.568 28.150 5.628 1.00 28.55 315 CYS A C 1
ATOM 2525 O O . CYS A 1 315 ? 0.673 27.914 6.826 1.00 28.55 315 CYS A O 1
ATOM 2527 N N . ASN A 1 316 ? 0.910 29.319 5.086 1.00 31.89 316 ASN A N 1
ATOM 2528 C CA . ASN A 1 316 ? 0.988 30.570 5.839 1.00 31.89 316 ASN A CA 1
ATOM 2529 C C . ASN A 1 316 ? -0.103 31.502 5.301 1.00 31.89 316 ASN A C 1
ATOM 2531 O O . ASN A 1 316 ? 0.101 32.158 4.284 1.00 31.89 316 ASN A O 1
ATOM 2535 N N . GLN A 1 317 ? -1.255 31.561 5.972 1.00 34.53 317 GLN A N 1
ATOM 2536 C CA . GLN A 1 317 ? -2.130 32.736 5.935 1.00 34.53 317 GLN A CA 1
ATOM 2537 C C . GLN A 1 317 ? -2.763 32.961 7.319 1.00 34.53 317 GLN A C 1
ATOM 2539 O O . GLN A 1 317 ? -3.210 31.993 7.938 1.00 34.53 317 GLN A O 1
ATOM 2544 N N . PRO A 1 318 ? -2.795 34.215 7.808 1.00 32.12 318 PRO A N 1
ATOM 2545 C CA . PRO A 1 318 ? -3.372 34.568 9.097 1.00 32.12 318 PRO A CA 1
ATOM 2546 C C . PRO A 1 318 ? -4.904 34.601 9.032 1.00 32.12 318 PRO A C 1
ATOM 2548 O O . PRO A 1 318 ? -5.501 35.151 8.107 1.00 32.12 318 PRO A O 1
ATOM 2551 N N . THR A 1 319 ? -5.535 34.028 10.051 1.00 34.50 319 THR A N 1
ATOM 2552 C CA . THR A 1 319 ? -6.970 34.123 10.322 1.00 34.50 319 THR A CA 1
ATOM 2553 C C . THR A 1 319 ? -7.296 35.500 10.892 1.00 34.50 319 THR A C 1
ATOM 2555 O O . THR A 1 319 ? -6.765 35.867 11.939 1.00 34.50 319 THR A O 1
ATOM 2558 N N . ASN A 1 320 ? -8.198 36.241 10.249 1.00 31.25 320 ASN A N 1
ATOM 2559 C CA . ASN A 1 320 ? -8.914 37.333 10.900 1.00 31.25 320 ASN A CA 1
ATOM 2560 C C . ASN A 1 320 ? -10.413 37.028 10.843 1.00 31.25 320 ASN A C 1
ATOM 2562 O O . ASN A 1 320 ? -11.090 37.346 9.868 1.00 31.25 320 ASN A O 1
ATOM 2566 N N . GLU A 1 321 ? -10.900 36.360 11.885 1.00 32.09 321 GLU A N 1
ATOM 2567 C CA . GLU A 1 321 ? -12.312 36.335 12.236 1.00 32.09 321 GLU A CA 1
ATOM 2568 C C . GLU A 1 321 ? -12.497 37.249 13.445 1.00 32.09 321 GLU A C 1
ATOM 2570 O O . GLU A 1 321 ? -12.120 36.913 14.567 1.00 32.09 321 GLU A O 1
ATOM 2575 N N . GLN A 1 322 ? -13.126 38.399 13.222 1.00 36.00 322 GLN A N 1
ATOM 2576 C CA . GLN A 1 322 ? -13.900 39.057 14.260 1.00 36.00 322 GLN A CA 1
ATOM 2577 C C . GLN A 1 322 ? -15.338 39.205 13.772 1.00 36.00 322 GLN A C 1
ATOM 2579 O O . GLN A 1 322 ? -15.629 39.868 12.777 1.00 36.00 322 GLN A O 1
ATOM 2584 N N . ARG A 1 323 ? -16.226 38.542 14.523 1.00 37.00 323 ARG A N 1
ATOM 2585 C CA . ARG A 1 323 ? -17.619 38.925 14.785 1.00 37.00 323 ARG A CA 1
ATOM 2586 C C . ARG A 1 323 ? -17.807 40.444 14.690 1.00 37.00 323 ARG A C 1
ATOM 2588 O O . ARG A 1 323 ? -16.984 41.177 15.226 1.00 37.00 323 ARG A O 1
ATOM 2595 N N . THR A 1 324 ? -18.942 40.907 14.165 1.00 31.11 324 THR A N 1
ATOM 2596 C CA . THR A 1 324 ? -20.041 41.523 14.947 1.00 31.11 324 THR A CA 1
ATOM 2597 C C . THR A 1 324 ? -21.211 41.881 14.009 1.00 31.11 324 THR A C 1
ATOM 2599 O O . THR A 1 324 ? -21.071 42.006 12.797 1.00 31.11 324 THR A O 1
ATOM 2602 N N . THR A 1 325 ? -22.381 41.922 14.623 1.00 41.94 325 THR A N 1
ATOM 2603 C CA . THR A 1 325 ? -23.774 41.979 14.184 1.00 41.94 325 THR A CA 1
ATOM 2604 C C . THR A 1 325 ? -24.260 43.279 13.518 1.00 41.94 325 THR A C 1
ATOM 2606 O O . THR A 1 325 ? -23.713 44.350 13.744 1.00 41.94 325 THR A O 1
ATOM 2609 N N . THR A 1 326 ? -25.403 43.143 12.821 1.00 41.81 326 THR A N 1
ATOM 2610 C CA . THR A 1 326 ? -26.530 44.103 12.666 1.00 41.81 326 THR A CA 1
ATOM 2611 C C . THR A 1 326 ? -26.278 45.500 12.084 1.00 41.81 326 THR A C 1
ATOM 2613 O O . THR A 1 326 ? -25.681 46.347 12.733 1.00 41.81 326 THR A O 1
ATOM 2616 N N . MET A 1 327 ? -26.909 45.800 10.940 1.00 30.69 327 MET A N 1
ATOM 2617 C CA . MET A 1 327 ? -28.072 46.709 10.831 1.00 30.69 327 MET A CA 1
ATOM 2618 C C . MET A 1 327 ? -28.469 46.925 9.360 1.00 30.69 327 MET A C 1
ATOM 2620 O O . MET A 1 327 ? -27.632 46.978 8.461 1.00 30.69 327 MET A O 1
ATOM 2624 N N . ALA A 1 328 ? -29.776 47.051 9.136 1.00 42.25 328 ALA A N 1
ATOM 2625 C CA . ALA A 1 328 ? -30.397 47.392 7.865 1.00 42.25 328 ALA A CA 1
ATOM 2626 C C . ALA A 1 328 ? -30.221 48.882 7.536 1.00 42.25 328 ALA A C 1
ATOM 2628 O O . ALA A 1 328 ? -30.440 49.722 8.403 1.00 42.25 328 ALA A O 1
ATOM 2629 N N . VAL A 1 329 ? -29.940 49.212 6.270 1.00 34.12 329 VAL A N 1
ATOM 2630 C CA . VAL A 1 329 ? -30.220 50.537 5.695 1.00 34.12 329 VAL A CA 1
ATOM 2631 C C . VAL A 1 329 ? -30.691 50.358 4.254 1.00 34.12 329 VAL A C 1
ATOM 2633 O O . VAL A 1 329 ? -29.997 49.802 3.404 1.00 34.12 329 VAL A O 1
ATOM 2636 N N . GLN A 1 330 ? -31.909 50.825 4.002 1.00 46.78 330 GLN A N 1
ATOM 2637 C CA . GLN A 1 330 ? -32.475 51.031 2.676 1.00 46.78 330 GLN A CA 1
ATOM 2638 C C . GLN A 1 330 ? -31.683 52.128 1.954 1.00 46.78 330 GLN A C 1
ATOM 2640 O O . GLN A 1 330 ? -31.446 53.180 2.538 1.00 46.78 330 GLN A O 1
ATOM 2645 N N . ASN A 1 331 ? -31.361 51.945 0.672 1.00 35.53 331 ASN A N 1
ATOM 2646 C CA . ASN A 1 331 ? -31.314 53.082 -0.244 1.00 35.53 331 ASN A CA 1
ATOM 2647 C C . ASN A 1 331 ? -31.566 52.668 -1.695 1.00 35.53 331 ASN A C 1
ATOM 2649 O O . ASN A 1 331 ? -30.972 51.733 -2.230 1.00 35.53 331 ASN A O 1
ATOM 2653 N N . ARG A 1 332 ? -32.515 53.387 -2.299 1.00 40.16 332 ARG A N 1
ATOM 2654 C CA . ARG A 1 332 ? -32.916 53.336 -3.704 1.00 40.16 332 ARG A CA 1
ATOM 2655 C C . ARG A 1 332 ? -32.027 54.279 -4.535 1.00 40.16 332 ARG A C 1
ATOM 2657 O O . ARG A 1 332 ? -31.478 55.232 -4.002 1.00 40.16 332 ARG A O 1
ATOM 2664 N N . HIS A 1 333 ? -32.066 54.057 -5.853 1.00 36.84 333 HIS A N 1
ATOM 2665 C CA . HIS A 1 333 ? -31.700 54.948 -6.973 1.00 36.84 333 HIS A CA 1
ATOM 2666 C C . HIS A 1 333 ? -30.301 54.812 -7.585 1.00 36.84 333 HIS A C 1
ATOM 2668 O O . HIS A 1 333 ? -29.273 54.918 -6.932 1.00 36.84 333 HIS A O 1
ATOM 2674 N N . GLY A 1 334 ? -30.314 54.620 -8.909 1.00 33.94 334 GLY A N 1
ATOM 2675 C CA . GLY A 1 334 ? -29.137 54.598 -9.769 1.00 33.94 334 GLY A CA 1
ATOM 2676 C C . GLY A 1 334 ? -29.385 53.872 -11.091 1.00 33.94 334 GLY A C 1
ATOM 2677 O O . GLY A 1 334 ? -28.749 52.859 -11.362 1.00 33.94 334 GLY A O 1
ATOM 2678 N N . GLN A 1 335 ? -30.329 54.360 -11.906 1.00 46.34 335 GLN A N 1
ATOM 2679 C CA . GLN A 1 335 ? -30.466 53.959 -13.310 1.00 46.34 335 GLN A CA 1
ATOM 2680 C C . GLN A 1 335 ? -29.186 54.336 -14.071 1.00 46.34 335 GLN A C 1
ATOM 2682 O O . GLN A 1 335 ? -28.978 55.493 -14.423 1.00 46.34 335 GLN A O 1
ATOM 2687 N N . GLY A 1 336 ? -28.338 53.346 -14.341 1.00 37.38 336 GLY A N 1
ATOM 2688 C CA . GLY A 1 336 ? -27.196 53.458 -15.241 1.00 37.38 336 GLY A CA 1
ATOM 2689 C C . GLY A 1 336 ? -27.361 52.487 -16.402 1.00 37.38 336 GLY A C 1
ATOM 2690 O O . GLY A 1 336 ? -27.141 51.287 -16.250 1.00 37.38 336 GLY A O 1
ATOM 2691 N N . LYS A 1 337 ? -27.767 53.010 -17.563 1.00 47.25 337 LYS A N 1
ATOM 2692 C CA . LYS A 1 337 ? -27.799 52.298 -18.844 1.00 47.25 337 LYS A CA 1
ATOM 2693 C C . LYS A 1 337 ? -26.377 51.871 -19.225 1.00 47.25 337 LYS A C 1
ATOM 2695 O O . LYS A 1 337 ? -25.667 52.631 -19.867 1.00 47.25 337 LYS A O 1
ATOM 2700 N N . ASN A 1 338 ? -25.984 50.649 -18.881 1.00 38.59 338 ASN A N 1
ATOM 2701 C CA . ASN A 1 338 ? -24.853 49.974 -19.511 1.00 38.59 338 ASN A CA 1
ATOM 2702 C C . ASN A 1 338 ? -25.364 48.737 -20.242 1.00 38.59 338 ASN A C 1
ATOM 2704 O O . ASN A 1 338 ? -25.443 47.634 -19.705 1.00 38.59 338 ASN A O 1
ATOM 2708 N N . SER A 1 339 ? -25.723 48.970 -21.504 1.00 47.66 339 SER A N 1
ATOM 2709 C CA . SER A 1 339 ? -25.852 47.945 -22.529 1.00 47.66 339 SER A CA 1
ATOM 2710 C C . SER A 1 339 ? -24.470 47.332 -22.760 1.00 47.66 339 SER A C 1
ATOM 2712 O O . SER A 1 339 ? -23.667 47.845 -23.532 1.00 47.66 339 SER A O 1
ATOM 2714 N N . MET A 1 340 ? -24.149 46.266 -22.032 1.00 42.75 340 MET A N 1
ATOM 2715 C CA . MET A 1 340 ? -23.008 45.416 -22.348 1.00 42.75 340 MET A CA 1
ATOM 2716 C C . MET A 1 340 ? -23.495 43.985 -22.488 1.00 42.75 340 MET A C 1
ATOM 2718 O O . MET A 1 340 ? -23.795 43.320 -21.503 1.00 42.75 340 MET A O 1
ATOM 2722 N N . ASN A 1 341 ? -23.588 43.565 -23.753 1.00 46.19 341 ASN A N 1
ATOM 2723 C CA . ASN A 1 341 ? -23.505 42.195 -24.247 1.00 46.19 341 ASN A CA 1
ATOM 2724 C C . ASN A 1 341 ? -23.795 41.124 -23.197 1.00 46.19 341 ASN A C 1
ATOM 2726 O O . ASN A 1 341 ? -22.884 40.520 -22.624 1.00 46.19 341 ASN A O 1
ATOM 2730 N N . ASN A 1 342 ? -25.083 40.830 -23.034 1.00 42.31 342 ASN A N 1
ATOM 2731 C CA . ASN A 1 342 ? -25.558 39.602 -22.420 1.00 42.31 342 ASN A CA 1
ATOM 2732 C C . ASN A 1 342 ? -25.229 38.421 -23.356 1.00 42.31 342 ASN A C 1
ATOM 2734 O O . ASN A 1 342 ? -26.113 37.779 -23.917 1.00 42.31 342 ASN A O 1
ATOM 2738 N N . ARG A 1 343 ? -23.931 38.156 -23.579 1.00 52.16 343 ARG A N 1
ATOM 2739 C CA . ARG A 1 343 ? -23.468 36.840 -24.015 1.00 52.16 343 ARG A CA 1
ATOM 2740 C C . ARG A 1 343 ? -23.826 35.927 -22.862 1.00 52.16 343 ARG A C 1
ATOM 2742 O O . ARG A 1 343 ? -23.098 35.880 -21.871 1.00 52.16 343 ARG A O 1
ATOM 2749 N N . GLN A 1 344 ? -24.985 35.287 -22.979 1.00 56.06 344 GLN A N 1
ATOM 2750 C CA . GLN A 1 344 ? -25.395 34.179 -22.135 1.00 56.06 344 GLN A CA 1
ATOM 2751 C C . GLN A 1 344 ? -24.157 33.301 -21.957 1.00 56.06 344 GLN A C 1
ATOM 2753 O O . GLN A 1 344 ? -23.654 32.738 -22.928 1.00 56.06 344 GLN A O 1
ATOM 2758 N N . LYS A 1 345 ? -23.574 33.313 -20.751 1.00 61.00 345 LYS A N 1
ATOM 2759 C CA . LYS A 1 345 ? -22.402 32.502 -20.433 1.00 61.00 345 LYS A CA 1
ATOM 2760 C C . LYS A 1 345 ? -22.844 31.062 -20.618 1.00 61.00 345 LYS A C 1
ATOM 2762 O O . LYS A 1 345 ? -23.526 30.518 -19.749 1.00 61.00 345 LYS A O 1
ATOM 2767 N N . GLU A 1 346 ? -22.515 30.484 -21.769 1.00 72.94 346 GLU A N 1
ATOM 2768 C CA . GLU A 1 346 ? -22.714 29.067 -22.017 1.00 72.94 346 GLU A CA 1
ATOM 2769 C C . GLU A 1 346 ? -22.124 28.318 -20.826 1.00 72.94 346 GLU A C 1
ATOM 2771 O O . GLU A 1 346 ? -20.965 28.526 -20.449 1.00 72.94 346 GLU A O 1
ATOM 2776 N N . LYS A 1 347 ? -22.958 27.505 -20.172 1.00 79.44 347 LYS A N 1
ATOM 2777 C CA . LYS A 1 347 ? -22.516 26.686 -19.048 1.00 79.44 347 LYS A CA 1
ATOM 2778 C C . LYS A 1 347 ? -21.372 25.814 -19.557 1.00 79.44 347 LYS A C 1
ATOM 2780 O O . LYS A 1 347 ? -21.545 25.061 -20.515 1.00 79.44 347 LYS A O 1
ATOM 2785 N N . VAL A 1 348 ? -20.197 25.956 -18.950 1.00 86.38 348 VAL A N 1
ATOM 2786 C CA . VAL A 1 348 ? -19.000 25.212 -19.345 1.00 86.38 348 VAL A CA 1
ATOM 2787 C C . VAL A 1 348 ? -19.273 23.723 -19.111 1.00 86.38 348 VAL A C 1
ATOM 2789 O O . VAL A 1 348 ? -19.409 23.294 -17.973 1.00 86.38 348 VAL A O 1
ATOM 2792 N N . LYS A 1 349 ? -19.393 22.944 -20.194 1.00 90.19 349 LYS A N 1
ATOM 2793 C CA . LYS A 1 349 ? -19.711 21.502 -20.145 1.00 90.19 349 LYS A CA 1
ATOM 2794 C C . LYS A 1 349 ? -18.491 20.603 -19.911 1.00 90.19 349 LYS A C 1
ATOM 2796 O O . LYS A 1 349 ? -18.649 19.396 -19.791 1.00 90.19 349 LYS A O 1
ATOM 2801 N N . LYS A 1 350 ? -17.275 21.158 -19.941 1.00 91.00 350 LYS A N 1
ATOM 2802 C CA . LYS A 1 350 ? -16.018 20.398 -19.876 1.00 91.00 350 LYS A CA 1
ATOM 2803 C C . LYS A 1 350 ? -15.149 20.882 -18.712 1.00 91.00 350 LYS A C 1
ATOM 2805 O O . LYS A 1 350 ? -15.073 22.096 -18.505 1.00 91.00 350 LYS A O 1
ATOM 2810 N N . PRO A 1 351 ? -14.453 19.979 -18.004 1.00 94.31 351 PRO A N 1
ATOM 2811 C CA . PRO A 1 351 ? -13.561 20.367 -16.921 1.00 94.31 351 PRO A CA 1
ATOM 2812 C C . PRO A 1 351 ? -12.402 21.220 -17.444 1.00 94.31 351 PRO A C 1
ATOM 2814 O O . PRO A 1 351 ? -11.997 21.131 -18.610 1.00 94.31 351 PRO A O 1
ATOM 2817 N N . CYS A 1 352 ? -11.855 22.065 -16.572 1.00 95.81 352 CYS A N 1
ATOM 2818 C CA . CYS A 1 352 ? -10.715 22.903 -16.917 1.00 95.81 352 CYS A CA 1
ATOM 2819 C C . CYS A 1 352 ? -9.511 22.046 -17.334 1.00 95.81 352 CYS A C 1
ATOM 2821 O O . CYS A 1 352 ? -9.060 21.183 -16.579 1.00 95.81 352 CYS A O 1
ATOM 2823 N N . LYS A 1 353 ? -8.921 22.359 -18.496 1.00 96.25 353 LYS A N 1
ATOM 2824 C CA . LYS A 1 353 ? -7.757 21.648 -19.059 1.00 96.25 353 LYS A CA 1
ATOM 2825 C C . LYS A 1 353 ? -6.534 21.612 -18.133 1.00 96.25 353 LYS A C 1
ATOM 2827 O O . LYS A 1 353 ? -5.717 20.712 -18.262 1.00 96.25 353 LYS A O 1
ATOM 2832 N N . TYR A 1 354 ? -6.397 22.565 -17.209 1.00 96.88 354 TYR A N 1
ATOM 2833 C CA . TYR A 1 354 ? -5.284 22.591 -16.253 1.00 96.88 354 TYR A CA 1
ATOM 2834 C C . TYR A 1 354 ? -5.587 21.845 -14.952 1.00 96.88 354 TYR A C 1
ATOM 2836 O O . TYR A 1 354 ? -4.708 21.176 -14.398 1.00 96.88 354 TYR A O 1
ATOM 2844 N N . CYS A 1 355 ? -6.813 21.983 -14.442 1.00 96.31 355 CYS A N 1
ATOM 2845 C CA . CYS A 1 355 ? -7.202 21.363 -13.182 1.00 96.31 355 CYS A CA 1
ATOM 2846 C C . CYS A 1 355 ? -7.432 19.865 -13.350 1.00 96.31 355 CYS A C 1
ATOM 2848 O O . CYS A 1 355 ? -7.046 19.121 -12.456 1.00 96.31 355 CYS A O 1
ATOM 2850 N N . VAL A 1 356 ? -8.011 19.434 -14.479 1.00 90.25 356 VAL A N 1
ATOM 2851 C CA . VAL A 1 356 ? -8.388 18.040 -14.802 1.00 90.25 356 VAL A CA 1
ATOM 2852 C C . VAL A 1 356 ? -9.440 17.441 -13.849 1.00 90.25 356 VAL A C 1
ATOM 2854 O O . VAL A 1 356 ? -10.145 16.516 -14.223 1.00 90.25 356 VAL A O 1
ATOM 2857 N N . GLU A 1 357 ? -9.621 18.019 -12.661 1.00 89.31 357 GLU A N 1
ATOM 2858 C CA . GLU A 1 357 ? -10.684 17.708 -11.707 1.00 89.31 357 GLU A CA 1
ATOM 2859 C C . GLU A 1 357 ? -12.078 17.956 -12.314 1.00 89.31 357 GLU A C 1
ATOM 2861 O O . GLU A 1 357 ? -12.386 19.072 -12.742 1.00 89.31 357 GLU A O 1
ATOM 2866 N N . GLU A 1 358 ? -12.950 16.946 -12.273 1.00 87.19 358 GLU A N 1
ATOM 2867 C CA . GLU A 1 358 ? -14.316 17.010 -12.817 1.00 87.19 358 GLU A CA 1
ATOM 2868 C C . GLU A 1 358 ? -15.188 18.066 -12.116 1.00 87.19 358 GLU A C 1
ATOM 2870 O O . GLU A 1 358 ? -15.998 18.743 -12.743 1.00 87.19 358 GLU A O 1
ATOM 2875 N N . ARG A 1 359 ? -14.939 18.328 -10.828 1.00 87.56 359 ARG A N 1
ATOM 2876 C CA . ARG A 1 359 ? -15.601 19.407 -10.073 1.00 87.56 359 ARG A CA 1
ATOM 2877 C C . ARG A 1 359 ? -15.172 20.822 -10.492 1.00 87.56 359 ARG A C 1
ATOM 2879 O O . ARG A 1 359 ? -15.845 21.796 -10.163 1.00 87.56 359 ARG A O 1
ATOM 2886 N N . MET A 1 360 ? -14.047 20.968 -11.197 1.00 89.31 360 MET A N 1
ATOM 2887 C CA . MET A 1 360 ? -13.484 22.266 -11.588 1.00 89.31 360 MET A CA 1
ATOM 2888 C C . MET A 1 360 ? -13.926 22.647 -13.006 1.00 89.31 360 MET A C 1
ATOM 2890 O O . MET A 1 360 ? -13.133 22.688 -13.951 1.00 89.31 360 MET A O 1
ATOM 2894 N N . MET A 1 361 ? -15.214 22.972 -13.132 1.00 92.06 361 MET A N 1
ATOM 2895 C CA . MET A 1 361 ? -15.859 23.376 -14.384 1.00 92.06 361 MET A CA 1
ATOM 2896 C C . MET A 1 361 ? -15.683 24.877 -14.641 1.00 92.06 361 MET A C 1
ATOM 2898 O O . MET A 1 361 ? -16.541 25.700 -14.326 1.00 92.06 361 MET A O 1
ATOM 2902 N N . HIS A 1 362 ? -14.538 25.252 -15.205 1.00 93.69 362 HIS A N 1
ATOM 2903 C CA . HIS A 1 362 ? -14.280 26.615 -15.665 1.00 93.69 362 HIS A CA 1
ATOM 2904 C C . HIS A 1 362 ? -13.424 26.617 -16.929 1.00 93.69 362 HIS A C 1
ATOM 2906 O O . HIS A 1 362 ? -12.708 25.663 -17.236 1.00 93.69 362 HIS A O 1
ATOM 2912 N N . HIS A 1 363 ? -13.486 27.717 -17.674 1.00 93.75 363 HIS A N 1
ATOM 2913 C CA . HIS A 1 363 ? -12.677 27.876 -18.870 1.00 93.75 363 HIS A CA 1
ATOM 2914 C C . HIS A 1 363 ? -11.189 28.028 -18.489 1.00 93.75 363 HIS A C 1
ATOM 2916 O O . HIS A 1 363 ? -10.892 28.723 -17.518 1.00 93.75 363 HIS A O 1
ATOM 2922 N N . PRO A 1 364 ? -10.220 27.475 -19.249 1.00 94.62 364 PRO A N 1
ATOM 2923 C CA . PRO A 1 364 ? -8.790 27.584 -18.929 1.00 94.62 364 PRO A CA 1
ATOM 2924 C C . PRO A 1 364 ? -8.279 29.023 -18.728 1.00 94.62 364 PRO A C 1
ATOM 2926 O O . PRO A 1 364 ? -7.289 29.243 -18.033 1.00 94.62 364 PRO A O 1
ATOM 2929 N N . MET A 1 365 ? -8.952 30.025 -19.307 1.00 91.94 365 MET A N 1
ATOM 2930 C CA . MET A 1 365 ? -8.657 31.443 -19.041 1.00 91.94 365 MET A CA 1
ATOM 2931 C C . MET A 1 365 ? -8.896 31.849 -17.590 1.00 91.94 365 MET A C 1
ATOM 2933 O O . MET A 1 365 ? -8.092 32.603 -17.049 1.00 91.94 365 MET A O 1
ATOM 2937 N N . ASP A 1 366 ? -9.947 31.320 -16.975 1.00 93.62 366 ASP A N 1
ATOM 2938 C CA . ASP A 1 366 ? -10.445 31.730 -15.661 1.00 93.62 366 ASP A CA 1
ATOM 2939 C C . ASP A 1 366 ? -9.881 30.853 -14.532 1.00 93.62 366 ASP A C 1
ATOM 2941 O O . ASP A 1 366 ? -10.325 30.919 -13.386 1.00 93.62 366 ASP A O 1
ATOM 2945 N N . CYS A 1 367 ? -8.893 30.015 -14.854 1.00 95.12 367 CYS A N 1
ATOM 2946 C CA . CYS A 1 367 ? -8.252 29.124 -13.904 1.00 95.12 367 CYS A CA 1
ATOM 2947 C C . CYS A 1 367 ? -7.453 29.909 -12.859 1.00 95.12 367 CYS A C 1
ATOM 2949 O O . CYS A 1 367 ? -6.371 30.419 -13.143 1.00 95.12 367 CYS A O 1
ATOM 2951 N N . ARG A 1 368 ? -7.982 29.964 -11.631 1.00 94.94 368 ARG A N 1
ATOM 2952 C CA . ARG A 1 368 ? -7.327 30.608 -10.479 1.00 94.94 368 ARG A CA 1
ATOM 2953 C C . ARG A 1 368 ? -6.217 29.763 -9.854 1.00 94.94 368 ARG A C 1
ATOM 2955 O O . ARG A 1 368 ? -5.335 30.320 -9.221 1.00 94.94 368 ARG A O 1
ATOM 2962 N N . LYS A 1 369 ? -6.254 28.437 -10.038 1.00 95.88 369 LYS A N 1
ATOM 2963 C CA . LYS A 1 369 ? -5.255 27.497 -9.491 1.00 95.88 369 LYS A CA 1
ATOM 2964 C C . LYS A 1 369 ? -3.878 27.638 -10.154 1.00 95.88 369 LYS A C 1
ATOM 2966 O O . LYS A 1 369 ? -2.874 27.330 -9.532 1.00 95.88 369 LYS A O 1
ATOM 2971 N N . TYR A 1 370 ? -3.859 28.084 -11.410 1.00 96.31 370 TYR A N 1
ATOM 2972 C CA . TYR A 1 370 ? -2.653 28.316 -12.208 1.00 96.31 370 TYR A CA 1
ATOM 2973 C C . TYR A 1 370 ? -2.767 29.724 -12.787 1.00 96.31 370 TYR A C 1
ATOM 2975 O O . TYR A 1 370 ? -3.275 29.919 -13.896 1.00 96.31 370 TYR A O 1
ATOM 2983 N N . ALA A 1 371 ? -2.427 30.713 -11.967 1.00 93.31 371 ALA A N 1
ATOM 2984 C CA . ALA A 1 371 ? -2.707 32.111 -12.250 1.00 93.31 371 ALA A CA 1
ATOM 2985 C C . ALA A 1 371 ? -1.725 32.667 -13.287 1.00 93.31 371 ALA A C 1
ATOM 2987 O O . ALA A 1 371 ? -2.163 33.334 -14.227 1.00 93.31 371 ALA A O 1
ATOM 2988 N N . THR A 1 372 ? -0.438 32.333 -13.162 1.00 94.75 372 THR A N 1
ATOM 2989 C CA . THR A 1 372 ? 0.643 32.896 -13.987 1.00 94.75 372 THR A CA 1
ATOM 2990 C C . THR A 1 372 ? 0.886 32.104 -15.273 1.00 94.75 372 THR A C 1
ATOM 2992 O O . THR A 1 372 ? 0.480 30.944 -15.418 1.00 94.75 372 THR A O 1
ATOM 2995 N N . ASN A 1 373 ? 1.554 32.731 -16.243 1.00 95.50 373 ASN A N 1
ATOM 2996 C CA . ASN A 1 373 ? 1.901 32.085 -17.510 1.00 95.50 373 ASN A CA 1
ATOM 2997 C C . ASN A 1 373 ? 2.877 30.916 -17.297 1.00 95.50 373 ASN A C 1
ATOM 2999 O O . ASN A 1 373 ? 2.758 29.875 -17.947 1.00 95.50 373 ASN A O 1
ATOM 3003 N N . GLU A 1 374 ? 3.810 31.069 -16.365 1.00 95.38 374 GLU A N 1
ATOM 3004 C CA . GLU A 1 374 ? 4.837 30.097 -16.000 1.00 95.38 374 GLU A CA 1
ATOM 3005 C C . GLU A 1 374 ? 4.203 28.861 -15.355 1.00 95.38 374 GLU A C 1
ATOM 3007 O O . GLU A 1 374 ? 4.464 27.738 -15.791 1.00 95.38 374 GLU A O 1
ATOM 3012 N N . GLU A 1 375 ? 3.288 29.054 -14.399 1.00 96.31 375 GLU A N 1
ATOM 3013 C CA . GLU A 1 375 ? 2.528 27.965 -13.772 1.00 96.31 375 GLU A CA 1
ATOM 3014 C C . GLU A 1 375 ? 1.720 27.173 -14.801 1.00 96.31 375 GLU A C 1
ATOM 3016 O O . GLU A 1 375 ? 1.725 25.938 -14.795 1.00 96.31 375 GLU A O 1
ATOM 3021 N N . ARG A 1 376 ? 1.055 27.874 -15.730 1.00 97.06 376 ARG A N 1
ATOM 3022 C CA . ARG A 1 376 ? 0.281 27.244 -16.809 1.00 97.06 376 ARG A CA 1
ATOM 3023 C C . ARG A 1 376 ? 1.179 26.430 -17.739 1.00 97.06 376 ARG A C 1
ATOM 3025 O O . ARG A 1 376 ? 0.797 25.316 -18.098 1.00 97.06 376 ARG A O 1
ATOM 3032 N N . LYS A 1 377 ? 2.366 26.937 -18.104 1.00 96.50 377 LYS A N 1
ATOM 3033 C CA . LYS A 1 377 ? 3.365 26.206 -18.912 1.00 96.50 377 LYS A CA 1
ATOM 3034 C C . LYS A 1 377 ? 3.831 24.941 -18.190 1.00 96.50 377 LYS A C 1
ATOM 3036 O O . LYS A 1 377 ? 3.741 23.853 -18.751 1.00 96.50 377 LYS A O 1
ATOM 3041 N N . VAL A 1 378 ? 4.257 25.047 -16.931 1.00 96.75 378 VAL A N 1
ATOM 3042 C CA . VAL A 1 378 ? 4.693 23.880 -16.144 1.00 96.75 378 VAL A CA 1
ATOM 3043 C C . VAL A 1 378 ? 3.575 22.838 -16.063 1.00 96.75 378 VAL A C 1
ATOM 3045 O O . VAL A 1 378 ? 3.809 21.653 -16.305 1.00 96.75 378 VAL A O 1
ATOM 3048 N N . ARG A 1 379 ? 2.338 23.273 -15.796 1.00 97.38 379 ARG A N 1
ATOM 3049 C CA . ARG A 1 379 ? 1.191 22.369 -15.690 1.00 97.38 379 ARG A CA 1
ATOM 3050 C C . ARG A 1 379 ? 0.836 21.693 -17.013 1.00 97.38 379 ARG A C 1
ATOM 3052 O O . ARG A 1 379 ? 0.587 20.492 -17.019 1.00 97.38 379 ARG A O 1
ATOM 3059 N N . ALA A 1 380 ? 0.832 22.425 -18.127 1.00 96.94 380 ALA A N 1
ATOM 3060 C CA . ALA A 1 380 ? 0.588 21.843 -19.447 1.00 96.94 380 ALA A CA 1
ATOM 3061 C C . ALA A 1 380 ? 1.642 20.781 -19.805 1.00 96.94 380 ALA A C 1
ATOM 3063 O O . ALA A 1 380 ? 1.280 19.728 -20.324 1.00 96.94 380 ALA A O 1
ATOM 3064 N N . GLY A 1 381 ? 2.913 21.010 -19.448 1.00 96.38 381 GLY A N 1
ATOM 3065 C CA . GLY A 1 381 ? 3.983 20.022 -19.611 1.00 96.38 381 GLY A CA 1
ATOM 3066 C C . GLY A 1 381 ? 3.767 18.758 -18.773 1.00 96.38 381 GLY A C 1
ATOM 3067 O O . GLY A 1 381 ? 3.891 17.652 -19.288 1.00 96.38 381 GLY A O 1
ATOM 3068 N N . GLN A 1 382 ? 3.363 18.902 -17.505 1.00 96.69 382 GLN A N 1
ATOM 3069 C CA . GLN A 1 382 ? 3.029 17.758 -16.639 1.00 96.69 382 GLN A CA 1
ATOM 3070 C C . GLN A 1 382 ? 1.882 16.907 -17.197 1.00 96.69 382 GLN A C 1
ATOM 3072 O O . GLN A 1 382 ? 1.892 15.689 -17.044 1.00 96.69 382 GLN A O 1
ATOM 3077 N N . LEU A 1 383 ? 0.897 17.551 -17.827 1.00 96.44 383 LEU A N 1
ATOM 3078 C CA . LEU A 1 383 ? -0.269 16.898 -18.423 1.00 96.44 383 LEU A CA 1
ATOM 3079 C C . LEU A 1 383 ? -0.035 16.437 -19.871 1.00 96.44 383 LEU A C 1
ATOM 3081 O O . LEU A 1 383 ? -0.966 15.931 -20.491 1.00 96.44 383 LEU A O 1
ATOM 3085 N N . GLN A 1 384 ? 1.176 16.620 -20.414 1.00 96.31 384 GLN A N 1
ATOM 3086 C CA . GLN A 1 384 ? 1.521 16.297 -21.805 1.00 96.31 384 GLN A CA 1
ATOM 3087 C C . GLN A 1 384 ? 0.560 16.942 -22.824 1.00 96.31 384 GLN A C 1
ATOM 3089 O O . GLN A 1 384 ? 0.214 16.357 -23.851 1.00 96.31 384 GLN A O 1
ATOM 3094 N N . LEU A 1 385 ? 0.113 18.167 -22.533 1.00 97.19 385 LEU A N 1
ATOM 3095 C CA . LEU A 1 385 ? -0.744 18.946 -23.420 1.00 97.19 385 LEU A CA 1
ATOM 3096 C C . LEU A 1 385 ? 0.105 19.787 -24.371 1.00 97.19 385 LEU A C 1
ATOM 3098 O O . LEU A 1 385 ? 1.112 20.383 -23.984 1.00 97.19 385 LEU A O 1
ATOM 3102 N N . CYS A 1 386 ? -0.347 19.919 -25.615 1.00 97.69 386 CYS A N 1
ATOM 3103 C CA . CYS A 1 386 ? 0.281 20.813 -26.572 1.00 97.69 386 CYS A CA 1
ATOM 3104 C C . CYS A 1 386 ? 0.201 22.274 -26.094 1.00 97.69 386 CYS A C 1
ATOM 3106 O O . CYS A 1 386 ? -0.881 22.827 -25.900 1.00 97.69 386 CYS A O 1
ATOM 3108 N N . PHE A 1 387 ? 1.348 22.952 -25.997 1.00 96.81 387 PHE A N 1
ATOM 3109 C CA . PHE A 1 387 ? 1.432 24.354 -25.561 1.00 96.81 387 PHE A CA 1
ATOM 3110 C C . PHE A 1 387 ? 0.718 25.353 -26.473 1.00 96.81 387 PHE A C 1
ATOM 3112 O O . PHE A 1 387 ? 0.564 26.508 -26.083 1.00 96.81 387 PHE A O 1
ATOM 3119 N N . LYS A 1 388 ? 0.315 24.949 -27.684 1.00 97.12 388 LYS A N 1
ATOM 3120 C CA . LYS A 1 388 ? -0.409 25.807 -28.627 1.00 97.12 388 LYS A CA 1
ATOM 3121 C C . LYS A 1 388 ? -1.925 25.649 -28.521 1.00 97.12 388 LYS A C 1
ATOM 3123 O O . LYS A 1 388 ? -2.603 26.663 -28.529 1.00 97.12 388 LYS A O 1
ATOM 3128 N N . CYS A 1 389 ? -2.461 24.434 -28.385 1.00 97.06 389 CYS A N 1
ATOM 3129 C CA . CYS A 1 389 ? -3.915 24.193 -28.390 1.00 97.06 389 CYS A CA 1
ATOM 3130 C C . CYS A 1 389 ? -4.488 23.594 -27.091 1.00 97.06 389 CYS A C 1
ATOM 3132 O O . CYS A 1 389 ? -5.703 23.506 -26.967 1.00 97.06 389 CYS A O 1
ATOM 3134 N N . LEU A 1 390 ? -3.641 23.210 -26.129 1.00 96.56 390 LEU A N 1
ATOM 3135 C CA . LEU A 1 390 ? -4.007 22.513 -24.886 1.00 96.56 390 LEU A CA 1
ATOM 3136 C C . LEU A 1 390 ? -4.736 21.171 -25.086 1.00 96.56 390 LEU A C 1
ATOM 3138 O O . LEU A 1 390 ? -5.471 20.729 -24.202 1.00 96.56 390 LEU A O 1
ATOM 3142 N N . GLU A 1 391 ? -4.519 20.513 -26.225 1.00 96.19 391 GLU A N 1
ATOM 3143 C CA . GLU A 1 391 ? -4.973 19.142 -26.477 1.00 96.19 391 GLU A CA 1
ATOM 3144 C C . GLU A 1 391 ? -3.804 18.154 -26.385 1.00 96.19 391 GLU A C 1
ATOM 3146 O O . GLU A 1 391 ? -2.652 18.509 -26.655 1.00 96.19 391 GLU A O 1
ATOM 3151 N N . ALA A 1 392 ? -4.104 16.922 -25.975 1.00 95.81 392 ALA A N 1
ATOM 3152 C CA . ALA A 1 392 ? -3.140 15.824 -25.931 1.00 95.81 392 ALA A CA 1
ATOM 3153 C C . ALA A 1 392 ? -2.949 15.190 -27.325 1.00 95.81 392 ALA A C 1
ATOM 3155 O O . ALA A 1 392 ? -3.701 15.464 -28.262 1.00 95.81 392 ALA A O 1
ATOM 3156 N N . GLY A 1 393 ? -1.939 14.326 -27.461 1.00 96.38 393 GLY A N 1
ATOM 3157 C CA . GLY A 1 393 ? -1.736 13.491 -28.655 1.00 96.38 393 GLY A CA 1
ATOM 3158 C C . GLY A 1 393 ? -0.802 14.063 -29.726 1.00 96.38 393 GLY A C 1
ATOM 3159 O O . GLY A 1 393 ? -0.565 13.397 -30.725 1.00 96.38 393 GLY A O 1
ATOM 3160 N N . HIS A 1 394 ? -0.244 15.263 -29.533 1.00 97.06 394 HIS A N 1
ATOM 3161 C CA . HIS A 1 394 ? 0.792 15.816 -30.412 1.00 97.06 394 HIS A CA 1
ATOM 3162 C C . HIS A 1 394 ? 1.698 16.809 -29.674 1.00 97.06 394 HIS A C 1
ATOM 3164 O O . HIS A 1 394 ? 1.308 17.406 -28.666 1.00 97.06 394 HIS A O 1
ATOM 3170 N N . VAL A 1 395 ? 2.909 17.023 -30.196 1.00 94.94 395 VAL A N 1
ATOM 3171 C CA . VAL A 1 395 ? 3.845 18.020 -29.661 1.00 94.94 395 VAL A CA 1
ATOM 3172 C C . VAL A 1 395 ? 3.607 19.397 -30.280 1.00 94.94 395 VAL A C 1
ATOM 3174 O O . VAL A 1 395 ? 3.088 19.542 -31.386 1.00 94.94 395 VAL A O 1
ATOM 3177 N N . ALA A 1 396 ? 4.046 20.452 -29.589 1.00 94.25 396 ALA A N 1
ATOM 3178 C CA . ALA A 1 396 ? 3.857 21.827 -30.053 1.00 94.25 396 ALA A CA 1
ATOM 3179 C C . ALA A 1 396 ? 4.468 22.098 -31.441 1.00 94.25 396 ALA A C 1
ATOM 3181 O O . ALA A 1 396 ? 3.985 22.987 -32.141 1.00 94.25 396 ALA A O 1
ATOM 3182 N N . ARG A 1 397 ? 5.509 21.360 -31.853 1.00 94.81 397 ARG A N 1
ATOM 3183 C CA . ARG A 1 397 ? 6.138 21.511 -33.177 1.00 94.81 397 ARG A CA 1
ATOM 3184 C C . ARG A 1 397 ? 5.165 21.186 -34.316 1.00 94.81 397 ARG A C 1
ATOM 3186 O O . ARG A 1 397 ? 5.098 21.977 -35.251 1.00 94.81 397 ARG A O 1
ATOM 3193 N N . ASP A 1 398 ? 4.337 20.161 -34.141 1.00 96.19 398 ASP A N 1
ATOM 3194 C CA . ASP A 1 398 ? 3.411 19.649 -35.165 1.00 96.19 398 ASP A CA 1
ATOM 3195 C C . ASP A 1 398 ? 2.049 20.358 -35.142 1.00 96.19 398 ASP A C 1
ATOM 3197 O O . ASP A 1 398 ? 1.197 20.162 -36.003 1.00 96.19 398 ASP A O 1
ATOM 3201 N N . CYS A 1 399 ? 1.827 21.226 -34.153 1.00 97.12 399 CYS A N 1
ATOM 3202 C CA . CYS A 1 399 ? 0.593 21.986 -34.039 1.00 97.12 399 CYS A CA 1
ATOM 3203 C C . CYS A 1 399 ? 0.611 23.233 -34.941 1.00 97.12 399 CYS A C 1
ATOM 3205 O O . CYS A 1 399 ? 1.470 24.112 -34.789 1.00 97.12 399 CYS A O 1
ATOM 3207 N N . SER A 1 400 ? -0.381 23.365 -35.823 1.00 97.12 400 SER A N 1
ATOM 3208 C CA . SER A 1 400 ? -0.556 24.515 -36.727 1.00 97.12 400 SER A CA 1
ATOM 3209 C C . SER A 1 400 ? -1.179 25.752 -36.062 1.00 97.12 400 SER A C 1
ATOM 3211 O O . SER A 1 400 ? -1.181 26.837 -36.646 1.00 97.12 400 SER A O 1
ATOM 3213 N N . TRP A 1 401 ? -1.685 25.619 -34.831 1.00 96.62 401 TRP A N 1
ATOM 3214 C CA . TRP A 1 401 ? -2.393 26.687 -34.123 1.00 96.62 401 TRP A CA 1
ATOM 3215 C C . TRP A 1 401 ? -1.476 27.871 -33.768 1.00 96.62 401 TRP A C 1
ATOM 3217 O O . TRP A 1 401 ? -0.307 27.686 -33.425 1.00 96.62 401 TRP A O 1
ATOM 3227 N N . LYS A 1 402 ? -2.009 29.099 -33.812 1.00 96.88 402 LYS A N 1
ATOM 3228 C CA . LYS A 1 402 ? -1.288 30.344 -33.483 1.00 96.88 402 LYS A CA 1
ATOM 3229 C C . LYS A 1 402 ? -2.096 31.199 -32.507 1.00 96.88 402 LYS A C 1
ATOM 3231 O O . LYS A 1 4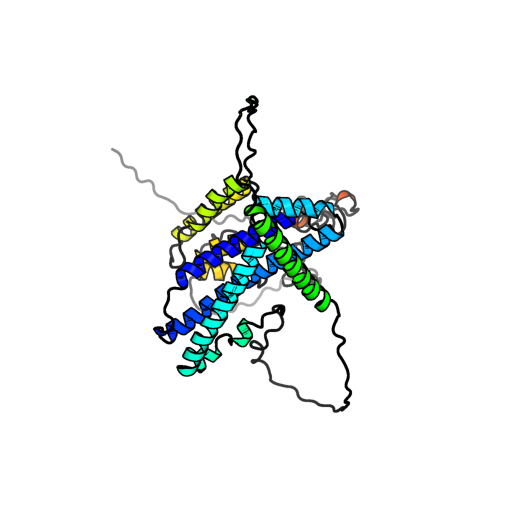02 ? -3.321 31.262 -32.606 1.00 96.88 402 LYS A O 1
ATOM 3236 N N . CYS A 1 403 ? -1.406 31.886 -31.595 1.00 96.00 403 CYS A N 1
ATOM 3237 C CA . CYS A 1 403 ? -2.036 32.773 -30.616 1.00 96.00 403 CYS A CA 1
ATOM 3238 C C . CYS A 1 403 ? -2.863 33.867 -31.300 1.00 96.00 403 CYS A C 1
ATOM 3240 O O . CYS A 1 403 ? -2.339 34.615 -32.120 1.00 96.00 403 CYS A O 1
ATOM 3242 N N . LYS A 1 404 ? -4.137 34.018 -30.922 1.00 93.94 404 LYS A N 1
ATOM 3243 C CA . LYS A 1 404 ? -5.019 35.041 -31.510 1.00 93.94 404 LYS A CA 1
ATOM 3244 C C . LYS A 1 404 ? -4.610 36.480 -31.167 1.00 93.94 404 LYS A C 1
ATOM 3246 O O . LYS A 1 404 ? -4.951 37.387 -31.911 1.00 93.94 404 LYS A O 1
ATOM 3251 N N . GLU A 1 405 ? -3.877 36.691 -30.074 1.00 94.19 405 GLU A N 1
ATOM 3252 C CA . GLU A 1 405 ? -3.501 38.035 -29.607 1.00 94.19 405 GLU A CA 1
ATOM 3253 C C . GLU A 1 405 ? -2.154 38.520 -30.162 1.00 94.19 405 GLU A C 1
ATOM 3255 O O . GLU A 1 405 ? -1.973 39.704 -30.437 1.00 94.19 405 GLU A O 1
ATOM 3260 N N . CYS A 1 406 ? -1.178 37.623 -30.314 1.00 95.19 406 CYS A N 1
ATOM 3261 C CA . CYS A 1 406 ? 0.181 37.996 -30.723 1.00 95.19 406 CYS A CA 1
ATOM 3262 C C . CYS A 1 406 ? 0.728 37.190 -31.907 1.00 95.19 406 CYS A C 1
ATOM 3264 O O . CYS A 1 406 ? 1.876 37.395 -32.284 1.00 95.19 406 CYS A O 1
ATOM 3266 N N . GLN A 1 407 ? -0.056 36.254 -32.454 1.00 95.62 407 GLN A N 1
ATOM 3267 C CA . GLN A 1 407 ? 0.323 35.336 -33.539 1.00 95.62 407 GLN A CA 1
ATOM 3268 C C . GLN A 1 407 ? 1.519 34.411 -33.231 1.00 95.62 407 GLN A C 1
ATOM 3270 O O . GLN A 1 407 ? 2.012 33.705 -34.110 1.00 95.62 407 GLN A O 1
ATOM 3275 N N . GLY A 1 408 ? 1.953 34.353 -31.967 1.00 95.19 408 GLY A N 1
ATOM 3276 C CA . GLY A 1 408 ? 3.045 33.505 -31.496 1.00 95.19 408 GLY A CA 1
ATOM 3277 C C . GLY A 1 408 ? 2.696 32.016 -31.364 1.00 95.19 408 GLY A C 1
ATOM 3278 O O . GLY A 1 408 ? 1.538 31.598 -31.432 1.00 95.19 408 GLY A O 1
ATOM 3279 N N . LYS A 1 409 ? 3.735 31.202 -31.127 1.00 95.75 409 LYS A N 1
ATOM 3280 C CA . LYS A 1 409 ? 3.682 29.735 -30.966 1.00 95.75 409 LYS A CA 1
ATOM 3281 C C . LYS A 1 409 ? 3.293 29.297 -29.536 1.00 95.75 409 LYS A C 1
ATOM 3283 O O . LYS A 1 409 ? 3.982 28.477 -28.940 1.00 95.75 409 LYS A O 1
ATOM 3288 N N . HIS A 1 410 ? 2.215 29.841 -28.979 1.00 95.62 410 HIS A N 1
ATOM 3289 C CA . HIS A 1 410 ? 1.698 29.496 -27.643 1.00 95.62 410 HIS A CA 1
ATOM 3290 C C . HIS A 1 410 ? 0.179 29.642 -27.598 1.00 95.62 410 HIS A C 1
ATOM 3292 O O . HIS A 1 410 ? -0.362 30.412 -28.381 1.00 95.62 410 HIS A O 1
ATOM 3298 N N . HIS A 1 411 ? -0.494 28.960 -26.673 1.00 96.50 411 HIS A N 1
ATOM 3299 C CA . HIS A 1 411 ? -1.928 29.088 -26.425 1.00 96.50 411 HIS A CA 1
ATOM 3300 C C . HIS A 1 411 ? -2.260 30.464 -25.836 1.00 96.50 411 HIS A C 1
ATOM 3302 O O . HIS A 1 411 ? -1.505 30.986 -25.020 1.00 96.50 411 HIS A O 1
ATOM 3308 N N . PHE A 1 412 ? -3.407 31.050 -26.187 1.00 94.50 412 PHE A N 1
ATOM 3309 C CA . PHE A 1 412 ? -3.776 32.421 -25.780 1.00 94.50 412 PHE A CA 1
ATOM 3310 C C . PHE A 1 412 ? -3.794 32.646 -24.259 1.00 94.50 412 PHE A C 1
ATOM 3312 O O . PHE A 1 412 ? -3.518 33.740 -23.784 1.00 94.50 412 PHE A O 1
ATOM 3319 N N . THR A 1 413 ? -4.048 31.602 -23.470 1.00 94.94 413 THR A N 1
ATOM 3320 C CA . THR A 1 413 ? -3.976 31.667 -21.999 1.00 94.94 413 THR A CA 1
ATOM 3321 C C . THR A 1 413 ? -2.557 31.800 -21.438 1.00 94.94 413 THR A C 1
ATOM 3323 O O . THR A 1 413 ? -2.428 31.914 -20.229 1.00 94.94 413 THR A O 1
ATOM 3326 N N . MET A 1 414 ? -1.523 31.680 -22.276 1.00 94.88 414 MET A N 1
ATOM 3327 C CA . MET A 1 414 ? -0.099 31.805 -21.932 1.00 94.88 414 MET A CA 1
ATOM 3328 C C . MET A 1 414 ? 0.553 33.004 -22.653 1.00 94.88 414 MET A C 1
ATOM 3330 O O . MET A 1 414 ? 1.764 33.026 -22.873 1.00 94.88 414 MET A O 1
ATOM 3334 N N . CYS A 1 415 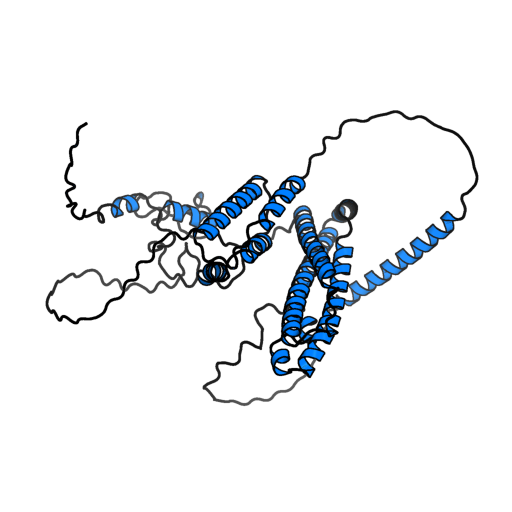? -0.255 33.962 -23.124 1.00 95.19 415 CYS A N 1
ATOM 3335 C CA . CYS A 1 415 ? 0.208 35.101 -23.910 1.00 95.19 415 CYS A CA 1
ATOM 3336 C C . CYS A 1 415 ? 0.753 36.221 -23.011 1.00 95.19 415 CYS A C 1
ATOM 3338 O O . CYS A 1 415 ? 0.012 36.820 -22.233 1.00 95.19 415 CYS A O 1
ATOM 3340 N N . HIS A 1 416 ? 2.031 36.574 -23.177 1.00 92.12 416 HIS A N 1
ATOM 3341 C CA . HIS A 1 416 ? 2.674 37.647 -22.403 1.00 92.12 416 HIS A CA 1
ATOM 3342 C C . HIS A 1 416 ? 2.085 39.044 -22.674 1.00 92.12 416 HIS A C 1
ATOM 3344 O O . HIS A 1 416 ? 2.089 39.890 -21.783 1.00 92.12 416 HIS A O 1
ATOM 3350 N N . LYS A 1 417 ? 1.502 39.292 -23.860 1.00 90.50 417 LYS A N 1
ATOM 3351 C CA . LYS A 1 417 ? 0.826 40.576 -24.139 1.00 90.50 417 LYS A CA 1
ATOM 3352 C C . LYS A 1 417 ? -0.373 40.814 -23.212 1.00 90.50 417 LYS A C 1
ATOM 3354 O O . LYS A 1 417 ? -0.677 41.959 -22.896 1.00 90.50 417 LYS A O 1
ATOM 3359 N N . ARG A 1 418 ? -1.033 39.748 -22.753 1.00 81.88 418 ARG A N 1
ATOM 3360 C CA . ARG A 1 418 ? -2.199 39.825 -21.863 1.00 81.88 418 ARG A CA 1
ATOM 3361 C C . ARG A 1 418 ? -1.816 40.127 -20.420 1.00 81.88 418 ARG A C 1
ATOM 3363 O O . ARG A 1 418 ? -2.510 40.871 -19.737 1.00 81.88 418 ARG A O 1
ATOM 3370 N N . GLU A 1 419 ? -0.698 39.565 -19.975 1.00 79.75 419 GLU A N 1
ATOM 3371 C CA . GLU A 1 419 ? -0.149 39.786 -18.636 1.00 79.75 419 GLU A CA 1
ATOM 3372 C C . GLU A 1 419 ? 0.208 41.262 -18.414 1.00 79.75 419 GLU A C 1
ATOM 3374 O O . GLU A 1 419 ? -0.152 41.841 -17.391 1.00 79.75 419 GLU A O 1
ATOM 3379 N N . GLN A 1 420 ? 0.780 41.909 -19.433 1.00 79.25 420 GLN A N 1
ATOM 3380 C CA . GLN A 1 420 ? 1.106 43.338 -19.401 1.00 79.25 420 GLN A CA 1
ATOM 3381 C C . GLN A 1 420 ? -0.139 44.246 -19.379 1.00 79.25 420 GLN A C 1
ATOM 3383 O O . GLN A 1 420 ? -0.108 45.319 -18.783 1.00 79.25 420 GLN A O 1
ATOM 3388 N N . GLN A 1 421 ? -1.264 43.822 -19.967 1.00 73.25 421 GLN A N 1
ATOM 3389 C CA . GLN A 1 421 ? -2.510 44.606 -19.975 1.00 73.25 421 GLN A CA 1
ATOM 3390 C C . GLN A 1 421 ? -3.281 44.549 -18.641 1.00 73.25 421 GLN A C 1
ATOM 3392 O O . GLN A 1 421 ? -4.068 45.449 -18.349 1.00 73.25 421 GLN A O 1
ATOM 3397 N N . GLY A 1 422 ? -3.067 43.516 -17.817 1.00 61.72 422 GLY A N 1
ATOM 3398 C CA . GLY A 1 422 ? -3.762 43.340 -16.535 1.00 61.72 422 GLY A CA 1
ATOM 3399 C C . GLY A 1 422 ? -3.199 44.172 -15.376 1.00 61.72 422 GLY A C 1
ATOM 3400 O O . GLY A 1 422 ? -3.930 44.483 -14.436 1.00 61.72 422 GLY A O 1
ATOM 3401 N N . GLN A 1 423 ? -1.927 44.574 -15.444 1.00 57.72 423 GLN A N 1
ATOM 3402 C CA . GLN A 1 423 ? -1.238 45.264 -14.344 1.00 57.72 423 GLN A CA 1
ATOM 3403 C C . GLN A 1 423 ? -1.546 46.773 -14.255 1.00 57.72 423 GLN A C 1
ATOM 3405 O O . GLN A 1 423 ? -1.243 47.401 -13.247 1.00 57.72 423 GLN A O 1
ATOM 3410 N N . GLY A 1 424 ? -2.228 47.358 -15.248 1.00 49.06 424 GLY A N 1
ATOM 3411 C CA . GLY A 1 424 ? -2.577 48.787 -15.265 1.00 49.06 424 GLY A CA 1
ATOM 3412 C C . GLY A 1 424 ? -3.869 49.184 -14.533 1.00 49.06 424 GLY A C 1
ATOM 3413 O O . GLY A 1 424 ? -4.240 50.353 -14.577 1.00 49.06 424 GLY A O 1
ATOM 3414 N N . ARG A 1 425 ? -4.605 48.253 -13.901 1.00 48.72 425 ARG A N 1
ATOM 3415 C CA . ARG A 1 425 ? -5.937 48.543 -13.310 1.00 48.72 425 ARG A CA 1
ATOM 3416 C C . ARG A 1 425 ? -6.094 48.289 -11.810 1.00 48.72 425 ARG A C 1
ATOM 3418 O O . ARG A 1 425 ? -7.182 48.519 -11.290 1.00 48.72 425 ARG A O 1
ATOM 3425 N N . GLN A 1 426 ? -5.063 47.839 -11.097 1.00 51.81 426 GLN A N 1
ATOM 3426 C CA . GLN A 1 426 ? -5.201 47.482 -9.677 1.00 51.81 426 GLN A CA 1
ATOM 3427 C C . GLN A 1 426 ? -4.061 47.987 -8.790 1.00 51.81 426 GLN A C 1
ATOM 3429 O O . GLN A 1 426 ? -3.530 47.205 -8.019 1.00 51.81 426 GLN A O 1
ATOM 3434 N N . GLN A 1 427 ? -3.706 49.275 -8.830 1.00 42.72 427 GLN A N 1
ATOM 3435 C CA . GLN A 1 427 ? -3.024 49.917 -7.692 1.00 42.72 427 GLN A CA 1
ATOM 3436 C C . GLN A 1 427 ? -3.488 51.372 -7.553 1.00 42.72 427 GLN A C 1
ATOM 3438 O O . GLN A 1 427 ? -2.915 52.286 -8.133 1.00 42.72 427 GLN A O 1
ATOM 3443 N N . HIS A 1 428 ? -4.563 51.581 -6.789 1.00 37.75 428 HIS A N 1
ATOM 3444 C CA . HIS A 1 428 ? -4.896 52.889 -6.225 1.00 37.75 428 HIS A CA 1
ATOM 3445 C C . HIS A 1 428 ? -4.224 52.952 -4.840 1.00 37.75 428 HIS A C 1
ATOM 3447 O O . HIS A 1 428 ? -4.564 52.126 -3.987 1.00 37.75 428 HIS A O 1
ATOM 3453 N N . PRO A 1 429 ? -3.268 53.861 -4.586 1.00 44.19 429 PRO A N 1
ATOM 3454 C CA . PRO A 1 429 ? -2.607 53.942 -3.290 1.00 44.19 429 PRO A CA 1
ATOM 3455 C C . PRO A 1 429 ? -3.564 54.555 -2.259 1.00 44.19 429 PRO A C 1
ATOM 3457 O O . PRO A 1 429 ? -4.072 55.662 -2.441 1.00 44.19 429 PRO A O 1
ATOM 3460 N N . ARG A 1 430 ? -3.831 53.832 -1.164 1.00 39.88 430 ARG A N 1
ATOM 3461 C CA . ARG A 1 430 ? -4.489 54.394 0.021 1.00 39.88 430 ARG A CA 1
ATOM 3462 C C . ARG A 1 430 ? -3.439 55.058 0.911 1.00 39.88 430 ARG A C 1
ATOM 3464 O O . ARG A 1 430 ? -2.633 54.379 1.529 1.00 39.88 430 ARG A O 1
ATOM 3471 N N . ASN A 1 431 ? -3.496 56.387 0.909 1.00 39.44 431 ASN A N 1
ATOM 3472 C CA . ASN A 1 431 ? -3.212 57.342 1.983 1.00 39.44 431 ASN A CA 1
ATOM 3473 C C . ASN A 1 431 ? -2.316 56.867 3.147 1.00 39.44 431 ASN A C 1
ATOM 3475 O O . ASN A 1 431 ? -2.765 56.166 4.053 1.00 39.44 431 ASN A O 1
ATOM 3479 N N . ALA A 1 432 ? -1.074 57.356 3.153 1.00 40.34 432 ALA A N 1
ATOM 3480 C CA . ALA A 1 432 ? -0.182 57.349 4.302 1.00 40.34 432 ALA A CA 1
ATOM 3481 C C . ALA A 1 432 ? -0.439 58.598 5.155 1.00 40.34 432 ALA A C 1
ATOM 3483 O O . ALA A 1 432 ? -0.311 59.726 4.683 1.00 40.34 432 ALA A O 1
ATOM 3484 N N . GLY A 1 433 ? -0.766 58.394 6.424 1.00 39.81 433 GLY A N 1
ATOM 3485 C CA . GLY A 1 433 ? -0.828 59.466 7.401 1.00 39.81 433 GLY A CA 1
ATOM 3486 C C . GLY A 1 433 ? -0.690 58.902 8.799 1.00 39.81 433 GLY A C 1
ATOM 3487 O O . GLY A 1 433 ? -1.700 58.569 9.402 1.00 39.81 433 GLY A O 1
ATOM 3488 N N . HIS A 1 434 ? 0.538 58.819 9.315 1.00 40.09 434 HIS A N 1
ATOM 3489 C CA . HIS A 1 434 ? 0.804 58.939 10.749 1.00 40.09 434 HIS A CA 1
ATOM 3490 C C . HIS A 1 434 ? 2.242 59.413 10.997 1.00 40.09 434 HIS A C 1
ATOM 3492 O O . HIS A 1 434 ? 3.212 58.807 10.549 1.00 40.09 434 HIS A O 1
ATOM 3498 N N . ARG A 1 435 ? 2.320 60.559 11.681 1.00 44.38 435 ARG A N 1
ATOM 3499 C CA . ARG A 1 435 ? 3.510 61.219 12.226 1.00 44.38 435 ARG A CA 1
ATOM 3500 C C . ARG A 1 435 ? 4.098 60.369 13.355 1.00 44.38 435 ARG A C 1
ATOM 3502 O O . ARG A 1 435 ? 3.342 59.905 14.202 1.00 44.38 435 ARG A O 1
ATOM 3509 N N . VAL A 1 436 ? 5.424 60.286 13.441 1.00 43.28 436 VAL A N 1
ATOM 3510 C CA . VAL A 1 436 ? 6.123 59.946 14.689 1.00 43.28 436 VAL A CA 1
ATOM 3511 C C . VAL A 1 436 ? 6.999 61.132 15.067 1.00 43.28 436 VAL A C 1
ATOM 3513 O O . VAL A 1 436 ? 7.749 61.650 14.242 1.00 43.28 436 VAL A O 1
ATOM 3516 N N . ALA A 1 437 ? 6.805 61.594 16.299 1.00 40.38 437 ALA A N 1
ATOM 3517 C CA . ALA A 1 437 ? 7.525 62.690 16.914 1.00 40.38 437 ALA A CA 1
ATOM 3518 C C . ALA A 1 437 ? 8.952 62.265 17.287 1.00 40.38 437 ALA A C 1
ATOM 3520 O O . ALA A 1 437 ? 9.190 61.175 17.803 1.00 40.38 437 ALA A O 1
ATOM 3521 N N . GLU A 1 438 ? 9.875 63.175 17.017 1.00 37.72 438 GLU A N 1
ATOM 3522 C CA . GLU A 1 438 ? 11.297 63.129 17.317 1.00 37.72 438 GLU A CA 1
ATOM 3523 C C . GLU A 1 438 ? 11.515 63.507 18.794 1.00 37.72 438 GLU A C 1
ATOM 3525 O O . GLU A 1 438 ? 11.162 64.612 19.213 1.00 37.72 438 GLU A O 1
ATOM 3530 N N . VAL A 1 439 ? 12.084 62.602 19.598 1.00 50.66 439 VAL A N 1
ATOM 3531 C CA . VAL A 1 439 ? 12.567 62.911 20.953 1.00 50.66 439 VAL A CA 1
ATOM 3532 C C . VAL A 1 439 ? 14.091 62.910 20.929 1.00 50.66 439 VAL A C 1
ATOM 3534 O O . VAL A 1 439 ? 14.732 61.885 20.714 1.00 50.66 439 VAL A O 1
ATOM 3537 N N . LYS A 1 440 ? 14.650 64.101 21.145 1.00 56.12 440 LYS A N 1
ATOM 3538 C CA . LYS A 1 440 ? 16.066 64.366 21.410 1.00 56.12 440 LYS A CA 1
ATOM 3539 C C . LYS A 1 440 ? 16.404 64.022 22.864 1.00 56.12 440 LYS A C 1
ATOM 3541 O O . LYS A 1 440 ? 15.657 64.411 23.750 1.00 56.12 440 LYS A O 1
ATOM 3546 N N . ASN A 1 441 ? 17.565 63.409 23.083 1.00 50.81 441 ASN A N 1
ATOM 3547 C CA . ASN A 1 441 ? 18.430 63.521 24.273 1.00 50.81 441 ASN A CA 1
ATOM 3548 C C . ASN A 1 441 ? 19.811 63.000 23.819 1.00 50.81 441 ASN A C 1
ATOM 3550 O O . ASN A 1 441 ? 19.888 61.873 23.349 1.00 50.81 441 ASN A O 1
ATOM 3554 N N . LYS A 1 442 ? 20.874 63.806 23.649 1.00 55.91 442 LYS A N 1
ATOM 3555 C CA . LYS A 1 442 ? 21.735 64.434 24.676 1.00 55.91 442 LYS A CA 1
ATOM 3556 C C . LYS A 1 442 ? 21.971 63.515 25.877 1.00 55.91 442 LYS A C 1
ATOM 3558 O O . LYS A 1 442 ? 21.105 63.451 26.740 1.00 55.91 442 LYS A O 1
ATOM 3563 N N . TYR A 1 443 ? 23.109 62.822 25.904 1.00 51.72 443 TYR A N 1
ATOM 3564 C CA . TYR A 1 443 ? 24.299 63.194 26.683 1.00 51.72 443 TYR A CA 1
ATOM 3565 C C . TYR A 1 443 ? 25.547 62.575 26.057 1.00 51.72 443 TYR A C 1
ATOM 3567 O O . TYR A 1 443 ? 25.414 61.466 25.492 1.00 51.72 443 TYR A O 1
#

InterPro domains:
  IPR001878 Zinc finger, CCHC-type [PS50158] (386-399)

Secondary structure (DSSP, 8-state):
-PPPPHHHHHHHHHHHHHHHHHHHHHHHHHTT--GGG--HHHHHHHHHHHHHHHHHHHHHHHHHHHHHHHHHHHHHH-TTHHHHHHHHHHHH--SHHHHHHHHHHHHHHHHHHHHHHHHHHHH-HHHHHTSPPHHHHH--S---TT--GGG--S----------------------TTSHHHHHHHHHHHHHHHHHHHHHHHHTTS-----------------------HHHHHHHHHHHHHTS---TT---HHHHHHHHHHHHHHHHHHHHTT----HHHHHHHHHTTS-HHHHHHHHHTS-SS-STT----------------------------------------S--TTT--TT--S-GGG-SSS-SHHHHHHHHHHTT--TTT--SSS-TTT-----TTT--SS-GGG-HHHHHHHTTSS-----------------

Organism: Caenorhabditis briggsae (NCBI:txid6238)

Foldseek 3Di:
DDADDPVRLLVQLVVLLVQLVVLLVVCVVVVPDDLVPDDLVRLLVLLVVLLVSLVSLVVSLVSNVVSVVSLVVVCVVPVVSVVVVVVSCVVPNDSVVSSVVSVVVSVVSLVVSQVSLVVSCVVPVPSSVVGDHSVNSVPPPDDDPPDDPVPPPDDDDDDDDDDDDDDDDDDDDDDDPPPVVVVVVVVVVVVVVVVVVVVVVVVVPPDDDDDDDDDDDDDDDDDDDPPPPLVVVLVVLVVQLLVQAQCQPPPDPVSVVVSVVSLVVSVVVNVVSVDPDDQVVSCCSSVRRHHPVVVCCQPVVDDPDDRRDDDDDDDDDDDDDDDDDDDDDDDDDDDDDDPDDPPVPPQQPDAELQVNDPVRRDHVLPDPVQPALVSSVVSLVVVCAAQQPSHHDDHLVPDPHAAPPPRDSGHVSNDPVVVVVVVPPPDDDPDDDDDDDDDDDDD

=== Feature glossary ===
Reading guide. The protein is described through the following features:

Foldseek 3Di. A 3Di character summarizes, for each residue, the relative orientation of the Cα frame of its nearest spatial neighbor. Because it encodes fold topology rather than chemistry, 3Di alignments detect remote structural similarity that sequence alignment misses.

Contact-map, Ramachandran, and PAE plots. Plot images: a contact map (which residues are close in 3D, as an N×N binary image), a Ramachandran scatter (backbone torsion angles, revealing secondary-structure composition at a glance), and — for AlphaFold structures — a PAE heatmap (pairwise prediction confidence).

Radius of gyration, Cα contacts, bounding box. Radius of gyration (Rg) is the root-mean-square distance of Cα atoms from their centroid — a single number for overall size and compactness. A globular domain of N residues has Rg ≈ 2.2·N^0.38 Å; an extended or disordered chain has a much larger Rg. The Cα contact count is the number of residue pairs whose Cα atoms are within 8 Å and are more than four positions apart in sequence — a standard proxy for tertiary packing density. The bounding box is the smallest axis-aligned box enclosing all Cα atoms.

Secondary structure (8-state, DSSP). Eight-state secondary structure (DSSP): H is the canonical α-helix, G the tighter 3₁₀-helix, I the wider π-helix; E/B are β-structure, T and S are turns and bends, and '-' is everything else. DSSP derives these from the pattern of main-chain N–H···O=C hydrogen bonds, not from the sequence.

B-factor. B-factor (Debye–Waller factor) reflects atomic displacement in the crystal lattice. It is an experimental observable (units Å²), not a prediction; low values mean the atom is pinned down, high values mean it moves or is heterogeneous across the crystal.

pLDDT. pLDDT is the predicted lDDT-Cα score: AlphaFold's confidence that the local environment of each residue (all inter-atomic distances within 15 Å) is correctly placed. It is a per-residue number between 0 and 100, with higher meaning more reliable.

Nearest PDB structures. Nearest PDB neighbors are the top structural matches found by Foldseek when searching this structure against the entire Protein Data Bank. Each hit reports a TM-score (0 to 1; >0.5 almost always implies the same fold) and an E-value. These are *structural* homologs — they may share no detectable sequence similarity.

Solvent-accessible surface area. Accessible surface area quantifies burial. A residue with SASA near zero is packed into the hydrophobic core; one with SASA >100 Å² sits on the surface. Computed here via the Shrake–Rupley numerical algorithm with a 1.4 Å probe.

Rendered structure images. Structure images are PyMOL renders from six orthogonal camera directions. Cartoon representation draws helices as coils and strands as arrows; sticks shows the backbone as bonds; surface shows the solvent-excluded envelope. Rainbow coloring maps sequence position to hue (blue→red, N→C); chain coloring assigns a distinct color per polypeptide.

Backbone torsions (φ/ψ). φ (phi) and ψ (psi) are the two rotatable backbone dihedrals per residue: φ is the C(i-1)–N–Cα–C torsion, ψ is the N–Cα–C–N(i+1) torsion, both in degrees on (−180°, 180°]. α-helical residues cluster near (−60°, −45°); β-strand residues near (−120°, +130°). A Ramachandran plot is simply a scatter of (φ, ψ) for every residue.

Predicted aligned error. Predicted Aligned Error (PAE) is an AlphaFold confidence matrix: entry (i, j) is the expected error in the position of residue j, in ångströms, when the prediction is superimposed on the true structure at residue i. Low PAE within a block of residues means that block is internally rigid and well-predicted; high PAE between two blocks means their relative placement is uncertain even if each block individually is confident.

mmCIF coordinates. Structure coordinates are given as an mmCIF _atom_site loop: one row per atom with element, residue name, chain id, sequence number, and x/y/z position in Å. Only the four main-chain atoms per residue are included here; side chains are omitted to keep the record compact.

InterPro / GO / CATH / organism. Database cross-references. InterPro integrates a dozen domain/family signature databases into unified entries with residue-range hits. GO terms attach function/process/location labels with evidence codes. CATH codes position the fold in a four-level structural taxonomy. Organism is the NCBI-taxonomy species name.

Secondary structure (3-state, P-SEA). SS3 is a coarse helix/strand/coil call (letters a/b/c) made by the P-SEA algorithm from inter-Cα distances and dihedrals. It is less detailed than DSSP but needs only Cα positions.

Sequence. Sequence gives the chain of amino acids in standard one-letter code (A=alanine, C=cysteine, …, Y=tyrosine), read N→C. It is the only feature that is directly encoded by the gene; all structural features are derived from the folded form of this sequence.